Protein 3T33 (pdb70)

Organism: Arabidopsis thaliana (NCBI:txid3702)

Foldseek 3Di:
DFDFQPDDFDDPDDVVVDDDDPPDDDDPLVVLLVDDLVVNLVVLLVVLVVLLVVLCCPQDVVVVNAWDQLFCAQTLLVNLVLLVLVCVQVVPVVSLVVSLVSLVNSQVNQVVPLAQFLGRHDLVSLLSQLLSCVVVVNVVSNVVSLVVNQPRDDDPPWFPACNRHLLGNLLSQLSSCVRVVHPSDPPVVSVVSVVVQLVQQCVVDDPVAQNGFGADPNFTFPACGGHLLVNLLSNLSDDDDPVVLVNSVRNLVNQQVDADPLLKGDGTPPDPDDDAPWNGHILQVNLLSLLSVCVRPVDPSSLVSSVSSLVCCLGGVNDLEPFQGRHLLVSLVSLLSNCLRPVPCSSVSSSSSSLSCCVVPVVVCCVVPSHPAAPSQSRCGGHCSVNSSSSSCSSPSSVDDRPSGGD

CATH classification: 1.50.10.10

Solvent-accessible surface area: 17574 Å² total; per-residue (Å²): 191,45,33,192,30,143,20,70,102,58,84,103,118,140,111,65,69,112,145,114,72,131,139,104,104,84,63,68,15,32,125,13,10,96,47,79,36,155,53,0,11,110,96,0,26,151,57,0,37,69,13,16,88,92,1,21,138,25,29,11,77,156,49,41,93,153,26,198,59,20,18,0,29,22,6,12,0,2,3,0,16,0,2,4,18,0,13,73,43,50,145,68,84,104,8,0,98,42,0,16,85,0,0,82,21,0,2,110,39,3,119,155,39,156,132,10,1,2,0,3,0,29,0,0,0,0,0,0,0,0,4,0,0,73,59,61,60,47,73,137,28,14,78,89,1,14,65,52,0,129,46,19,169,48,61,116,126,26,33,35,2,2,10,65,0,13,0,0,15,0,3,0,0,21,2,0,26,135,72,20,63,101,111,4,5,46,64,109,122,16,71,39,6,2,86,48,0,2,126,11,0,86,132,63,12,106,205,77,94,7,15,0,10,10,66,36,139,66,100,87,28,0,1,0,1,24,1,0,0,0,0,0,1,0,0,10,40,25,155,25,93,94,75,8,49,148,28,0,76,21,0,1,22,31,2,20,139,68,68,27,150,62,11,0,4,18,26,12,68,73,31,213,55,49,156,44,4,13,1,11,30,0,0,2,0,2,0,3,0,1,2,40,0,3,84,65,36,128,40,150,66,2,39,74,3,0,61,77,1,0,78,9,0,15,61,46,0,2,6,74,97,0,4,0,2,53,0,0,0,1,0,0,0,1,0,0,0,0,35,39,43,50,152,55,70,67,4,24,21,13,0,20,0,0,0,0,20,0,35,44,74,3,128,145,20,53,96,99,67,84,2,96,14,17,106,124,63,48,5,1,1,26,0,33,1,0,3,0,6,0,1,0,7,0,64,75,15,39,123,0,58,1,2,1,0,12,22

Secondary structure (DSSP, 8-state):
-B----PPPP--S---SS---TTS---HHHHHHHS-HHHHHHHHHHHHHHHHHHHHIIIIITTTT--S--STTTSHHHHHHHHHHHHHHH--HHHHHHHHHHHHHHHHHHTT----STTTSHHHHHHHHHHHHHHHT-HHHHHHHHHHHHT----TT--SSTTTSHHHHHHHHHHHHHHHTS--S-HHHHHHHHHHHHHHHHHHS-TTS-SS---BTTB-B-STTTSHHHHHHHHHTS---HHHHHHHHHHHHHHHHTS-TTS---SBSS-------SSSSSHHHHHHHHHHHHHHH--HHHHHHHHHHHHHHHHH--BSB-SSTTSHHHHHHHHHHHHHHH--HHHHHHHHHHHHHHHHHHHHHHHTTSSB--SSTTSSSSSHHHHHHHHHHHTSGGG---TTT--

Nearest PDB structures (foldseek):
  3t33-assembly1_A  TM=1.002E+00  e=4.611E-63  Arabidopsis thaliana
  8czl-assembly1_A  TM=8.866E-01  e=5.734E-28  Homo sapiens
  6wq1-assembly3_C  TM=8.857E-01  e=9.900E-28  Homo sapiens
  8d0v-assembly2_B  TM=8.869E-01  e=2.950E-27  Homo sapiens
  7exe-assembly1_A  TM=3.330E-01  e=3.327E+00  Mus musculus

Sequence (407 aa):
RFFRNEMPEFVPEDLSGEEETVTECKDSLTKLLSSLPYKSFSEKLHRYALSIKDKVVWETWERSGKRVRDYNLYTGVLGTAYLLFKSYQVTRNEDDLKLCLENVEACDVASRDSERVTFICGYAGVCALGAVAAKCLGDDQLYDRYLARFRGIRLPSDLPYELLYGRAGYLWACLFLNKHIGQESISSSERMRSVVEEIFRAGRQLGNKGTCPLMYEWHGKRYWGAAHGLAGIMNVLMHTELEPDEIKDVKGTLSYMIQNRFPSGNYLSSEGSKSDRLVHWCHGAPGVALTLVKAAQVYNTKEFVEAAMEAGEVVWSRGLLKRVGICHGISSGNTYVFLSLYRLTRNPKYLYRAKAFASFLLDKSEKLISEGQMHGGDRPFSLFEGIGGMAYMLLDMNDPTQALFPGYEL

InterPro domains:
  IPR007822 Lanthionine synthetase C-like [PF05147] (70-410)
  IPR007822 Lanthionine synthetase C-like [PR01950] (72-90)
  IPR007822 Lanthionine synthetase C-like [PR01950] (163-178)
  IPR007822 Lanthionine synthetase C-like [PR01950] (224-240)
  IPR007822 Lanthionine synthetase C-like [PR01950] (279-299)
  IPR007822 Lanthionine synthetase C-like [PR01950] (325-338)
  IPR007822 Lanthionine synthetase C-like [PR01950] (380-397)
  IPR007822 Lanthionine synthetase C-like [SM01260] (69-410)
  IPR012341 Six-hairpin glycosidase-like superfamily [G3DSA:1.50.10.10] (1-410)
  IPR020464 LanC-like protein, eukaryotic [PR01951] (2-15)
  IPR020464 LanC-like protein, eukaryotic [PR01951] (213-225)
  IPR020464 LanC-like protein, eukaryotic [PR01951] (259-274)
  IPR020464 LanC-like protein, eukaryotic [PR01951] (296-317)
  IPR020464 LanC-like protein, eukaryotic [PR01951] (341-359)

Structure (mmCIF, N/CA/C/O backbone):
data_3T33
#
_entry.id   3T33
#
_cell.length_a   100.849
_cell.length_b   119.507
_cell.length_c   77.239
_cell.angle_alpha   90.000
_cell.angle_beta   90.000
_cell.angle_gamma   90.000
#
_symmetry.space_group_name_H-M   'C 2 2 21'
#
loop_
_entity.id
_entity.type
_entity.pdbx_description
1 polymer 'G protein coupled receptor'
2 non-polymer 'ZINC ION'
3 non-polymer 'ACETATE ION'
4 water water
#
loop_
_atom_site.group_PDB
_atom_site.id
_atom_site.type_symbol
_atom_site.label_atom_id
_atom_site.label_alt_id
_atom_site.label_comp_id
_atom_site.label_asym_id
_atom_site.label_entity_id
_atom_site.label_seq_id
_atom_site.pdbx_PDB_ins_code
_atom_site.Cartn_x
_atom_site.Cartn_y
_atom_site.Cartn_z
_atom_site.occupancy
_atom_site.B_iso_or_equiv
_atom_site.auth_seq_id
_atom_site.auth_comp_id
_atom_site.auth_asym_id
_atom_site.auth_atom_id
_atom_site.pdbx_PDB_model_num
ATOM 1 N N . ARG A 1 9 ? 24.133 62.172 23.305 1.00 47.09 4 ARG A N 1
ATOM 2 C CA . ARG A 1 9 ? 24.545 62.671 21.952 1.00 47.50 4 ARG A CA 1
ATOM 3 C C . ARG A 1 9 ? 25.326 61.626 21.136 1.00 46.25 4 ARG A C 1
ATOM 4 O O . ARG A 1 9 ? 26.157 60.882 21.679 1.00 46.13 4 ARG A O 1
ATOM 12 N N . PHE A 1 10 ? 25.063 61.649 19.824 1.00 44.03 5 PHE A N 1
ATOM 13 C CA . PHE A 1 10 ? 25.543 60.695 18.858 1.00 42.97 5 PHE A CA 1
ATOM 14 C C . PHE A 1 10 ? 25.993 61.457 17.649 1.00 42.00 5 PHE A C 1
ATOM 15 O O . PHE A 1 10 ? 25.500 62.529 17.371 1.00 41.39 5 PHE A O 1
ATOM 23 N N . PHE A 1 11 ? 26.968 60.900 16.955 1.00 41.79 6 PHE A N 1
ATOM 24 C CA . PHE A 1 11 ? 27.227 61.233 15.553 1.00 41.96 6 PHE A CA 1
ATOM 25 C C . PHE A 1 11 ? 26.065 60.792 14.709 1.00 42.07 6 PHE A C 1
ATOM 26 O O . PHE A 1 11 ? 25.519 59.705 14.891 1.00 42.54 6 PHE A O 1
ATOM 34 N N . ARG A 1 12 ? 25.652 61.656 13.799 1.00 43.25 7 ARG A N 1
ATOM 35 C CA . ARG A 1 12 ? 24.603 61.276 12.843 1.00 43.60 7 ARG A CA 1
ATOM 36 C C . ARG A 1 12 ? 25.083 60.084 12.019 1.00 41.78 7 ARG A C 1
ATOM 37 O O . ARG A 1 12 ? 26.203 60.078 11.495 1.00 40.55 7 ARG A O 1
ATOM 45 N N . ASN A 1 13 ? 24.241 59.072 11.936 1.00 40.45 8 ASN A N 1
ATOM 46 C CA . ASN A 1 13 ? 24.564 57.914 11.110 1.00 40.51 8 ASN A CA 1
ATOM 47 C C . ASN A 1 13 ? 24.130 58.113 9.667 1.00 40.25 8 ASN A C 1
ATOM 48 O O . ASN A 1 13 ? 22.984 57.842 9.343 1.00 41.01 8 ASN A O 1
ATOM 53 N N . GLU A 1 14 ? 25.047 58.563 8.820 1.00 40.84 9 GLU A N 1
ATOM 54 C CA . GLU A 1 14 ? 24.782 58.741 7.402 1.00 42.70 9 GLU A CA 1
ATOM 55 C C . GLU A 1 14 ? 25.453 57.625 6.575 1.00 42.78 9 GLU A C 1
ATOM 56 O O . GLU A 1 14 ? 25.416 57.635 5.325 1.00 44.05 9 GLU A O 1
ATOM 62 N N . MET A 1 15 ? 26.064 56.663 7.251 1.00 41.73 10 MET A N 1
ATOM 63 C CA . MET A 1 15 ? 26.556 55.476 6.564 1.00 41.31 10 MET A CA 1
ATOM 64 C C . MET A 1 15 ? 25.469 54.789 5.696 1.00 41.27 10 MET A C 1
ATOM 65 O O . MET A 1 15 ? 24.281 54.768 6.024 1.00 39.64 10 MET A O 1
ATOM 70 N N . PRO A 1 16 ? 25.888 54.250 4.563 1.00 42.46 11 PRO A N 1
ATOM 71 C CA . PRO A 1 16 ? 24.986 53.613 3.592 1.00 43.90 11 PRO A CA 1
ATOM 72 C C . PRO A 1 16 ? 24.307 52.380 4.154 1.00 45.01 11 PRO A C 1
ATOM 73 O O . PRO A 1 16 ? 24.958 51.559 4.835 1.00 46.53 11 PRO A O 1
ATOM 77 N N . GLU A 1 17 ? 23.009 52.276 3.902 1.00 45.11 12 GLU A N 1
ATOM 78 C CA . GLU A 1 17 ? 22.235 51.114 4.274 1.00 45.90 12 GLU A CA 1
ATOM 79 C C . GLU A 1 17 ? 22.774 49.884 3.565 1.00 46.54 12 GLU A C 1
ATOM 80 O O . GLU A 1 17 ? 23.361 49.951 2.478 1.00 46.43 12 GLU A O 1
ATOM 86 N N . PHE A 1 18 ? 22.561 48.743 4.188 1.00 46.64 13 PHE A N 1
ATOM 87 C CA . PHE A 1 18 ? 22.900 47.505 3.552 1.00 47.44 13 PHE A CA 1
ATOM 88 C C . PHE A 1 18 ? 22.128 47.302 2.218 1.00 48.75 13 PHE A C 1
ATOM 89 O O . PHE A 1 18 ? 20.897 47.490 2.150 1.00 47.71 13 PHE A O 1
ATOM 97 N N . VAL A 1 19 ? 22.870 46.904 1.176 1.00 50.40 14 VAL A N 1
ATOM 98 C CA . VAL A 1 19 ? 22.294 46.521 -0.147 1.00 51.92 14 VAL A CA 1
ATOM 99 C C . VAL A 1 19 ? 22.324 44.968 -0.374 1.00 52.37 14 VAL A C 1
ATOM 100 O O . VAL A 1 19 ? 23.399 44.392 -0.583 1.00 51.49 14 VAL A O 1
ATOM 104 N N . PRO A 1 20 ? 21.142 44.296 -0.305 1.00 53.77 15 PRO A N 1
ATOM 105 C CA . PRO A 1 20 ? 21.059 42.829 -0.451 1.00 54.25 15 PRO A CA 1
ATOM 106 C C . PRO A 1 20 ? 21.353 42.410 -1.879 1.00 55.83 15 PRO A C 1
ATOM 107 O O . PRO A 1 20 ? 22.033 41.414 -2.091 1.00 55.52 15 PRO A O 1
ATOM 111 N N . GLU A 1 21 ? 20.856 43.205 -2.839 1.00 58.33 16 GLU A N 1
ATOM 112 C CA . GLU A 1 21 ? 21.031 42.966 -4.287 1.00 60.79 16 GLU A CA 1
ATOM 113 C C . GLU A 1 21 ? 22.490 42.733 -4.662 1.00 60.94 16 GLU A C 1
ATOM 114 O O . GLU A 1 21 ? 23.396 43.448 -4.215 1.00 60.16 16 GLU A O 1
ATOM 120 N N . ASP A 1 22 ? 22.696 41.706 -5.469 1.00 62.49 17 ASP A N 1
ATOM 121 C CA . ASP A 1 22 ? 24.002 41.402 -6.025 1.00 64.77 17 ASP A CA 1
ATOM 122 C C . ASP A 1 22 ? 24.295 42.314 -7.233 1.00 66.21 17 ASP A C 1
ATOM 123 O O . ASP A 1 22 ? 23.659 42.176 -8.277 1.00 66.19 17 ASP A O 1
ATOM 128 N N . LEU A 1 23 ? 25.247 43.228 -7.074 1.00 68.31 18 LEU A N 1
ATOM 129 C CA . LEU A 1 23 ? 25.608 44.151 -8.143 1.00 70.56 18 LEU A CA 1
ATOM 130 C C . LEU A 1 23 ? 27.005 43.857 -8.680 1.00 72.10 18 LEU A C 1
ATOM 131 O O . LEU A 1 23 ? 27.757 43.081 -8.091 1.00 72.21 18 LEU A O 1
ATOM 136 N N . SER A 1 24 ? 27.346 44.484 -9.801 1.00 74.25 19 SER A N 1
ATOM 137 C CA . SER A 1 24 ? 28.652 44.293 -10.420 1.00 76.38 19 SER A CA 1
ATOM 138 C C . SER A 1 24 ? 28.789 42.890 -11.001 1.00 76.74 19 SER A C 1
ATOM 139 O O . SER A 1 24 ? 29.717 42.156 -10.664 1.00 76.85 19 SER A O 1
ATOM 142 N N . GLY A 1 25 ? 27.858 42.524 -11.877 1.00 77.46 20 GLY A N 1
ATOM 143 C CA . GLY A 1 25 ? 26.775 43.412 -12.255 1.00 78.28 20 GLY A CA 1
ATOM 144 C C . GLY A 1 25 ? 27.123 44.874 -12.057 1.00 78.84 20 GLY A C 1
ATOM 145 O O . GLY A 1 25 ? 26.332 45.642 -11.510 1.00 78.81 20 GLY A O 1
ATOM 146 N N . GLU A 1 26 ? 28.314 45.259 -12.504 1.00 79.22 21 GLU A N 1
ATOM 147 C CA . GLU A 1 26 ? 28.770 46.638 -12.377 1.00 79.16 21 GLU A CA 1
ATOM 148 C C . GLU A 1 26 ? 27.757 47.611 -12.970 1.00 79.06 21 GLU A C 1
ATOM 149 O O . GLU A 1 26 ? 26.585 47.275 -13.140 1.00 79.52 21 GLU A O 1
ATOM 155 N N . GLU A 1 27 ? 28.216 48.819 -13.283 1.00 78.07 22 GLU A N 1
ATOM 156 C CA . GLU A 1 27 ? 29.610 49.187 -13.069 1.00 76.83 22 GLU A CA 1
ATOM 157 C C . GLU A 1 27 ? 29.750 50.167 -11.909 1.00 75.06 22 GLU A C 1
ATOM 158 O O . GLU A 1 27 ? 28.917 51.055 -11.729 1.00 75.10 22 GLU A O 1
ATOM 164 N N . GLU A 1 28 ? 30.809 49.998 -11.123 1.00 72.56 23 GLU A N 1
ATOM 165 C CA . GLU A 1 28 ? 31.061 50.868 -9.976 1.00 70.21 23 GLU A CA 1
ATOM 166 C C . GLU A 1 28 ? 30.655 52.298 -10.331 1.00 67.28 23 GLU A C 1
ATOM 167 O O . GLU A 1 28 ? 31.174 52.877 -11.306 1.00 67.16 23 GLU A O 1
ATOM 173 N N . THR A 1 29 ? 29.736 52.861 -9.554 1.00 63.15 24 THR A N 1
ATOM 174 C CA . THR A 1 29 ? 29.254 54.189 -9.880 1.00 59.57 24 THR A CA 1
ATOM 175 C C . THR A 1 29 ? 30.272 55.262 -9.554 1.00 57.21 24 THR A C 1
ATOM 176 O O . THR A 1 29 ? 30.730 55.402 -8.423 1.00 56.13 24 THR A O 1
ATOM 180 N N . VAL A 1 30 ? 30.631 55.987 -10.609 1.00 55.14 25 VAL A N 1
ATOM 181 C CA . VAL A 1 30 ? 31.773 56.881 -10.620 1.00 52.91 25 VAL A CA 1
ATOM 182 C C . VAL A 1 30 ? 31.563 58.066 -9.665 1.00 51.93 25 VAL A C 1
ATOM 183 O O . VAL A 1 30 ? 32.448 58.371 -8.872 1.00 50.81 25 VAL A O 1
ATOM 187 N N . THR A 1 31 ? 30.371 58.670 -9.687 1.00 50.67 26 THR A N 1
ATOM 188 C CA . THR A 1 31 ? 30.084 59.824 -8.816 1.00 50.37 26 THR A CA 1
ATOM 189 C C . THR A 1 31 ? 29.868 59.472 -7.328 1.00 51.61 26 THR A C 1
ATOM 190 O O . THR A 1 31 ? 29.720 60.376 -6.487 1.00 51.66 26 THR A O 1
ATOM 194 N N . GLU A 1 32 ? 29.811 58.178 -7.013 1.00 52.17 27 GLU A N 1
ATOM 195 C CA . GLU A 1 32 ? 29.594 57.760 -5.650 1.00 53.56 27 GLU A CA 1
ATOM 196 C C . GLU A 1 32 ? 30.842 58.071 -4.849 1.00 53.24 27 GLU A C 1
ATOM 197 O O . GLU A 1 32 ? 31.955 57.830 -5.293 1.00 52.49 27 GLU A O 1
ATOM 203 N N . CYS A 1 33 ? 30.653 58.637 -3.668 1.00 53.42 28 CYS A N 1
ATOM 204 C CA . CYS A 1 33 ? 31.794 59.084 -2.885 1.00 53.22 28 CYS A CA 1
ATOM 205 C C . CYS A 1 33 ? 32.525 57.840 -2.316 1.00 53.05 28 CYS A C 1
ATOM 206 O O . CYS A 1 33 ? 31.887 56.942 -1.788 1.00 52.73 28 CYS A O 1
ATOM 209 N N . LYS A 1 34 ? 33.845 57.773 -2.483 1.00 52.71 29 LYS A N 1
ATOM 210 C CA . LYS A 1 34 ? 34.625 56.634 -1.969 1.00 53.26 29 LYS A CA 1
ATOM 211 C C . LYS A 1 34 ? 35.813 57.045 -1.094 1.00 52.02 29 LYS A C 1
ATOM 212 O O . LYS A 1 34 ? 36.917 57.230 -1.588 1.00 53.00 29 LYS A O 1
ATOM 218 N N . ASP A 1 35 ? 35.582 57.146 0.214 1.00 49.45 30 ASP A N 1
ATOM 219 C CA . ASP A 1 35 ? 36.644 57.454 1.176 1.00 46.89 30 ASP A CA 1
ATOM 220 C C . ASP A 1 35 ? 37.245 56.173 1.762 1.00 44.80 30 ASP A C 1
ATOM 221 O O . ASP A 1 35 ? 37.102 55.099 1.177 1.00 44.40 30 ASP A O 1
ATOM 226 N N . SER A 1 36 ? 37.915 56.278 2.910 1.00 42.16 31 SER A N 1
ATOM 227 C CA . SER A 1 36 ? 38.511 55.095 3.527 1.00 40.16 31 SER A CA 1
ATOM 228 C C . SER A 1 36 ? 37.438 54.274 4.263 1.00 38.99 31 SER A C 1
ATOM 229 O O . SER A 1 36 ? 37.424 53.071 4.197 1.00 38.93 31 SER A O 1
ATOM 232 N N . LEU A 1 37 ? 36.512 54.964 4.911 1.00 38.38 32 LEU A N 1
ATOM 233 C CA . LEU A 1 37 ? 35.357 54.366 5.532 1.00 37.44 32 LEU A CA 1
ATOM 234 C C . LEU A 1 37 ? 34.470 53.526 4.572 1.00 38.04 32 LEU A C 1
ATOM 235 O O . LEU A 1 37 ? 34.121 52.380 4.897 1.00 35.86 32 LEU A O 1
ATOM 240 N N . THR A 1 38 ? 34.124 54.078 3.396 1.00 37.72 33 THR A N 1
ATOM 241 C CA . THR A 1 38 ? 33.231 53.375 2.490 1.00 38.42 33 THR A CA 1
ATOM 242 C C . THR A 1 38 ? 33.955 52.183 1.946 1.00 37.92 33 THR A C 1
ATOM 243 O O . THR A 1 38 ? 33.353 51.178 1.675 1.00 37.08 33 THR A O 1
ATOM 247 N N . LYS A 1 39 ? 35.260 52.296 1.753 1.00 38.49 34 LYS A N 1
ATOM 248 C CA . LYS A 1 39 ? 36.015 51.162 1.231 1.00 39.90 34 LYS A CA 1
ATOM 249 C C . LYS A 1 39 ? 36.005 50.006 2.243 1.00 39.79 34 LYS A C 1
ATOM 250 O O . LYS A 1 39 ? 35.779 48.863 1.865 1.00 39.57 34 LYS A O 1
ATOM 256 N N . LEU A 1 40 ? 36.214 50.309 3.520 1.00 38.70 35 LEU A N 1
ATOM 257 C CA . LEU A 1 40 ? 36.041 49.310 4.582 1.00 39.45 35 LEU A CA 1
ATOM 258 C C . LEU A 1 40 ? 34.658 48.628 4.485 1.00 39.50 35 LEU A C 1
ATOM 259 O O . LEU A 1 40 ? 34.544 47.404 4.533 1.00 38.54 35 LEU A O 1
ATOM 264 N N . LEU A 1 41 ? 33.605 49.416 4.317 1.00 39.41 36 LEU A N 1
ATOM 265 C CA . LEU A 1 41 ? 32.274 48.833 4.368 1.00 39.49 36 LEU A CA 1
ATOM 266 C C . LEU A 1 41 ? 32.023 47.858 3.219 1.00 40.14 36 LEU A C 1
ATOM 267 O O . LEU A 1 41 ? 31.287 46.897 3.387 1.00 39.87 36 LEU A O 1
ATOM 272 N N . SER A 1 42 ? 32.624 48.118 2.059 1.00 40.44 37 SER A N 1
ATOM 273 C CA A SER A 1 42 ? 32.465 47.298 0.843 0.50 41.50 37 SER A CA 1
ATOM 274 C CA B SER A 1 42 ? 32.415 47.260 0.883 0.50 40.95 37 SER A CA 1
ATOM 275 C C . SER A 1 42 ? 33.251 45.989 0.937 1.00 41.51 37 SER A C 1
ATOM 276 O O . SER A 1 42 ? 32.906 45.003 0.301 1.00 43.07 37 SER A O 1
ATOM 281 N N . LEU A 1 43 ? 34.332 46.010 1.706 1.00 41.40 38 LEU A N 1
ATOM 282 C CA . LEU A 1 43 ? 35.218 44.868 1.917 1.00 41.31 38 LEU A CA 1
ATOM 283 C C . LEU A 1 43 ? 34.468 43.526 2.174 1.00 40.97 38 LEU A C 1
ATOM 284 O O . LEU A 1 43 ? 33.479 43.483 2.941 1.00 39.39 38 LEU A O 1
ATOM 289 N N . PRO A 1 44 ? 34.891 42.442 1.467 1.00 40.66 39 PRO A N 1
ATOM 290 C CA . PRO A 1 44 ? 34.301 41.171 1.834 1.00 40.83 39 PRO A CA 1
ATOM 291 C C . PRO A 1 44 ? 34.772 40.738 3.271 1.00 39.82 39 PRO A C 1
ATOM 292 O O . PRO A 1 44 ? 35.873 41.075 3.730 1.00 38.94 39 PRO A O 1
ATOM 296 N N . TYR A 1 45 ? 33.906 40.011 3.949 1.00 39.20 40 TYR A N 1
ATOM 297 C CA . TYR A 1 45 ? 34.071 39.749 5.354 1.00 38.97 40 TYR A CA 1
ATOM 298 C C . TYR A 1 45 ? 35.412 39.130 5.740 1.00 38.81 40 TYR A C 1
ATOM 299 O O . TYR A 1 45 ? 36.009 39.531 6.717 1.00 38.61 40 TYR A O 1
ATOM 308 N N . LYS A 1 46 ? 35.891 38.194 4.941 1.00 39.31 41 LYS A N 1
ATOM 309 C CA . LYS A 1 46 ? 37.126 37.501 5.205 1.00 40.14 41 LYS A CA 1
ATOM 310 C C . LYS A 1 46 ? 38.255 38.460 5.438 1.00 39.49 41 LYS A C 1
ATOM 311 O O . LYS A 1 46 ? 38.849 38.395 6.511 1.00 40.40 41 LYS A O 1
ATOM 317 N N . SER A 1 47 ? 38.529 39.381 4.506 1.00 37.76 42 SER A N 1
ATOM 318 C CA . SER A 1 47 ? 39.595 40.367 4.721 1.00 35.93 42 SER A CA 1
ATOM 319 C C . SER A 1 47 ? 39.214 41.546 5.646 1.00 33.73 42 SER A C 1
ATOM 320 O O . SER A 1 47 ? 40.093 42.162 6.287 1.00 31.24 42 SER A O 1
ATOM 323 N N . PHE A 1 48 ? 37.929 41.875 5.705 1.00 32.09 43 PHE A N 1
ATOM 324 C CA . PHE A 1 48 ? 37.497 42.878 6.665 1.00 31.43 43 PHE A CA 1
ATOM 325 C C . PHE A 1 48 ? 37.808 42.379 8.094 1.00 30.73 43 PHE A C 1
ATOM 326 O O . PHE A 1 48 ? 38.432 43.071 8.853 1.00 30.80 43 PHE A O 1
ATOM 334 N N . SER A 1 49 ? 37.425 41.156 8.408 1.00 30.33 44 SER A N 1
ATOM 335 C CA . SER A 1 49 ? 37.667 40.613 9.762 1.00 32.26 44 SER A CA 1
ATOM 336 C C . SER A 1 49 ? 39.167 40.416 10.039 1.00 32.32 44 SER A C 1
ATOM 337 O O . SER A 1 49 ? 39.622 40.761 11.094 1.00 30.52 44 SER A O 1
ATOM 340 N N . GLU A 1 50 ? 39.939 40.018 9.040 1.00 33.91 45 GLU A N 1
ATOM 341 C CA . GLU A 1 50 ? 41.385 40.032 9.200 1.00 35.39 45 GLU A CA 1
ATOM 342 C C . GLU A 1 50 ? 41.955 41.426 9.515 1.00 35.58 45 GLU A C 1
ATOM 343 O O . GLU A 1 50 ? 42.798 41.581 10.406 1.00 36.10 45 GLU A O 1
ATOM 349 N N . LYS A 1 51 ? 41.482 42.449 8.817 1.00 34.51 46 LYS A N 1
ATOM 350 C CA . LYS A 1 51 ? 41.900 43.790 9.127 1.00 34.90 46 LYS A CA 1
ATOM 351 C C . LYS A 1 51 ? 41.548 44.180 10.566 1.00 35.59 46 LYS A C 1
ATOM 352 O O . LYS A 1 51 ? 42.381 44.766 11.253 1.00 35.27 46 LYS A O 1
ATOM 358 N N . LEU A 1 52 ? 40.321 43.880 11.021 1.00 34.91 47 LEU A N 1
ATOM 359 C CA . LEU A 1 52 ? 39.930 44.301 12.381 1.00 35.53 47 LEU A CA 1
ATOM 360 C C . LEU A 1 52 ? 40.745 43.526 13.424 1.00 34.67 47 LEU A C 1
ATOM 361 O O . LEU A 1 52 ? 41.065 44.027 14.515 1.00 35.72 47 LEU A O 1
ATOM 366 N N . HIS A 1 53 ? 41.028 42.289 13.092 1.00 33.29 48 HIS A N 1
ATOM 367 C CA . HIS A 1 53 ? 41.848 41.458 13.916 1.00 34.18 48 HIS A CA 1
ATOM 368 C C . HIS A 1 53 ? 43.252 42.070 14.147 1.00 33.66 48 HIS A C 1
ATOM 369 O O . HIS A 1 53 ? 43.685 42.176 15.290 1.00 33.61 48 HIS A O 1
ATOM 376 N N . ARG A 1 54 ? 43.899 42.562 13.090 1.00 33.59 49 ARG A N 1
ATOM 377 C CA . ARG A 1 54 ? 45.228 43.165 13.220 1.00 33.41 49 ARG A CA 1
ATOM 378 C C . ARG A 1 54 ? 45.186 44.413 14.055 1.00 33.53 49 ARG A C 1
ATOM 379 O O . ARG A 1 54 ? 46.061 44.629 14.886 1.00 32.55 49 ARG A O 1
ATOM 387 N N . TYR A 1 55 ? 44.156 45.230 13.833 1.00 33.32 50 TYR A N 1
ATOM 388 C CA . TYR A 1 55 ? 43.913 46.416 14.641 1.00 34.00 50 TYR A CA 1
ATOM 389 C C . TYR A 1 55 ? 43.701 46.054 16.113 1.00 33.22 50 TYR A C 1
ATOM 390 O O . TYR A 1 55 ? 44.209 46.707 16.985 1.00 32.00 50 TYR A O 1
ATOM 399 N N . ALA A 1 56 ? 42.890 45.033 16.361 1.00 33.24 51 ALA A N 1
ATOM 400 C CA . ALA A 1 56 ? 42.574 44.666 17.708 1.00 34.92 51 ALA A CA 1
ATOM 401 C C . ALA A 1 56 ? 43.865 44.223 18.409 1.00 35.95 51 ALA A C 1
ATOM 402 O O . ALA A 1 56 ? 44.069 44.559 19.587 1.00 35.76 51 ALA A O 1
ATOM 404 N N . LEU A 1 57 ? 44.757 43.526 17.686 1.00 36.42 52 LEU A N 1
ATOM 405 C CA . LEU A 1 57 ? 46.051 43.129 18.290 1.00 35.66 52 LEU A CA 1
ATOM 406 C C . LEU A 1 57 ? 46.831 44.352 18.730 1.00 35.86 52 LEU A C 1
ATOM 407 O O . LEU A 1 57 ? 47.332 44.397 19.863 1.00 36.60 52 LEU A O 1
ATOM 412 N N . SER A 1 58 ? 46.875 45.391 17.916 1.00 34.43 53 SER A N 1
ATOM 413 C CA . SER A 1 58 ? 47.574 46.568 18.398 1.00 34.86 53 SER A CA 1
ATOM 414 C C . SER A 1 58 ? 46.879 47.150 19.584 1.00 35.40 53 SER A C 1
ATOM 415 O O . SER A 1 58 ? 47.575 47.505 20.493 1.00 35.90 53 SER A O 1
ATOM 418 N N . ILE A 1 59 ? 45.541 47.294 19.590 1.00 35.19 54 ILE A N 1
ATOM 419 C CA . ILE A 1 59 ? 44.861 47.797 20.833 1.00 35.87 54 ILE A CA 1
ATOM 420 C C . ILE A 1 59 ? 45.211 46.888 22.045 1.00 35.65 54 ILE A C 1
ATOM 421 O O . ILE A 1 59 ? 45.668 47.368 23.072 1.00 36.26 54 ILE A O 1
ATOM 426 N N . LYS A 1 60 ? 44.985 45.587 21.890 1.00 35.69 55 LYS A N 1
ATOM 427 C CA . LYS A 1 60 ? 45.278 44.628 22.948 1.00 36.35 55 LYS A CA 1
ATOM 428 C C . LYS A 1 60 ? 46.672 44.856 23.522 1.00 37.98 55 LYS A C 1
ATOM 429 O O . LYS A 1 60 ? 46.848 44.930 24.738 1.00 38.20 55 LYS A O 1
ATOM 435 N N . ASP A 1 61 ? 47.659 44.967 22.639 1.00 38.52 56 ASP A N 1
ATOM 436 C CA . ASP A 1 61 ? 49.037 45.195 23.056 1.00 40.37 56 ASP A CA 1
ATOM 437 C C . ASP A 1 61 ? 49.160 46.488 23.854 1.00 39.06 56 ASP A C 1
ATOM 438 O O . ASP A 1 61 ? 49.796 46.522 24.907 1.00 40.10 56 ASP A O 1
ATOM 443 N N . LYS A 1 62 ? 48.545 47.551 23.345 1.00 38.80 57 LYS A N 1
ATOM 444 C CA . LYS A 1 62 ? 48.577 48.847 24.014 1.00 38.79 57 LYS A CA 1
ATOM 445 C C . LYS A 1 62 ? 47.969 48.755 25.409 1.00 39.26 57 LYS A C 1
ATOM 446 O O . LYS A 1 62 ? 48.497 49.322 26.365 1.00 39.96 57 LYS A O 1
ATOM 452 N N . VAL A 1 63 ? 46.855 48.038 25.517 1.00 37.24 58 VAL A N 1
ATOM 453 C CA . VAL A 1 63 ? 46.179 47.863 26.794 1.00 35.63 58 VAL A CA 1
ATOM 454 C C . VAL A 1 63 ? 47.043 47.069 27.796 1.00 35.54 58 VAL A C 1
ATOM 455 O O . VAL A 1 63 ? 47.132 47.459 28.931 1.00 35.18 58 VAL A O 1
ATOM 459 N N . VAL A 1 64 ? 47.661 45.967 27.351 1.00 34.87 59 VAL A N 1
ATOM 460 C CA . VAL A 1 64 ? 48.630 45.211 28.146 1.00 35.21 59 VAL A CA 1
ATOM 461 C C . VAL A 1 64 ? 49.814 46.082 28.561 1.00 35.97 59 VAL A C 1
ATOM 462 O O . VAL A 1 64 ? 50.217 46.028 29.716 1.00 36.29 59 VAL A O 1
ATOM 466 N N . TRP A 1 65 ? 50.319 46.928 27.654 1.00 36.25 60 TRP A N 1
ATOM 467 C CA . TRP A 1 65 ? 51.393 47.853 28.021 1.00 36.56 60 TRP A CA 1
ATOM 468 C C . TRP A 1 65 ? 51.035 48.707 29.244 1.00 36.88 60 TRP A C 1
ATOM 469 O O . TRP A 1 65 ? 51.767 48.716 30.217 1.00 36.26 60 TRP A O 1
ATOM 480 N N . GLU A 1 66 ? 49.870 49.356 29.189 1.00 37.33 61 GLU A N 1
ATOM 481 C CA . GLU A 1 66 ? 49.483 50.401 30.117 1.00 36.73 61 GLU A CA 1
ATOM 482 C C . GLU A 1 66 ? 48.990 49.857 31.431 1.00 37.40 61 GLU A C 1
ATOM 483 O O . GLU A 1 66 ? 49.227 50.452 32.448 1.00 38.03 61 GLU A O 1
ATOM 489 N N . THR A 1 67 ? 48.282 48.732 31.423 1.00 37.31 62 THR A N 1
ATOM 490 C CA . THR A 1 67 ? 47.603 48.296 32.609 1.00 35.28 62 THR A CA 1
ATOM 491 C C . THR A 1 67 ? 48.453 47.312 33.369 1.00 36.86 62 THR A C 1
ATOM 492 O O . THR A 1 67 ? 48.190 47.047 34.522 1.00 37.96 62 THR A O 1
ATOM 496 N N . TRP A 1 68 ? 49.470 46.766 32.711 1.00 38.16 63 TRP A N 1
ATOM 497 C CA . TRP A 1 68 ? 50.304 45.738 33.323 1.00 39.11 63 TRP A CA 1
ATOM 498 C C . TRP A 1 68 ? 51.771 46.141 33.436 1.00 41.13 63 TRP A C 1
ATOM 499 O O . TRP A 1 68 ? 52.330 46.168 34.532 1.00 40.02 63 TRP A O 1
ATOM 510 N N . GLU A 1 69 ? 52.395 46.445 32.302 1.00 43.09 64 GLU A N 1
ATOM 511 C CA . GLU A 1 69 ? 53.851 46.741 32.284 1.00 45.41 64 GLU A CA 1
ATOM 512 C C . GLU A 1 69 ? 54.210 48.115 32.832 1.00 47.17 64 GLU A C 1
ATOM 513 O O . GLU A 1 69 ? 54.974 48.204 33.798 1.00 47.63 64 GLU A O 1
ATOM 519 N N . ARG A 1 70 ? 53.651 49.176 32.260 1.00 49.87 65 ARG A N 1
ATOM 520 C CA . ARG A 1 70 ? 53.868 50.518 32.782 1.00 53.55 65 ARG A CA 1
ATOM 521 C C . ARG A 1 70 ? 53.684 50.569 34.333 1.00 55.44 65 ARG A C 1
ATOM 522 O O . ARG A 1 70 ? 54.545 51.079 35.077 1.00 56.18 65 ARG A O 1
ATOM 530 N N . SER A 1 71 ? 52.553 50.037 34.795 1.00 56.65 66 SER A N 1
ATOM 531 C CA . SER A 1 71 ? 52.139 50.130 36.177 1.00 58.18 66 SER A CA 1
ATOM 532 C C . SER A 1 71 ? 53.009 49.215 37.061 1.00 58.68 66 SER A C 1
ATOM 533 O O . SER A 1 71 ? 52.769 49.111 38.261 1.00 59.74 66 SER A O 1
ATOM 536 N N . GLY A 1 72 ? 54.005 48.553 36.456 1.00 59.06 67 GLY A N 1
ATOM 537 C CA . GLY A 1 72 ? 54.915 47.631 37.144 1.00 58.52 67 GLY A CA 1
ATOM 538 C C . GLY A 1 72 ? 54.198 46.450 37.781 1.00 58.97 67 GLY A C 1
ATOM 539 O O . GLY A 1 72 ? 54.582 46.021 38.868 1.00 59.29 67 GLY A O 1
ATOM 540 N N . LYS A 1 73 ? 53.156 45.938 37.104 1.00 58.63 68 LYS A N 1
ATOM 541 C CA . LYS A 1 73 ? 52.309 44.801 37.545 1.00 58.34 68 LYS A CA 1
ATOM 542 C C . LYS A 1 73 ? 51.599 44.968 38.905 1.00 57.87 68 LYS A C 1
ATOM 543 O O . LYS A 1 73 ? 51.223 43.988 39.542 1.00 57.68 68 LYS A O 1
ATOM 549 N N . ARG A 1 74 ? 51.408 46.213 39.323 1.00 57.86 69 ARG A N 1
ATOM 550 C CA . ARG A 1 74 ? 50.774 46.532 40.599 1.00 58.63 69 ARG A CA 1
ATOM 551 C C . ARG A 1 74 ? 49.268 46.688 40.394 1.00 57.78 69 ARG A C 1
ATOM 552 O O . ARG A 1 74 ? 48.818 47.348 39.425 1.00 57.85 69 ARG A O 1
ATOM 560 N N . VAL A 1 75 ? 48.474 46.084 41.277 1.00 56.66 70 VAL A N 1
ATOM 561 C CA . VAL A 1 75 ? 47.020 46.137 41.085 1.00 55.55 70 VAL A CA 1
ATOM 562 C C . VAL A 1 75 ? 46.263 46.926 42.153 1.00 56.09 70 VAL A C 1
ATOM 563 O O . VAL A 1 75 ? 46.068 46.469 43.270 1.00 56.24 70 VAL A O 1
ATOM 567 N N . ARG A 1 76 ? 45.706 48.035 41.744 1.00 56.78 71 ARG A N 1
ATOM 568 C CA . ARG A 1 76 ? 44.766 48.724 42.579 1.00 57.76 71 ARG A CA 1
ATOM 569 C C . ARG A 1 76 ? 43.267 48.405 42.294 1.00 56.05 71 ARG A C 1
ATOM 570 O O . ARG A 1 76 ? 42.563 47.960 43.187 1.00 57.30 71 ARG A O 1
ATOM 578 N N . ASP A 1 77 ? 42.842 48.630 41.064 1.00 52.83 72 ASP A N 1
ATOM 579 C CA . ASP A 1 77 ? 41.473 48.373 40.711 1.00 48.90 72 ASP A CA 1
ATOM 580 C C . ASP A 1 77 ? 41.123 46.900 40.758 1.00 45.11 72 ASP A C 1
ATOM 581 O O . ASP A 1 77 ? 40.473 46.475 41.648 1.00 44.28 72 ASP A O 1
ATOM 586 N N . TYR A 1 78 ? 41.521 46.078 39.846 1.00 40.97 73 TYR A N 1
ATOM 587 C CA . TYR A 1 78 ? 41.144 44.666 40.021 1.00 37.56 73 TYR A CA 1
ATOM 588 C C . TYR A 1 78 ? 39.916 44.153 39.299 1.00 35.31 73 TYR A C 1
ATOM 589 O O . TYR A 1 78 ? 39.980 43.145 38.706 1.00 34.03 73 TYR A O 1
ATOM 598 N N . ASN A 1 79 ? 38.804 44.845 39.346 1.00 33.47 74 ASN A N 1
ATOM 599 C CA . ASN A 1 79 ? 37.604 44.329 38.732 1.00 33.74 74 ASN A CA 1
ATOM 600 C C . ASN A 1 79 ? 37.556 44.307 37.209 1.00 33.74 74 ASN A C 1
ATOM 601 O O . ASN A 1 79 ? 38.445 44.800 36.565 1.00 32.83 74 ASN A O 1
ATOM 606 N N . LEU A 1 80 ? 36.510 43.711 36.653 1.00 32.89 75 LEU A N 1
ATOM 607 C CA . LEU A 1 80 ? 36.449 43.530 35.184 1.00 32.52 75 LEU A CA 1
ATOM 608 C C . LEU A 1 80 ? 36.193 44.854 34.497 1.00 32.50 75 LEU A C 1
ATOM 609 O O . LEU A 1 80 ? 36.752 45.147 33.418 1.00 30.73 75 LEU A O 1
ATOM 614 N N . TYR A 1 81 ? 35.370 45.648 35.184 1.00 33.53 76 TYR A N 1
ATOM 615 C CA . TYR A 1 81 ? 34.709 46.851 34.672 1.00 34.12 76 TYR A CA 1
ATOM 616 C C . TYR A 1 81 ? 35.711 47.923 34.349 1.00 35.54 76 TYR A C 1
ATOM 617 O O . TYR A 1 81 ? 35.714 48.448 33.211 1.00 36.00 76 TYR A O 1
ATOM 626 N N . THR A 1 82 ? 36.579 48.252 35.317 1.00 35.09 77 THR A N 1
ATOM 627 C CA . THR A 1 82 ? 37.643 49.219 35.061 1.00 35.16 77 THR A CA 1
ATOM 628 C C . THR A 1 82 ? 39.048 48.720 35.430 1.00 34.37 77 THR A C 1
ATOM 629 O O . THR A 1 82 ? 40.041 49.331 35.078 1.00 33.65 77 THR A O 1
ATOM 633 N N . GLY A 1 83 ? 39.143 47.611 36.127 1.00 34.23 78 GLY A N 1
ATOM 634 C CA . GLY A 1 83 ? 40.444 47.204 36.646 1.00 33.17 78 GLY A CA 1
ATOM 635 C C . GLY A 1 83 ? 41.142 46.166 35.795 1.00 34.14 78 GLY A C 1
ATOM 636 O O . GLY A 1 83 ? 40.841 45.984 34.566 1.00 34.80 78 GLY A O 1
ATOM 637 N N . VAL A 1 84 ? 42.018 45.419 36.440 1.00 31.93 79 VAL A N 1
ATOM 638 C CA . VAL A 1 84 ? 42.971 44.641 35.719 1.00 31.82 79 VAL A CA 1
ATOM 639 C C . VAL A 1 84 ? 42.362 43.338 35.196 1.00 30.97 79 VAL A C 1
ATOM 640 O O . VAL A 1 84 ? 42.850 42.756 34.243 1.00 30.65 79 VAL A O 1
ATOM 644 N N . LEU A 1 85 ? 41.263 42.917 35.803 1.00 28.78 80 LEU A N 1
ATOM 645 C CA . LEU A 1 85 ? 40.561 41.768 35.315 1.00 28.66 80 LEU A CA 1
ATOM 646 C C . LEU A 1 85 ? 40.006 42.009 33.879 1.00 27.10 80 LEU A C 1
ATOM 647 O O . LEU A 1 85 ? 39.934 41.073 33.091 1.00 27.80 80 LEU A O 1
ATOM 652 N N . GLY A 1 86 ? 39.627 43.245 33.572 1.00 25.47 81 GLY A N 1
ATOM 653 C CA . GLY A 1 86 ? 39.289 43.654 32.196 1.00 26.16 81 GLY A CA 1
ATOM 654 C C . GLY A 1 86 ? 40.385 43.266 31.225 1.00 25.98 81 GLY A C 1
ATOM 655 O O . GLY A 1 86 ? 40.130 42.740 30.153 1.00 27.52 81 GLY A O 1
ATOM 656 N N . THR A 1 87 ? 41.621 43.427 31.638 1.00 26.03 82 THR A N 1
ATOM 657 C CA . THR A 1 87 ? 42.751 43.076 30.794 1.00 26.28 82 THR A CA 1
ATOM 658 C C . THR A 1 87 ? 42.893 41.583 30.666 1.00 27.19 82 THR A C 1
ATOM 659 O O . THR A 1 87 ? 43.056 41.087 29.537 1.00 28.26 82 THR A O 1
ATOM 663 N N . ALA A 1 88 ? 42.793 40.850 31.788 1.00 25.21 83 ALA A N 1
ATOM 664 C CA . ALA A 1 88 ? 42.828 39.420 31.723 1.00 24.25 83 ALA A CA 1
ATOM 665 C C . ALA A 1 88 ? 41.740 38.873 30.782 1.00 25.31 83 ALA A C 1
ATOM 666 O O . ALA A 1 88 ? 41.953 37.911 30.023 1.00 26.73 83 ALA A O 1
ATOM 668 N N . TYR A 1 89 ? 40.549 39.444 30.860 1.00 24.85 84 TYR A N 1
ATOM 669 C CA . TYR A 1 89 ? 39.449 38.945 30.038 1.00 24.58 84 TYR A CA 1
ATOM 670 C C . TYR A 1 89 ? 39.688 39.194 28.567 1.00 23.62 84 TYR A C 1
ATOM 671 O O . TYR A 1 89 ? 39.408 38.366 27.719 1.00 24.83 84 TYR A O 1
ATOM 680 N N . LEU A 1 90 ? 40.237 40.340 28.269 1.00 24.77 85 LEU A N 1
ATOM 681 C CA . LEU A 1 90 ? 40.589 40.666 26.882 1.00 26.29 85 LEU A CA 1
ATOM 682 C C . LEU A 1 90 ? 41.625 39.646 26.357 1.00 28.48 85 LEU A C 1
ATOM 683 O O . LEU A 1 90 ? 41.579 39.223 25.180 1.00 29.73 85 LEU A O 1
ATOM 688 N N . LEU A 1 91 ? 42.556 39.248 27.247 1.00 29.97 86 LEU A N 1
ATOM 689 C CA . LEU A 1 91 ? 43.610 38.283 26.936 1.00 30.75 86 LEU A CA 1
ATOM 690 C C . LEU A 1 91 ? 43.040 36.922 26.751 1.00 31.28 86 LEU A C 1
ATOM 691 O O . LEU A 1 91 ? 43.471 36.153 25.856 1.00 32.11 86 LEU A O 1
ATOM 696 N N . PHE A 1 92 ? 42.086 36.593 27.619 1.00 31.94 87 PHE A N 1
ATOM 697 C CA . PHE A 1 92 ? 41.295 35.368 27.438 1.00 32.12 87 PHE A CA 1
ATOM 698 C C . PHE A 1 92 ? 40.529 35.320 26.057 1.00 32.70 87 PHE A C 1
ATOM 699 O O . PHE A 1 92 ? 40.567 34.321 25.358 1.00 33.54 87 PHE A O 1
ATOM 707 N N . LYS A 1 93 ? 39.827 36.382 25.703 1.00 32.23 88 LYS A N 1
ATOM 708 C CA . LYS A 1 93 ? 39.118 36.454 24.436 1.00 33.12 88 LYS A CA 1
ATOM 709 C C . LYS A 1 93 ? 40.114 36.299 23.261 1.00 33.82 88 LYS A C 1
ATOM 710 O O . LYS A 1 93 ? 39.832 35.654 22.235 1.00 35.64 88 LYS A O 1
ATOM 716 N N . SER A 1 94 ? 41.285 36.871 23.421 1.00 33.69 89 SER A N 1
ATOM 717 C CA . SER A 1 94 ? 42.312 36.771 22.408 1.00 33.90 89 SER A CA 1
ATOM 718 C C . SER A 1 94 ? 42.852 35.371 22.307 1.00 33.82 89 SER A C 1
ATOM 719 O O . SER A 1 94 ? 43.151 34.866 21.226 1.00 32.38 89 SER A O 1
ATOM 722 N N . TYR A 1 95 ? 43.028 34.742 23.442 1.00 33.67 90 TYR A N 1
ATOM 723 C CA . TYR A 1 95 ? 43.378 33.360 23.392 1.00 34.59 90 TYR A CA 1
ATOM 724 C C . TYR A 1 95 ? 42.258 32.559 22.667 1.00 36.39 90 TYR A C 1
ATOM 725 O O . TYR A 1 95 ? 42.551 31.668 21.884 1.00 36.51 90 TYR A O 1
ATOM 734 N N . GLN A 1 96 ? 40.990 32.835 22.965 1.00 37.12 91 GLN A N 1
ATOM 735 C CA . GLN A 1 96 ? 39.892 32.034 22.417 1.00 38.82 91 GLN A CA 1
ATOM 736 C C . GLN A 1 96 ? 39.899 32.132 20.882 1.00 38.54 91 GLN A C 1
ATOM 737 O O . GLN A 1 96 ? 39.476 31.189 20.191 1.00 38.17 91 GLN A O 1
ATOM 743 N N . VAL A 1 97 ? 40.339 33.299 20.380 1.00 37.44 92 VAL A N 1
ATOM 744 C CA . VAL A 1 97 ? 40.324 33.604 18.962 1.00 37.40 92 VAL A CA 1
ATOM 745 C C . VAL A 1 97 ? 41.613 33.083 18.283 1.00 37.98 92 VAL A C 1
ATOM 746 O O . VAL A 1 97 ? 41.529 32.494 17.221 1.00 36.31 92 VAL A O 1
ATOM 750 N N . THR A 1 98 ? 42.774 33.306 18.903 1.00 37.55 93 THR A N 1
ATOM 751 C CA . THR A 1 98 ? 44.041 33.089 18.249 1.00 38.68 93 THR A CA 1
ATOM 752 C C . THR A 1 98 ? 44.611 31.754 18.680 1.00 40.72 93 THR A C 1
ATOM 753 O O . THR A 1 98 ? 45.479 31.230 18.019 1.00 41.10 93 THR A O 1
ATOM 757 N N . ARG A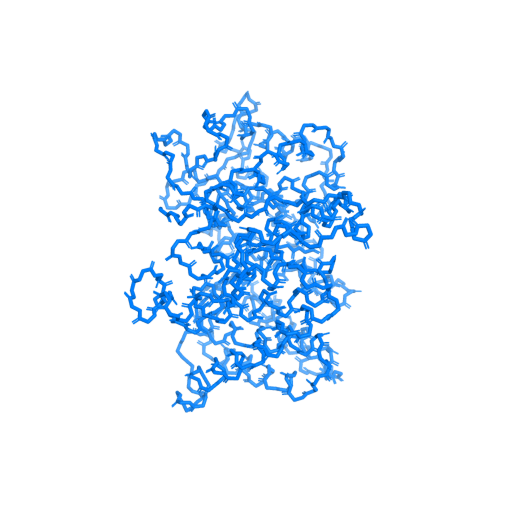 1 99 ? 44.136 31.206 19.804 1.00 41.95 94 ARG A N 1
ATOM 758 C CA . ARG A 1 99 ? 44.809 30.096 20.494 1.00 43.22 94 ARG A CA 1
ATOM 759 C C . ARG A 1 99 ? 46.282 30.364 20.865 1.00 42.27 94 ARG A C 1
ATOM 760 O O . ARG A 1 99 ? 47.027 29.437 21.054 1.00 42.30 94 ARG A O 1
ATOM 768 N N . ASN A 1 100 ? 46.707 31.620 20.931 1.00 42.55 95 ASN A N 1
ATOM 769 C CA . ASN A 1 100 ? 48.029 31.989 21.500 1.00 43.48 95 ASN A CA 1
ATOM 770 C C . ASN A 1 100 ? 48.075 31.671 23.035 1.00 43.48 95 ASN A C 1
ATOM 771 O O . ASN A 1 100 ? 47.423 32.366 23.835 1.00 40.98 95 ASN A O 1
ATOM 776 N N . GLU A 1 101 ? 48.831 30.630 23.421 1.00 44.73 96 GLU A N 1
ATOM 777 C CA . GLU A 1 101 ? 48.883 30.172 24.816 1.00 45.60 96 GLU A CA 1
ATOM 778 C C . GLU A 1 101 ? 49.577 31.203 25.664 1.00 44.79 96 GLU A C 1
ATOM 779 O O . GLU A 1 101 ? 49.385 31.217 26.874 1.00 45.67 96 GLU A O 1
ATOM 785 N N . ASP A 1 102 ? 50.346 32.102 25.064 1.00 43.35 97 ASP A N 1
ATOM 786 C CA . ASP A 1 102 ? 50.923 33.180 25.873 1.00 43.47 97 ASP A CA 1
ATOM 787 C C . ASP A 1 102 ? 49.848 34.160 26.373 1.00 41.84 97 ASP A C 1
ATOM 788 O O . ASP A 1 102 ? 50.027 34.806 27.428 1.00 40.18 97 ASP A O 1
ATOM 793 N N . ASP A 1 103 ? 48.776 34.299 25.580 1.00 39.58 98 ASP A N 1
ATOM 794 C CA . ASP A 1 103 ? 47.625 35.131 25.959 1.00 39.72 98 ASP A CA 1
ATOM 795 C C . ASP A 1 103 ? 46.973 34.503 27.232 1.00 38.15 98 ASP A C 1
ATOM 796 O O . ASP A 1 103 ? 46.619 35.209 28.136 1.00 36.93 98 ASP A O 1
ATOM 801 N N . LEU A 1 104 ? 46.790 33.185 27.240 1.00 37.74 99 LEU A N 1
ATOM 802 C CA . LEU A 1 104 ? 46.180 32.488 28.366 1.00 37.38 99 LEU A CA 1
ATOM 803 C C . LEU A 1 104 ? 47.040 32.571 29.628 1.00 37.76 99 LEU A C 1
ATOM 804 O O . LEU A 1 104 ? 46.531 32.823 30.708 1.00 39.28 99 LEU A O 1
ATOM 809 N N . LYS A 1 105 ? 48.353 32.403 29.481 1.00 38.02 100 LYS A N 1
ATOM 810 C CA . LYS A 1 105 ? 49.271 32.500 30.615 1.00 37.31 100 LYS A CA 1
ATOM 811 C C . LYS A 1 105 ? 49.235 33.884 31.181 1.00 35.43 100 LYS A C 1
ATOM 812 O O . LYS A 1 105 ? 49.218 34.064 32.380 1.00 34.82 100 LYS A O 1
ATOM 818 N N . LEU A 1 106 ? 49.256 34.878 30.321 1.00 33.83 101 LEU A N 1
ATOM 819 C CA . LEU A 1 106 ? 49.360 36.212 30.833 1.00 33.19 101 LEU A CA 1
ATOM 820 C C . LEU A 1 106 ? 48.052 36.491 31.595 1.00 32.89 101 LEU A C 1
ATOM 821 O O . LEU A 1 106 ? 48.074 37.085 32.694 1.00 31.49 101 LEU A O 1
ATOM 826 N N . CYS A 1 107 ? 46.937 36.072 30.966 1.00 32.37 102 CYS A N 1
ATOM 827 C CA . CYS A 1 107 ? 45.609 36.053 31.563 1.00 32.94 102 CYS A CA 1
ATOM 828 C C . CYS A 1 107 ? 45.687 35.629 33.020 1.00 32.59 102 CYS A C 1
ATOM 829 O O . CYS A 1 107 ? 45.355 36.400 33.912 1.00 32.75 102 CYS A O 1
ATOM 832 N N . LEU A 1 108 ? 46.173 34.411 33.231 1.00 33.44 103 LEU A N 1
ATOM 833 C CA . LEU A 1 108 ? 46.269 33.839 34.571 1.00 34.85 103 LEU A CA 1
ATOM 834 C C . LEU A 1 108 ? 47.167 34.594 35.517 1.00 35.66 103 LEU A C 1
ATOM 835 O O . LEU A 1 108 ? 46.896 34.628 36.718 1.00 35.73 103 LEU A O 1
ATOM 840 N N . GLU A 1 109 ? 48.221 35.194 34.984 1.00 35.79 104 GLU A N 1
ATOM 841 C CA . GLU A 1 109 ? 49.041 36.042 35.816 1.00 38.24 104 GLU A CA 1
ATOM 842 C C . GLU A 1 109 ? 48.259 37.273 36.251 1.00 37.29 104 GLU A C 1
ATOM 843 O O . GLU A 1 109 ? 48.378 37.688 37.406 1.00 35.39 104 GLU A O 1
ATOM 849 N N . ASN A 1 110 ? 47.490 37.870 35.326 1.00 36.96 105 ASN A N 1
ATOM 850 C CA . ASN A 1 110 ? 46.658 39.020 35.702 1.00 37.54 105 ASN A CA 1
ATOM 851 C C . ASN A 1 110 ? 45.607 38.651 36.755 1.00 37.24 105 ASN A C 1
ATOM 852 O O . ASN A 1 110 ? 45.324 39.464 37.636 1.00 36.49 105 ASN A O 1
ATOM 857 N N . VAL A 1 111 ? 45.023 37.442 36.629 1.00 36.58 106 VAL A N 1
ATOM 858 C CA . VAL A 1 111 ? 43.926 36.970 37.503 1.00 35.96 106 VAL A CA 1
ATOM 859 C C . VAL A 1 111 ? 44.464 36.839 38.938 1.00 37.02 106 VAL A C 1
ATOM 860 O O . VAL A 1 111 ? 43.912 37.431 39.895 1.00 36.47 106 VAL A O 1
ATOM 864 N N . GLU A 1 112 ? 45.561 36.084 39.054 1.00 37.12 107 GLU A N 1
ATOM 865 C CA . GLU A 1 112 ? 46.277 35.910 40.305 1.00 37.70 107 GLU A CA 1
ATOM 866 C C . GLU A 1 112 ? 46.566 37.235 41.008 1.00 36.68 107 GLU A C 1
ATOM 867 O O . GLU A 1 112 ? 46.262 37.362 42.198 1.00 36.65 107 GLU A O 1
ATOM 873 N N . ALA A 1 113 ? 47.129 38.218 40.302 1.00 35.26 108 ALA A N 1
ATOM 874 C CA . ALA A 1 113 ? 47.260 39.567 40.889 1.00 35.84 108 ALA A CA 1
ATOM 875 C C . ALA A 1 113 ? 45.922 40.192 41.312 1.00 36.24 108 ALA A C 1
ATOM 876 O O . ALA A 1 113 ? 45.858 40.943 42.272 1.00 37.75 108 ALA A O 1
ATOM 878 N N . CYS A 1 114 ? 44.846 39.885 40.605 1.00 36.22 109 CYS A N 1
ATOM 879 C CA . CYS A 1 114 ? 43.581 40.499 40.913 1.00 35.62 109 CYS A CA 1
ATOM 880 C C . CYS A 1 114 ? 43.045 39.849 42.178 1.00 36.06 109 CYS A C 1
ATOM 881 O O . CYS A 1 114 ? 42.377 40.499 42.977 1.00 35.87 109 CYS A O 1
ATOM 884 N N . ASP A 1 115 ? 43.326 38.555 42.319 1.00 36.27 110 ASP A N 1
ATOM 885 C CA . ASP A 1 115 ? 42.906 37.790 43.450 1.00 38.38 110 ASP A CA 1
ATOM 886 C C . ASP A 1 115 ? 43.492 38.351 44.754 1.00 38.75 110 ASP A C 1
ATOM 887 O O . ASP A 1 115 ? 42.738 38.720 45.666 1.00 37.59 110 ASP A O 1
ATOM 892 N N . VAL A 1 116 ? 44.827 38.440 44.794 1.00 40.19 111 VAL A N 1
ATOM 893 C CA . VAL A 1 116 ? 45.605 39.118 45.854 1.00 41.23 111 VAL A CA 1
ATOM 894 C C . VAL A 1 116 ? 44.995 40.484 46.209 1.00 42.53 111 VAL A C 1
ATOM 895 O O . VAL A 1 116 ? 44.723 40.774 47.393 1.00 41.92 111 VAL A O 1
ATOM 899 N N . ALA A 1 117 ? 44.781 41.325 45.195 1.00 43.32 112 ALA A N 1
ATOM 900 C CA . ALA A 1 117 ? 44.234 42.663 45.429 1.00 44.29 112 ALA A CA 1
ATOM 901 C C . ALA A 1 117 ? 42.743 42.666 45.856 1.00 46.52 112 ALA A C 1
ATOM 902 O O . ALA A 1 117 ? 42.267 43.666 46.378 1.00 45.45 112 ALA A O 1
ATOM 904 N N . SER A 1 118 ? 42.017 41.560 45.655 1.00 48.55 113 SER A N 1
ATOM 905 C CA . SER A 1 118 ? 40.575 41.558 45.957 1.00 51.91 113 SER A CA 1
ATOM 906 C C . SER A 1 118 ? 40.135 40.856 47.264 1.00 54.67 113 SER A C 1
ATOM 907 O O . SER A 1 118 ? 38.927 40.762 47.576 1.00 55.05 113 SER A O 1
ATOM 910 N N . ARG A 1 119 ? 41.110 40.351 48.020 1.00 57.48 114 ARG A N 1
ATOM 911 C CA . ARG A 1 119 ? 40.837 39.847 49.376 1.00 59.73 114 ARG A CA 1
ATOM 912 C C . ARG A 1 119 ? 40.408 41.095 50.144 1.00 59.57 114 ARG A C 1
ATOM 913 O O . ARG A 1 119 ? 40.817 42.217 49.792 1.00 60.18 114 ARG A O 1
ATOM 921 N N . ASP A 1 120 ? 39.504 40.923 51.101 1.00 59.50 115 ASP A N 1
ATOM 922 C CA . ASP A 1 120 ? 38.916 42.058 51.803 1.00 59.86 115 ASP A CA 1
ATOM 923 C C . ASP A 1 120 ? 37.793 42.742 51.009 1.00 58.67 115 ASP A C 1
ATOM 924 O O . ASP A 1 120 ? 37.095 43.604 51.544 1.00 58.74 115 ASP A O 1
ATOM 929 N N . SER A 1 121 ? 37.617 42.366 49.742 1.00 56.51 116 SER A N 1
ATOM 930 C CA . SER A 1 121 ? 36.586 42.980 48.911 1.00 53.97 116 SER A CA 1
ATOM 931 C C . SER A 1 121 ? 35.264 42.395 49.293 1.00 52.52 116 SER A C 1
ATOM 932 O O . SER A 1 121 ? 35.145 41.189 49.561 1.00 50.99 116 SER A O 1
ATOM 935 N N . GLU A 1 122 ? 34.271 43.271 49.316 1.00 51.70 117 GLU A N 1
ATOM 936 C CA . GLU A 1 122 ? 32.893 42.817 49.506 1.00 51.89 117 GLU A CA 1
ATOM 937 C C . GLU A 1 122 ? 32.086 42.735 48.196 1.00 49.20 117 GLU A C 1
ATOM 938 O O . GLU A 1 122 ? 30.960 42.280 48.221 1.00 48.88 117 GLU A O 1
ATOM 944 N N . ARG A 1 123 ? 32.692 43.131 47.063 1.00 46.81 118 ARG A N 1
ATOM 945 C CA . ARG A 1 123 ? 32.039 43.033 45.742 1.00 43.78 118 ARG A CA 1
ATOM 946 C C . ARG A 1 123 ? 31.796 41.571 45.362 1.00 40.54 118 ARG A C 1
ATOM 947 O O . ARG A 1 123 ? 32.635 40.726 45.473 1.00 39.15 118 ARG A O 1
ATOM 955 N N . VAL A 1 124 ? 30.609 41.275 44.913 1.00 37.69 119 VAL A N 1
ATOM 956 C CA . VAL A 1 124 ? 30.239 39.899 44.719 1.00 35.89 119 VAL A CA 1
ATOM 957 C C . VAL A 1 124 ? 29.885 39.506 43.205 1.00 34.16 119 VAL A C 1
ATOM 958 O O . VAL A 1 124 ? 29.611 38.351 42.879 1.00 33.54 119 VAL A O 1
ATOM 962 N N . THR A 1 125 ? 29.932 40.453 42.284 1.00 32.53 120 THR A N 1
ATOM 963 C CA . THR A 1 125 ? 29.460 40.146 40.897 1.00 30.39 120 THR A CA 1
ATOM 964 C C . THR A 1 125 ? 30.585 39.833 39.870 1.00 29.81 120 THR A C 1
ATOM 965 O O . THR A 1 125 ? 31.792 40.054 40.111 1.00 27.57 120 THR A O 1
ATOM 969 N N . PHE A 1 126 ? 30.158 39.337 38.700 1.00 29.56 121 PHE A N 1
ATOM 970 C CA . PHE A 1 126 ? 31.116 39.116 37.603 1.00 29.13 121 PHE A CA 1
ATOM 971 C C . PHE A 1 126 ? 31.830 40.396 37.167 1.00 28.75 121 PHE A C 1
ATOM 972 O O . PHE A 1 126 ? 33.069 40.392 37.032 1.00 29.46 121 PHE A O 1
ATOM 980 N N . ILE A 1 127 ? 31.073 41.460 36.942 1.00 27.50 122 ILE A N 1
ATOM 981 C CA . ILE A 1 127 ? 31.617 42.635 36.273 1.00 28.77 122 ILE A CA 1
ATOM 982 C C . ILE A 1 127 ? 32.288 43.586 37.278 1.00 31.39 122 ILE A C 1
ATOM 983 O O . ILE A 1 127 ? 33.232 44.317 36.943 1.00 31.96 122 ILE A O 1
ATOM 988 N N . CYS A 1 128 ? 31.816 43.572 38.525 1.00 33.29 123 CYS A N 1
ATOM 989 C CA . CYS A 1 128 ? 32.343 44.517 39.488 1.00 35.20 123 CYS A CA 1
ATOM 990 C C . CYS A 1 128 ? 33.032 43.933 40.712 1.00 35.10 123 CYS A C 1
ATOM 991 O O . CYS A 1 128 ? 33.628 44.682 41.473 1.00 37.92 123 CYS A O 1
ATOM 994 N N . GLY A 1 129 ? 32.983 42.619 40.889 1.00 33.88 124 GLY A N 1
ATOM 995 C CA . GLY A 1 129 ? 33.469 41.988 42.112 1.00 31.10 124 GLY A CA 1
ATOM 996 C C . GLY A 1 129 ? 34.280 40.733 41.906 1.00 30.99 124 GLY A C 1
ATOM 997 O O . GLY A 1 129 ? 34.807 40.433 40.820 1.00 32.50 124 GLY A O 1
ATOM 998 N N . TYR A 1 130 ? 34.292 39.953 42.946 1.00 29.19 125 TYR A N 1
ATOM 999 C CA . TYR A 1 130 ? 35.239 38.917 43.179 1.00 29.18 125 TYR A CA 1
ATOM 1000 C C . TYR A 1 130 ? 34.846 37.615 42.487 1.00 27.95 125 TYR A C 1
ATOM 1001 O O . TYR A 1 130 ? 35.718 36.762 42.210 1.00 25.85 125 TYR A O 1
ATOM 1010 N N . ALA A 1 131 ? 33.537 37.414 42.296 1.00 27.23 126 ALA A N 1
ATOM 1011 C CA . ALA A 1 131 ? 33.036 36.261 41.508 1.00 27.86 126 ALA A CA 1
ATOM 1012 C C . ALA A 1 131 ? 33.600 36.327 40.083 1.00 28.08 126 ALA A C 1
ATOM 1013 O O . ALA A 1 131 ? 33.937 35.321 39.503 1.00 28.18 126 ALA A O 1
ATOM 1015 N N . GLY A 1 132 ? 33.714 37.529 39.535 1.00 30.07 127 GLY A N 1
ATOM 1016 C CA . GLY A 1 132 ? 34.385 37.731 38.221 1.00 30.56 127 GLY A CA 1
ATOM 1017 C C . GLY A 1 132 ? 35.793 37.172 38.211 1.00 31.12 127 GLY A C 1
ATOM 1018 O O . GLY A 1 132 ? 36.172 36.407 37.310 1.00 32.90 127 GLY A O 1
ATOM 1019 N N . VAL A 1 133 ? 36.579 37.545 39.217 1.00 31.36 128 VAL A N 1
ATOM 1020 C CA . VAL A 1 133 ? 37.995 37.083 39.386 1.00 30.14 128 VAL A CA 1
ATOM 1021 C C . VAL A 1 133 ? 38.089 35.572 39.499 1.00 31.78 128 VAL A C 1
ATOM 1022 O O . VAL A 1 133 ? 38.896 34.909 38.817 1.00 32.67 128 VAL A O 1
ATOM 1026 N N . CYS A 1 134 ? 37.257 35.000 40.358 1.00 30.81 129 CYS A N 1
ATOM 1027 C CA . CYS A 1 134 ? 37.275 33.577 40.534 1.00 29.91 129 CYS A CA 1
ATOM 1028 C C . CYS A 1 134 ? 36.774 32.819 39.342 1.00 30.10 129 CYS A C 1
ATOM 1029 O O . CYS A 1 134 ? 37.230 31.709 39.087 1.00 31.15 129 CYS A O 1
ATOM 1032 N N . ALA A 1 135 ? 35.767 33.327 38.644 1.00 30.00 130 ALA A N 1
ATOM 1033 C CA . ALA A 1 135 ? 35.189 32.507 37.584 1.00 29.59 130 ALA A CA 1
ATOM 1034 C C . ALA A 1 135 ? 36.133 32.509 36.393 1.00 30.13 130 ALA A C 1
ATOM 1035 O O . ALA A 1 135 ? 36.338 31.471 35.791 1.00 31.36 130 ALA A O 1
ATOM 1037 N N . LEU A 1 136 ? 36.775 33.640 36.093 1.00 30.08 131 LEU A N 1
ATOM 1038 C CA . LEU A 1 136 ? 37.747 33.662 35.007 1.00 30.38 131 LEU A CA 1
ATOM 1039 C C . LEU A 1 136 ? 38.943 32.819 35.394 1.00 30.08 131 LEU A C 1
ATOM 1040 O O . LEU A 1 136 ? 39.474 32.049 34.628 1.00 29.49 131 LEU A O 1
ATOM 1045 N N . GLY A 1 137 ? 39.385 32.955 36.617 1.00 31.91 132 GLY A N 1
ATOM 1046 C CA . GLY A 1 137 ? 40.529 32.162 37.078 1.00 31.14 132 GLY A CA 1
ATOM 1047 C C . GLY A 1 137 ? 40.276 30.712 36.793 1.00 32.31 132 GLY A C 1
ATOM 1048 O O . GLY A 1 137 ? 41.136 30.048 36.211 1.00 32.78 132 GLY A O 1
ATOM 1049 N N . ALA A 1 138 ? 39.103 30.215 37.223 1.00 31.03 133 ALA A N 1
ATOM 1050 C CA . ALA A 1 138 ? 38.785 28.801 37.127 1.00 32.15 133 ALA A CA 1
ATOM 1051 C C . ALA A 1 138 ? 38.642 28.338 35.662 1.00 31.90 133 ALA A C 1
ATOM 1052 O O . ALA A 1 138 ? 39.005 27.247 35.320 1.00 31.03 133 ALA A O 1
ATOM 1054 N N . VAL A 1 139 ? 38.129 29.211 34.806 1.00 32.95 134 VAL A N 1
ATOM 1055 C CA . VAL A 1 139 ? 37.920 28.854 33.399 1.00 32.90 134 VAL A CA 1
ATOM 1056 C C . VAL A 1 139 ? 39.274 28.853 32.687 1.00 33.07 134 VAL A C 1
ATOM 1057 O O . VAL A 1 139 ? 39.623 27.907 31.998 1.00 32.97 134 VAL A O 1
ATOM 1061 N N . ALA A 1 140 ? 40.053 29.908 32.900 1.00 33.05 135 ALA A N 1
ATOM 1062 C CA . ALA A 1 140 ? 41.394 30.014 32.313 1.00 33.26 135 ALA A CA 1
ATOM 1063 C C . ALA A 1 140 ? 42.269 28.836 32.733 1.00 33.87 135 ALA A C 1
ATOM 1064 O O . ALA A 1 140 ? 42.935 28.276 31.893 1.00 32.33 135 ALA A O 1
ATOM 1066 N N . ALA A 1 141 ? 42.193 28.418 34.001 1.00 35.63 136 ALA A N 1
ATOM 1067 C CA . ALA A 1 141 ? 42.918 27.216 34.502 1.00 37.62 136 ALA A CA 1
ATOM 1068 C C . ALA A 1 141 ? 42.479 25.908 33.880 1.00 38.81 136 ALA A C 1
ATOM 1069 O O . ALA A 1 141 ? 43.293 25.019 33.643 1.00 39.07 136 ALA A O 1
ATOM 1071 N N . LYS A 1 142 ? 41.177 25.768 33.682 1.00 40.40 137 LYS A N 1
ATOM 1072 C CA . LYS A 1 142 ? 40.643 24.626 32.969 1.00 42.23 137 LYS A CA 1
ATOM 1073 C C . LYS A 1 142 ? 41.202 24.618 31.532 1.00 42.67 137 LYS A C 1
ATOM 1074 O O . LYS A 1 142 ? 41.602 23.581 31.035 1.00 42.93 137 LYS A O 1
ATOM 1080 N N . CYS A 1 143 ? 41.267 25.764 30.867 1.00 43.07 138 CYS A N 1
ATOM 1081 C CA . CYS A 1 143 ? 41.774 25.742 29.483 1.00 43.78 138 CYS A CA 1
ATOM 1082 C C . CYS A 1 143 ? 43.243 25.329 29.463 1.00 44.33 138 CYS A C 1
ATOM 1083 O O . CYS A 1 143 ? 43.661 24.522 28.621 1.00 45.46 138 CYS A O 1
ATOM 1086 N N . LEU A 1 144 ? 43.997 25.839 30.427 1.00 44.02 139 LEU A N 1
ATOM 1087 C CA . LEU A 1 144 ? 45.391 25.561 30.531 1.00 45.16 139 LEU A CA 1
ATOM 1088 C C . LEU A 1 144 ? 45.698 24.106 30.929 1.00 45.62 139 LEU A C 1
ATOM 1089 O O . LEU A 1 144 ? 46.771 23.601 30.631 1.00 45.95 139 LEU A O 1
ATOM 1094 N N . GLY A 1 145 ? 44.738 23.428 31.556 1.00 46.28 140 GLY A N 1
ATOM 1095 C CA . GLY A 1 145 ? 44.861 22.021 31.925 1.00 45.81 140 GLY A CA 1
ATOM 1096 C C . GLY A 1 145 ? 45.451 21.867 33.315 1.00 46.79 140 GLY A C 1
ATOM 1097 O O . GLY A 1 145 ? 45.920 20.754 33.685 1.00 47.15 140 GLY A O 1
ATOM 1098 N N . ASP A 1 146 ? 45.407 22.962 34.092 1.00 45.57 141 ASP A N 1
ATOM 1099 C CA . ASP A 1 146 ? 45.925 22.992 35.453 1.00 45.65 141 ASP A CA 1
ATOM 1100 C C . ASP A 1 146 ? 44.798 22.764 36.464 1.00 46.62 141 ASP A C 1
ATOM 1101 O O . ASP A 1 146 ? 44.187 23.727 36.937 1.00 46.63 141 ASP A O 1
ATOM 1106 N N . ASP A 1 147 ? 44.539 21.494 36.789 1.00 47.53 142 ASP A N 1
ATOM 1107 C CA . ASP A 1 147 ? 43.484 21.108 37.731 1.00 48.26 142 ASP A CA 1
ATOM 1108 C C . ASP A 1 147 ? 43.661 21.732 39.114 1.00 47.17 142 ASP A C 1
ATOM 1109 O O . ASP A 1 147 ? 42.714 22.255 39.647 1.00 47.92 142 ASP A O 1
ATOM 1114 N N . GLN A 1 148 ? 44.854 21.728 39.691 1.00 46.56 143 GLN A N 1
ATOM 1115 C CA . GLN A 1 148 ? 45.046 22.278 41.059 1.00 45.72 143 GLN A CA 1
ATOM 1116 C C . GLN A 1 148 ? 44.711 23.793 41.184 1.00 44.09 143 GLN A C 1
ATOM 1117 O O . GLN A 1 148 ? 44.102 24.255 42.169 1.00 43.39 143 GLN A O 1
ATOM 1123 N N . LEU A 1 149 ? 45.168 24.574 40.217 1.00 41.67 144 LEU A N 1
ATOM 1124 C CA . LEU A 1 149 ? 44.802 25.974 40.125 1.00 39.66 144 LEU A CA 1
ATOM 1125 C C 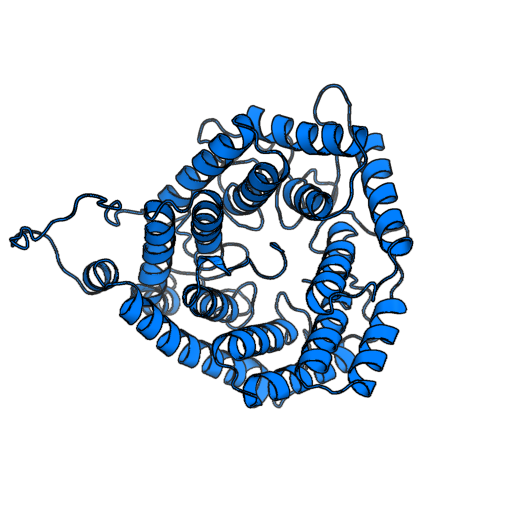. LEU A 1 149 ? 43.265 26.118 39.959 1.00 37.68 144 LEU A C 1
ATOM 1126 O O . LEU A 1 149 ? 42.651 27.034 40.463 1.00 36.45 144 LEU A O 1
ATOM 1131 N N . TYR A 1 150 ? 42.668 25.216 39.216 1.00 36.39 145 TYR A N 1
ATOM 1132 C CA . TYR A 1 150 ? 41.251 25.255 39.004 1.00 37.21 145 TYR A CA 1
ATOM 1133 C C . TYR A 1 150 ? 40.492 25.110 40.337 1.00 38.21 145 TYR A C 1
ATOM 1134 O O . TYR A 1 150 ? 39.557 25.916 40.607 1.00 35.81 145 TYR A O 1
ATOM 1143 N N . ASP A 1 151 ? 40.901 24.100 41.149 1.00 39.04 146 ASP A N 1
ATOM 1144 C CA . ASP A 1 151 ? 40.238 23.793 42.425 1.00 39.93 146 ASP A CA 1
ATOM 1145 C C . ASP A 1 151 ? 40.365 24.969 43.315 1.00 39.99 146 ASP A C 1
ATOM 1146 O O . ASP A 1 151 ? 39.416 25.359 44.033 1.00 41.14 146 ASP A O 1
ATOM 1151 N N . ARG A 1 152 ? 41.530 25.579 43.248 1.00 39.19 147 ARG A N 1
ATOM 1152 C CA . ARG A 1 152 ? 41.796 26.667 44.135 1.00 40.13 147 ARG A CA 1
ATOM 1153 C C . ARG A 1 152 ? 40.882 27.872 43.830 1.00 38.13 147 ARG A C 1
ATOM 1154 O O . ARG A 1 152 ? 40.361 28.502 44.763 1.00 38.51 147 ARG A O 1
ATOM 1162 N N . TYR A 1 153 ? 40.677 28.206 42.555 1.00 35.52 148 TYR A N 1
ATOM 1163 C CA . TYR A 1 153 ? 39.732 29.310 42.251 1.00 33.67 148 TYR A CA 1
ATOM 1164 C C . TYR A 1 153 ? 38.272 28.886 42.487 1.00 31.41 148 TYR A C 1
ATOM 1165 O O . TYR A 1 153 ? 37.440 29.689 42.867 1.00 28.42 148 TYR A O 1
ATOM 1174 N N . LEU A 1 154 ? 37.988 27.630 42.206 1.00 30.70 149 LEU A N 1
ATOM 1175 C CA . LEU A 1 154 ? 36.692 27.056 42.498 1.00 32.14 149 LEU A CA 1
ATOM 1176 C C . LEU A 1 154 ? 36.312 27.107 44.002 1.00 33.50 149 LEU A C 1
ATOM 1177 O O . LEU A 1 154 ? 35.150 27.447 44.332 1.00 34.43 149 LEU A O 1
ATOM 1182 N N . ALA A 1 155 ? 37.281 26.811 44.885 1.00 34.19 150 ALA A N 1
ATOM 1183 C CA . ALA A 1 155 ? 37.120 26.946 46.359 1.00 35.67 150 ALA A CA 1
ATOM 1184 C C . ALA A 1 155 ? 36.897 28.419 46.758 1.00 36.78 150 ALA A C 1
ATOM 1185 O O . ALA A 1 155 ? 36.065 28.722 47.623 1.00 38.26 150 ALA A O 1
ATOM 1187 N N . ARG A 1 156 ? 37.619 29.343 46.124 1.00 36.39 151 ARG A N 1
ATOM 1188 C CA . ARG A 1 156 ? 37.409 30.729 46.437 1.00 36.13 151 ARG A CA 1
ATOM 1189 C C . ARG A 1 156 ? 36.044 31.159 45.940 1.00 35.73 151 ARG A C 1
ATOM 1190 O O . ARG A 1 156 ? 35.338 31.949 46.601 1.00 35.74 151 ARG A O 1
ATOM 1198 N N . PHE A 1 157 ? 35.623 30.622 44.805 1.00 34.07 152 PHE A N 1
ATOM 1199 C CA . PHE A 1 157 ? 34.359 31.084 44.283 1.00 32.87 152 PHE A CA 1
ATOM 1200 C C . PHE A 1 157 ? 33.248 30.562 45.257 1.00 31.43 152 PHE A C 1
ATOM 1201 O O . PHE A 1 157 ? 32.355 31.276 45.633 1.00 31.65 152 PHE A O 1
ATOM 1209 N N . ARG A 1 158 ? 33.334 29.298 45.622 1.00 31.25 153 ARG A N 1
ATOM 1210 C CA . ARG A 1 158 ? 32.394 28.648 46.521 1.00 31.86 153 ARG A CA 1
ATOM 1211 C C . ARG A 1 158 ? 32.347 29.215 47.956 1.00 33.04 153 ARG A C 1
ATOM 1212 O O . ARG A 1 158 ? 31.354 28.946 48.684 1.00 34.10 153 ARG A O 1
ATOM 1220 N N . GLY A 1 159 ? 33.380 29.982 48.346 1.00 32.92 154 GLY A N 1
ATOM 1221 C CA . GLY A 1 159 ? 33.397 30.693 49.646 1.00 33.49 154 GLY A CA 1
ATOM 1222 C C . GLY A 1 159 ? 32.611 32.000 49.649 1.00 34.81 154 GLY A C 1
ATOM 1223 O O . GLY A 1 159 ? 32.350 32.612 50.723 1.00 35.74 154 GLY A O 1
ATOM 1224 N N . ILE A 1 160 ? 32.209 32.461 48.470 1.00 33.57 155 ILE A N 1
ATOM 1225 C CA . ILE A 1 160 ? 31.448 33.708 48.417 1.00 34.10 155 ILE A CA 1
ATOM 1226 C C . ILE A 1 160 ? 30.093 33.573 49.096 1.00 34.44 155 ILE A C 1
ATOM 1227 O O . ILE A 1 160 ? 29.375 32.600 48.879 1.00 34.72 155 ILE A O 1
ATOM 1232 N N . ARG A 1 161 ? 29.730 34.570 49.900 1.00 36.06 156 ARG A N 1
ATOM 1233 C CA . ARG A 1 161 ? 28.420 34.597 50.528 1.00 37.36 156 ARG A CA 1
ATOM 1234 C C . ARG A 1 161 ? 27.709 35.909 50.239 1.00 38.30 156 ARG A C 1
ATOM 1235 O O . ARG A 1 161 ? 28.353 36.950 50.091 1.00 39.12 156 ARG A O 1
ATOM 1243 N N . LEU A 1 162 ? 26.385 35.873 50.169 1.00 39.03 157 LEU A N 1
ATOM 1244 C CA . LEU A 1 162 ? 25.628 37.067 49.830 1.00 40.60 157 LEU A CA 1
ATOM 1245 C C . LEU A 1 162 ? 25.001 37.695 51.049 1.00 41.98 157 LEU A C 1
ATOM 1246 O O . LEU A 1 162 ? 24.078 37.090 51.595 1.00 43.77 157 LEU A O 1
ATOM 1251 N N . PRO A 1 163 ? 25.430 38.918 51.448 1.00 43.58 158 PRO A N 1
ATOM 1252 C CA . PRO A 1 163 ? 24.695 39.597 52.558 1.00 45.07 158 PRO A CA 1
ATOM 1253 C C . PRO A 1 163 ? 23.212 39.749 52.250 1.00 47.19 158 PRO A C 1
ATOM 1254 O O . PRO A 1 163 ? 22.865 39.959 51.098 1.00 48.03 158 PRO A O 1
ATOM 1258 N N 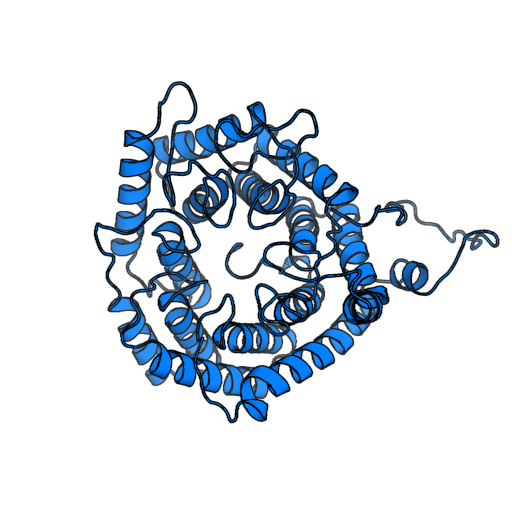. SER A 1 164 ? 22.322 39.682 53.253 1.00 49.89 159 SER A N 1
ATOM 1259 C CA . SER A 1 164 ? 20.866 39.884 53.009 1.00 51.01 159 SER A CA 1
ATOM 1260 C C . SER A 1 164 ? 20.577 41.298 52.499 1.00 51.10 159 SER A C 1
ATOM 1261 O O . SER A 1 164 ? 19.507 41.617 51.953 1.00 52.16 159 SER A O 1
ATOM 1264 N N . ASP A 1 165 ? 21.575 42.124 52.708 1.00 50.60 160 ASP A N 1
ATOM 1265 C CA . ASP A 1 165 ? 21.673 43.517 52.325 1.00 50.87 160 ASP A CA 1
ATOM 1266 C C . ASP A 1 165 ? 21.788 43.800 50.776 1.00 49.20 160 ASP A C 1
ATOM 1267 O O . ASP A 1 165 ? 21.489 44.909 50.296 1.00 49.06 160 ASP A O 1
ATOM 1272 N N . LEU A 1 166 ? 22.273 42.830 50.011 1.00 46.72 161 LEU A N 1
ATOM 1273 C CA . LEU A 1 166 ? 22.677 43.094 48.595 1.00 44.50 161 LEU A CA 1
ATOM 1274 C C . LEU A 1 166 ? 21.554 43.589 47.716 1.00 41.79 161 LEU A C 1
ATOM 1275 O O . LEU A 1 166 ? 20.423 43.252 47.944 1.00 41.77 161 LEU A O 1
ATOM 1280 N N . PRO A 1 167 ? 21.854 44.405 46.700 1.00 41.16 162 PRO A N 1
ATOM 1281 C CA . PRO A 1 167 ? 20.763 44.676 45.724 1.00 39.54 162 PRO A CA 1
ATOM 1282 C C . PRO A 1 167 ? 20.481 43.518 44.750 1.00 38.00 162 PRO A C 1
ATOM 1283 O O . PRO A 1 167 ? 21.010 42.428 44.935 1.00 37.21 162 PRO A O 1
ATOM 1287 N N . TYR A 1 168 ? 19.657 43.750 43.728 1.00 36.91 163 TYR A N 1
ATOM 1288 C CA . TYR A 1 168 ? 19.271 42.660 42.800 1.00 36.17 163 TYR A CA 1
ATOM 1289 C C . TYR A 1 168 ? 19.866 42.748 41.388 1.00 34.63 163 TYR A C 1
ATOM 1290 O O . TYR A 1 168 ? 19.760 41.801 40.617 1.00 34.75 163 TYR A O 1
ATOM 1299 N N . GLU A 1 169 ? 20.464 43.879 41.073 1.00 32.12 164 GLU A N 1
ATOM 1300 C CA . GLU A 1 169 ? 20.811 44.186 39.747 1.00 32.78 164 GLU A CA 1
ATOM 1301 C C . GLU A 1 169 ? 22.177 43.550 39.328 1.00 32.25 164 GLU A C 1
ATOM 1302 O O . GLU A 1 169 ? 22.733 42.697 40.047 1.00 31.53 164 GLU A O 1
ATOM 1308 N N . LEU A 1 170 ? 22.700 43.943 38.169 1.00 31.81 165 LEU A N 1
ATOM 1309 C CA . LEU A 1 170 ? 23.782 43.138 37.540 1.00 31.32 165 LEU A CA 1
ATOM 1310 C C . LEU A 1 170 ? 25.102 43.591 38.017 1.00 29.74 165 LEU A C 1
ATOM 1311 O O . LEU A 1 170 ? 25.970 42.791 38.169 1.00 30.80 165 LEU A O 1
ATOM 1316 N N . LEU A 1 171 ? 25.301 44.880 38.175 1.00 30.33 166 LEU A N 1
ATOM 1317 C CA . LEU A 1 171 ? 26.630 45.354 38.555 1.00 31.67 166 LEU A CA 1
ATOM 1318 C C . LEU A 1 171 ? 27.024 45.068 40.012 1.00 32.81 166 LEU A C 1
ATOM 1319 O O . LEU A 1 171 ? 28.192 44.720 40.285 1.00 33.63 166 LEU A O 1
ATOM 1324 N N . TYR A 1 172 ? 26.049 45.095 40.931 1.00 32.96 167 TYR A N 1
ATOM 1325 C CA . TYR A 1 172 ? 26.349 44.958 42.413 1.00 33.39 167 TYR A CA 1
ATOM 1326 C C . TYR A 1 172 ? 25.527 43.901 43.154 1.00 33.20 167 TYR A C 1
ATOM 1327 O O . TYR A 1 172 ? 25.931 43.420 44.197 1.00 34.10 167 TYR A O 1
ATOM 1336 N N . GLY A 1 173 ? 24.467 43.437 42.519 1.00 33.31 168 GLY A N 1
ATOM 1337 C CA . GLY A 1 173 ? 23.515 42.562 43.120 1.00 33.33 168 GLY A CA 1
ATOM 1338 C C . GLY A 1 173 ? 23.550 41.125 42.722 1.00 34.01 168 GLY A C 1
ATOM 1339 O O . GLY A 1 173 ? 24.495 40.613 42.125 1.00 34.76 168 GLY A O 1
ATOM 1340 N N . ARG A 1 174 ? 22.492 40.469 43.120 1.00 33.47 169 ARG A N 1
ATOM 1341 C CA . ARG A 1 174 ? 22.326 39.068 42.968 1.00 34.54 169 ARG A CA 1
ATOM 1342 C C . ARG A 1 174 ? 22.297 38.611 41.496 1.00 32.46 169 ARG A C 1
ATOM 1343 O O . ARG A 1 174 ? 22.797 37.564 41.210 1.00 33.03 169 ARG A O 1
ATOM 1351 N N . ALA A 1 175 ? 21.660 39.341 40.583 1.00 31.49 170 ALA A N 1
ATOM 1352 C CA . ALA A 1 175 ? 21.668 38.910 39.181 1.00 31.65 170 ALA A CA 1
ATOM 1353 C C . ALA A 1 175 ? 23.152 38.768 38.741 1.00 31.00 170 ALA A C 1
ATOM 1354 O O . ALA A 1 175 ? 23.526 37.769 38.128 1.00 32.09 170 ALA A O 1
ATOM 1356 N N . GLY A 1 176 ? 23.977 39.720 39.167 1.00 30.41 171 GLY A N 1
ATOM 1357 C CA . GLY A 1 176 ? 25.418 39.737 38.958 1.00 29.97 171 GLY A CA 1
ATOM 1358 C C . GLY A 1 176 ? 26.227 38.562 39.482 1.00 29.95 171 GLY A C 1
ATOM 1359 O O . GLY A 1 176 ? 27.141 38.064 38.798 1.00 29.56 171 GLY A O 1
ATOM 1360 N N . TYR A 1 177 ? 25.929 38.114 40.700 1.00 30.41 172 TYR A N 1
ATOM 1361 C CA . TYR A 1 177 ? 26.626 36.969 41.228 1.00 28.48 172 TYR A CA 1
ATOM 1362 C C . TYR A 1 177 ? 26.115 35.735 40.460 1.00 29.73 172 TYR A C 1
ATOM 1363 O O . TYR A 1 177 ? 26.852 34.803 40.131 1.00 31.00 172 TYR A O 1
ATOM 1372 N N . LEU A 1 178 ? 24.814 35.700 40.232 1.00 29.21 173 LEU A N 1
ATOM 1373 C CA . LEU A 1 178 ? 24.171 34.546 39.601 1.00 29.50 173 LEU A CA 1
ATOM 1374 C C . LEU A 1 178 ? 24.680 34.399 38.148 1.00 29.30 173 LEU A C 1
ATOM 1375 O O . LEU A 1 178 ? 24.952 33.282 37.689 1.00 28.16 173 LEU A O 1
ATOM 1380 N N . TRP A 1 179 ? 24.802 35.537 37.448 1.00 28.83 174 TRP A N 1
ATOM 1381 C CA . TRP A 1 179 ? 25.478 35.551 36.141 1.00 29.47 174 TRP A CA 1
ATOM 1382 C C . TRP A 1 179 ? 26.867 34.801 36.140 1.00 28.22 174 TRP A C 1
ATOM 1383 O O . TRP A 1 179 ? 27.083 33.941 35.288 1.00 27.34 174 TRP A O 1
ATOM 1394 N N . ALA A 1 180 ? 27.716 35.064 37.141 1.00 27.65 175 ALA A N 1
ATOM 1395 C CA . ALA A 1 180 ? 29.031 34.421 37.281 1.00 27.51 175 ALA A CA 1
ATOM 1396 C C . ALA A 1 180 ? 28.941 32.929 37.425 1.00 28.42 175 ALA A C 1
ATOM 1397 O O . ALA A 1 180 ? 29.813 32.193 36.907 1.00 28.92 175 ALA A O 1
ATOM 1399 N N . CYS A 1 181 ? 27.959 32.489 38.223 1.00 27.91 176 CYS A N 1
ATOM 1400 C CA . CYS A 1 181 ? 27.709 31.083 38.412 1.00 28.18 176 CYS A CA 1
ATOM 1401 C C . CYS A 1 181 ? 27.367 30.480 37.045 1.00 27.01 176 CYS A C 1
ATOM 1402 O O . CYS A 1 181 ? 27.904 29.485 36.710 1.00 24.59 176 CYS A O 1
ATOM 1405 N N . LEU A 1 182 ? 26.361 31.032 36.351 1.00 27.84 177 LEU A N 1
ATOM 1406 C CA . LEU A 1 182 ? 25.964 30.515 35.028 1.00 28.52 177 LEU A CA 1
ATOM 1407 C C . LEU A 1 182 ? 27.166 30.474 34.094 1.00 28.34 177 LEU A C 1
ATOM 1408 O O . LEU A 1 182 ? 27.421 29.495 33.496 1.00 29.20 177 LEU A O 1
ATOM 1413 N N . PHE A 1 183 ? 27.970 31.515 34.104 1.00 29.59 178 PHE A N 1
ATOM 1414 C CA . PHE A 1 183 ? 29.149 31.588 33.284 1.00 31.31 178 PHE A CA 1
ATOM 1415 C C . PHE A 1 183 ? 30.158 30.477 33.622 1.00 31.55 178 PHE A C 1
ATOM 1416 O O . PHE A 1 183 ? 30.647 29.757 32.742 1.00 30.90 178 PHE A O 1
ATOM 1424 N N . LEU A 1 184 ? 30.443 30.316 34.901 1.00 31.90 179 LEU A N 1
ATOM 1425 C CA . LEU A 1 184 ? 31.346 29.274 35.329 1.00 32.96 179 LEU A CA 1
ATOM 1426 C C . LEU A 1 184 ? 30.861 27.887 34.909 1.00 34.29 179 LEU A C 1
ATOM 1427 O O . LEU A 1 184 ? 31.643 27.071 34.334 1.00 34.36 179 LEU A O 1
ATOM 1432 N N . ASN A 1 185 ? 29.586 27.608 35.182 1.00 34.12 180 ASN A N 1
ATOM 1433 C CA . ASN A 1 185 ? 29.017 26.273 34.875 1.00 34.92 180 ASN A CA 1
ATOM 1434 C C . ASN A 1 185 ? 28.985 25.958 33.349 1.00 34.76 180 ASN A C 1
ATOM 1435 O O . ASN A 1 185 ? 29.337 24.871 32.916 1.00 34.10 180 ASN A O 1
ATOM 1440 N N . LYS A 1 186 ? 28.530 26.914 32.566 1.00 35.27 181 LYS A N 1
ATOM 1441 C CA . LYS A 1 186 ? 28.466 26.764 31.115 1.00 37.30 181 LYS A CA 1
ATOM 1442 C C . LYS A 1 186 ? 29.857 26.409 30.548 1.00 37.17 181 LYS A C 1
ATOM 1443 O O . LYS A 1 186 ? 30.003 25.420 29.831 1.00 37.95 181 LYS A O 1
ATOM 1449 N N . HIS A 1 187 ? 30.869 27.185 30.922 1.00 37.50 182 HIS A N 1
ATOM 1450 C CA . HIS A 1 187 ? 32.215 27.017 30.450 1.00 38.79 182 HIS A CA 1
ATOM 1451 C C . HIS A 1 187 ? 32.911 25.748 30.876 1.00 39.33 182 HIS A C 1
ATOM 1452 O O . HIS A 1 187 ? 33.556 25.094 30.031 1.00 37.49 182 HIS A O 1
ATOM 1459 N N . ILE A 1 188 ? 32.817 25.399 32.172 1.00 39.08 183 ILE A N 1
ATOM 1460 C CA . ILE A 1 188 ? 33.411 24.147 32.631 1.00 39.47 183 ILE A CA 1
ATOM 1461 C C . ILE A 1 188 ? 32.590 22.982 32.094 1.00 40.14 183 ILE A C 1
ATOM 1462 O O . ILE A 1 188 ? 33.124 21.892 31.943 1.00 40.52 183 ILE A O 1
ATOM 1467 N N . GLY A 1 189 ? 31.289 23.198 31.858 1.00 41.09 184 GLY A N 1
ATOM 1468 C CA . GLY A 1 189 ? 30.357 22.120 31.440 1.00 41.83 184 GLY A CA 1
ATOM 1469 C C . GLY A 1 189 ? 30.108 21.138 32.594 1.00 43.19 184 GLY A C 1
ATOM 1470 O O . GLY A 1 189 ? 29.911 19.913 32.401 1.00 44.31 184 GLY A O 1
ATOM 1471 N N . GLN A 1 190 ? 30.098 21.690 33.804 1.00 42.64 185 GLN A N 1
ATOM 1472 C CA . GLN A 1 190 ? 29.909 20.920 35.024 1.00 42.51 185 GLN A CA 1
ATOM 1473 C C . GLN A 1 190 ? 29.127 21.783 36.025 1.00 41.17 185 GLN A C 1
ATOM 1474 O O . GLN A 1 190 ? 29.060 23.044 35.908 1.00 39.38 185 GLN A O 1
ATOM 1480 N N . GLU A 1 191 ? 28.511 21.090 36.985 1.00 40.48 186 GLU A N 1
ATOM 1481 C CA . GLU A 1 191 ? 27.824 21.726 38.112 1.00 39.21 186 GLU A CA 1
ATOM 1482 C C . GLU A 1 191 ? 28.916 22.140 39.111 1.00 38.03 186 GLU A C 1
ATOM 1483 O O . GLU A 1 191 ? 29.034 21.565 40.186 1.00 38.07 186 GLU A O 1
ATOM 1489 N N . SER A 1 192 ? 29.726 23.116 38.717 1.00 37.27 187 SER A N 1
ATOM 1490 C CA . SER A 1 192 ? 30.874 23.535 39.496 1.00 38.46 187 SER A CA 1
ATOM 1491 C C . SER A 1 192 ? 30.334 24.271 40.734 1.00 37.47 187 SER A C 1
ATOM 1492 O O . SER A 1 192 ? 30.736 23.982 41.866 1.00 36.48 187 SER A O 1
ATOM 1495 N N . ILE A 1 193 ? 29.447 25.233 40.469 1.00 36.46 188 ILE A N 1
ATOM 1496 C CA . ILE A 1 193 ? 28.644 25.896 41.465 1.00 35.42 188 ILE A CA 1
ATOM 1497 C C . ILE A 1 193 ? 27.322 25.125 41.605 1.00 34.93 188 ILE A C 1
ATOM 1498 O O . ILE A 1 193 ? 26.732 24.663 40.623 1.00 34.40 188 ILE A O 1
ATOM 1503 N N . SER A 1 194 ? 26.829 25.065 42.836 1.00 33.17 189 SER A N 1
ATOM 1504 C CA . SER A 1 194 ? 25.776 24.128 43.168 1.00 31.76 189 SER A CA 1
ATOM 1505 C C . SER A 1 194 ? 24.494 24.620 42.581 1.00 29.66 189 SER A C 1
ATOM 1506 O O . SER A 1 194 ? 24.189 25.799 42.730 1.00 29.36 189 SER A O 1
ATOM 1509 N N . SER A 1 195 ? 23.739 23.744 41.919 1.00 29.07 190 SER A N 1
ATOM 1510 C CA A SER A 1 195 ? 22.438 24.142 41.386 0.50 29.91 190 SER A CA 1
ATOM 1511 C CA B SER A 1 195 ? 22.401 24.095 41.390 0.50 29.37 190 SER A CA 1
ATOM 1512 C C . SER A 1 195 ? 21.462 24.622 42.498 1.00 30.34 190 SER A C 1
ATOM 1513 O O . SER A 1 195 ? 20.733 25.616 42.303 1.00 31.12 190 SER A O 1
ATOM 1518 N N . GLU A 1 196 ? 21.486 23.994 43.684 1.00 30.76 191 GLU A N 1
ATOM 1519 C CA . GLU A 1 196 ? 20.660 24.498 44.856 1.00 30.44 191 GLU A CA 1
ATOM 1520 C C . GLU A 1 196 ? 20.986 25.919 45.299 1.00 30.49 191 GLU A C 1
ATOM 1521 O O . GLU A 1 196 ? 20.072 26.749 45.611 1.00 30.85 191 GLU A O 1
ATOM 1527 N N . ARG A 1 197 ? 22.272 26.250 45.258 1.00 30.74 192 ARG A N 1
ATOM 1528 C CA . ARG A 1 197 ? 22.725 27.607 45.537 1.00 29.77 192 ARG A CA 1
ATOM 1529 C C . ARG A 1 197 ? 22.217 28.609 44.496 1.00 30.72 192 ARG A C 1
ATOM 1530 O O . ARG A 1 197 ? 21.783 29.706 44.846 1.00 31.29 192 ARG A O 1
ATOM 1538 N N . MET A 1 198 ? 22.274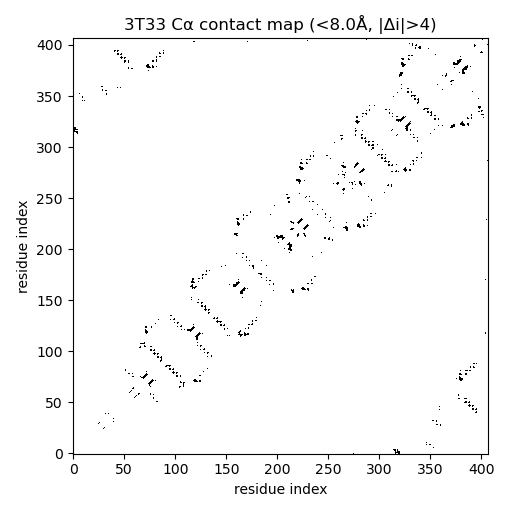 28.233 43.219 1.00 31.60 193 MET A N 1
ATOM 1539 C CA . MET A 1 198 ? 21.842 29.137 42.133 1.00 31.72 193 MET A CA 1
ATOM 1540 C C . MET A 1 198 ? 20.321 29.265 42.158 1.00 31.48 193 MET A C 1
ATOM 1541 O O . MET A 1 198 ? 19.771 30.363 42.042 1.00 30.90 193 MET A O 1
ATOM 1546 N N . ARG A 1 199 ? 19.633 28.147 42.302 1.00 32.14 194 ARG A N 1
ATOM 1547 C CA . ARG A 1 199 ? 18.162 28.185 42.451 1.00 33.84 194 ARG A CA 1
ATOM 1548 C C . ARG A 1 199 ? 17.711 29.066 43.638 1.00 35.00 194 ARG A C 1
ATOM 1549 O O . ARG A 1 199 ? 16.777 29.881 43.522 1.00 35.59 194 ARG A O 1
ATOM 1557 N N . SER A 1 200 ? 18.453 29.016 44.744 1.00 35.92 195 SER A N 1
ATOM 1558 C CA . SER A 1 200 ? 18.064 29.822 45.894 1.00 37.59 195 SER A CA 1
ATOM 1559 C C . SER A 1 200 ? 18.172 31.289 45.587 1.00 36.59 195 SER A C 1
ATOM 1560 O O . SER A 1 200 ? 17.369 32.085 46.041 1.00 36.67 195 SER A O 1
ATOM 1563 N N . VAL A 1 201 ? 19.181 31.673 44.805 1.00 37.06 196 VAL A N 1
ATOM 1564 C CA . VAL A 1 201 ? 19.335 33.107 44.449 1.00 35.20 196 VAL A CA 1
ATOM 1565 C C . VAL A 1 201 ? 18.196 33.538 43.533 1.00 35.04 196 VAL A C 1
ATOM 1566 O O . VAL A 1 201 ? 17.663 34.642 43.653 1.00 35.23 196 VAL A O 1
ATOM 1570 N N . VAL A 1 202 ? 17.795 32.629 42.649 1.00 35.03 197 VAL A N 1
ATOM 1571 C CA . VAL A 1 202 ? 16.663 32.855 41.755 1.00 34.82 197 VAL A CA 1
ATOM 1572 C C . VAL A 1 202 ? 15.361 33.108 42.586 1.00 36.06 197 VAL A C 1
ATOM 1573 O O . VAL A 1 202 ? 14.622 34.077 42.336 1.00 35.68 197 VAL A O 1
ATOM 1577 N N . GLU A 1 203 ? 15.087 32.236 43.560 1.00 35.81 198 GLU A N 1
ATOM 1578 C CA . GLU A 1 203 ? 13.863 32.383 44.356 1.00 36.70 198 GLU A CA 1
ATOM 1579 C C . GLU A 1 203 ? 13.858 33.689 45.148 1.00 35.96 198 GLU A C 1
ATOM 1580 O O . GLU A 1 203 ? 12.860 34.412 45.142 1.00 36.59 198 GLU A O 1
ATOM 1586 N N . GLU A 1 204 ? 15.008 34.095 45.660 1.00 36.69 199 GLU A N 1
ATOM 1587 C CA . GLU A 1 204 ? 15.086 35.404 46.314 1.00 36.55 199 GLU A CA 1
ATOM 1588 C C . GLU A 1 204 ? 14.855 36.500 45.339 1.00 37.49 199 GLU A C 1
ATOM 1589 O O . GLU A 1 204 ? 14.318 37.554 45.692 1.00 38.94 199 GLU A O 1
ATOM 1595 N N . ILE A 1 205 ? 15.305 36.303 44.098 1.00 38.29 200 ILE A N 1
ATOM 1596 C CA . ILE A 1 205 ? 15.038 37.315 43.094 1.00 37.16 200 ILE A CA 1
ATOM 1597 C C . ILE A 1 205 ? 13.521 37.411 42.809 1.00 37.64 200 ILE A C 1
ATOM 1598 O O . ILE A 1 205 ? 13.005 38.509 42.686 1.00 36.38 200 ILE A O 1
ATOM 1603 N N . PHE A 1 206 ? 12.825 36.282 42.641 1.00 39.39 201 PHE A N 1
ATOM 1604 C CA . PHE A 1 206 ? 11.369 36.351 42.337 1.00 41.48 201 PHE A CA 1
ATOM 1605 C C . PHE A 1 206 ? 10.592 36.856 43.557 1.00 43.07 201 PHE A C 1
ATOM 1606 O O . PHE A 1 206 ? 9.758 37.751 43.435 1.00 43.40 201 PHE A O 1
ATOM 1614 N N . ARG A 1 207 ? 10.928 36.325 44.736 1.00 44.98 202 ARG A N 1
ATOM 1615 C CA . ARG A 1 207 ? 10.352 36.829 46.001 1.00 45.82 202 ARG A CA 1
ATOM 1616 C C . ARG A 1 207 ? 10.389 38.365 46.123 1.00 46.15 202 ARG A C 1
ATOM 1617 O O . ARG A 1 207 ? 9.336 38.989 46.255 1.00 46.53 202 ARG A O 1
ATOM 1625 N N . ALA A 1 208 ? 11.567 38.990 46.049 1.00 46.36 203 ALA A N 1
ATOM 1626 C CA . ALA A 1 208 ? 11.619 40.456 46.146 1.00 46.74 203 ALA A CA 1
ATOM 1627 C C . ALA A 1 208 ? 10.937 41.197 44.983 1.00 47.75 203 ALA A C 1
ATOM 1628 O O . ALA A 1 208 ? 10.335 42.289 45.159 1.00 47.92 203 ALA A O 1
ATOM 1630 N N . GLY A 1 209 ? 11.094 40.654 43.770 1.00 47.49 204 GLY A N 1
ATOM 1631 C CA . GLY A 1 209 ? 10.500 41.279 42.622 1.00 47.39 204 GLY A CA 1
ATOM 1632 C C . GLY A 1 209 ? 8.987 41.275 42.752 1.00 47.81 204 GLY A C 1
ATOM 1633 O O . GLY A 1 209 ? 8.362 42.292 42.497 1.00 47.70 204 GLY A O 1
ATOM 1634 N N . ARG A 1 210 ? 8.423 40.122 43.115 1.00 48.15 205 ARG A N 1
ATOM 1635 C CA . ARG A 1 210 ? 6.991 39.934 43.295 1.00 49.58 205 ARG A CA 1
ATOM 1636 C C . ARG A 1 210 ? 6.438 40.795 44.435 1.00 52.00 205 ARG A C 1
ATOM 1637 O O . ARG A 1 210 ? 5.391 41.386 44.276 1.00 52.00 205 ARG A O 1
ATOM 1645 N N . GLN A 1 211 ? 7.155 40.889 45.555 1.00 55.16 206 GLN A N 1
ATOM 1646 C CA . GLN A 1 211 ? 6.774 41.750 46.672 1.00 57.78 206 GLN A CA 1
ATOM 1647 C C . GLN A 1 211 ? 6.700 43.218 46.272 1.00 59.52 206 GLN A C 1
ATOM 1648 O O . GLN A 1 211 ? 5.705 43.910 46.578 1.00 60.63 206 GLN A O 1
ATOM 1654 N N . LEU A 1 212 ? 7.729 43.732 45.609 1.00 60.47 207 LEU A N 1
ATOM 1655 C CA . LEU A 1 212 ? 7.699 45.162 45.260 1.00 61.80 207 LEU A CA 1
ATOM 1656 C C . LEU A 1 212 ? 6.867 45.460 43.981 1.00 63.64 207 LEU A C 1
ATOM 1657 O O . LEU A 1 212 ? 6.554 46.622 43.684 1.00 64.38 207 LEU A O 1
ATOM 1662 N N . GLY A 1 213 ? 6.511 44.414 43.236 1.00 65.11 208 GLY A N 1
ATOM 1663 C CA . GLY A 1 213 ? 5.768 44.569 41.982 1.00 67.54 208 GLY A CA 1
ATOM 1664 C C . GLY A 1 213 ? 4.285 44.219 42.097 1.00 69.09 208 GLY A C 1
ATOM 1665 O O . GLY A 1 213 ? 3.846 43.579 43.068 1.00 69.12 208 GLY A O 1
ATOM 1666 N N . ASN A 1 214 ? 3.523 44.643 41.093 1.00 70.79 209 ASN A N 1
ATOM 1667 C CA . ASN A 1 214 ? 2.073 44.416 41.021 1.00 72.34 209 ASN A CA 1
ATOM 1668 C C . ASN A 1 214 ? 1.693 43.620 39.786 1.00 72.49 209 ASN A C 1
ATOM 1669 O O . ASN A 1 214 ? 1.965 44.031 38.653 1.00 72.36 209 ASN A O 1
ATOM 1674 N N . LYS A 1 215 ? 1.071 42.466 40.039 1.00 73.53 210 LYS A N 1
ATOM 1675 C CA . LYS A 1 215 ? 0.564 41.571 38.988 1.00 73.51 210 LYS A CA 1
ATOM 1676 C C . LYS A 1 215 ? -0.227 42.366 37.941 1.00 73.36 210 LYS A C 1
ATOM 1677 O O . LYS A 1 215 ? -0.228 41.996 36.764 1.00 74.31 210 LYS A O 1
ATOM 1683 N N . GLY A 1 216 ? -0.863 43.465 38.364 1.00 72.50 211 GLY A N 1
ATOM 1684 C CA . GLY A 1 216 ? -1.592 44.360 37.451 1.00 71.25 211 GLY A CA 1
ATOM 1685 C C . GLY A 1 216 ? -0.766 45.090 36.384 1.00 70.23 211 GLY A C 1
ATOM 1686 O O . GLY A 1 216 ? -1.221 45.238 35.238 1.00 70.48 211 GLY A O 1
ATOM 1687 N N . THR A 1 217 ? 0.414 45.565 36.768 1.00 68.42 212 THR A N 1
ATOM 1688 C CA . THR A 1 217 ? 1.260 46.332 35.863 1.00 65.69 212 THR A CA 1
ATOM 1689 C C . THR A 1 217 ? 2.547 45.584 35.541 1.00 63.69 212 THR A C 1
ATOM 1690 O O . THR A 1 217 ? 2.583 44.757 34.630 1.00 63.39 212 THR A O 1
ATOM 1694 N N . CYS A 1 218 ? 3.603 45.879 36.292 1.00 60.44 213 CYS A N 1
ATOM 1695 C CA . CYS A 1 218 ? 4.888 45.233 36.067 1.00 56.70 213 CYS A CA 1
ATOM 1696 C C . CYS A 1 218 ? 5.011 44.155 37.122 1.00 54.21 213 CYS A C 1
ATOM 1697 O O . CYS A 1 218 ? 5.235 44.467 38.281 1.00 54.03 213 CYS A O 1
ATOM 1700 N N . PRO A 1 219 ? 4.883 42.878 36.733 1.00 51.76 214 PRO A N 1
ATOM 1701 C CA . PRO A 1 219 ? 4.837 41.841 37.758 1.00 50.38 214 PRO A CA 1
ATOM 1702 C C . PRO A 1 219 ? 6.082 41.714 38.629 1.00 49.85 214 PRO A C 1
ATOM 1703 O O . PRO A 1 219 ? 5.994 41.144 39.729 1.00 49.74 214 PRO A O 1
ATOM 1707 N N . LEU A 1 220 ? 7.229 42.219 38.157 1.00 48.98 215 LEU A N 1
ATOM 1708 C CA . LEU A 1 220 ? 8.507 42.123 38.908 1.00 47.32 215 LEU A CA 1
ATOM 1709 C C . LEU A 1 220 ? 9.084 43.508 38.985 1.00 45.47 215 LEU A C 1
ATOM 1710 O O . LEU A 1 220 ? 9.140 44.172 37.954 1.00 45.41 215 LEU A O 1
ATOM 1715 N N . MET A 1 221 ? 9.527 43.938 40.177 1.00 43.24 216 MET A N 1
ATOM 1716 C CA . MET A 1 221 ? 10.110 45.251 40.351 1.00 41.61 216 MET A CA 1
ATOM 1717 C C . MET A 1 221 ? 11.308 45.314 41.342 1.00 41.41 216 MET A C 1
ATOM 1718 O O . MET A 1 221 ? 11.398 44.567 42.336 1.00 40.82 216 MET A O 1
ATOM 1723 N N . TYR A 1 222 ? 12.245 46.214 41.052 1.00 40.06 217 TYR A N 1
ATOM 1724 C CA . TYR A 1 222 ? 13.472 46.294 41.818 1.00 40.52 217 TYR A CA 1
ATOM 1725 C C . TYR A 1 222 ? 13.884 47.721 41.907 1.00 41.28 217 TYR A C 1
ATOM 1726 O O . TYR A 1 222 ? 13.449 48.562 41.131 1.00 41.65 217 TYR A O 1
ATOM 1735 N N . GLU A 1 223 ? 14.795 47.965 42.819 1.00 42.43 218 GLU A N 1
ATOM 1736 C CA . GLU A 1 223 ? 15.288 49.277 43.050 1.00 43.55 218 GLU A CA 1
ATOM 1737 C C . GLU A 1 223 ? 16.755 49.148 43.313 1.00 42.94 218 GLU A C 1
ATOM 1738 O O . GLU A 1 223 ? 17.211 48.211 44.003 1.00 41.10 218 GLU A O 1
ATOM 1744 N N . TRP A 1 224 ? 17.500 50.095 42.770 1.00 43.06 219 TRP A N 1
ATOM 1745 C CA . TRP A 1 224 ? 18.889 50.209 43.152 1.00 44.89 219 TRP A CA 1
ATOM 1746 C C . TRP A 1 224 ? 19.136 51.666 43.418 1.00 46.09 219 TRP A C 1
ATOM 1747 O O . TRP A 1 224 ? 18.715 52.485 42.627 1.00 46.42 219 TRP A O 1
ATOM 1758 N N . HIS A 1 225 ? 19.806 51.999 44.522 1.00 49.15 220 HIS A N 1
ATOM 1759 C CA . HIS A 1 225 ? 19.981 53.424 44.901 1.00 50.97 220 HIS A CA 1
ATOM 1760 C C . HIS A 1 225 ? 18.601 54.121 45.003 1.00 51.52 220 HIS A C 1
ATOM 1761 O O . HIS A 1 225 ? 18.410 55.255 44.516 1.00 51.05 220 HIS A O 1
ATOM 1768 N N . GLY A 1 226 ? 17.630 53.397 45.563 1.00 52.23 221 GLY A N 1
ATOM 1769 C CA . GLY A 1 226 ? 16.232 53.850 45.572 1.00 53.42 221 GLY A CA 1
ATOM 1770 C C . GLY A 1 226 ? 15.550 54.136 44.232 1.00 54.04 221 GLY A C 1
ATOM 1771 O O . GLY A 1 226 ? 14.365 54.511 44.223 1.00 55.22 221 GLY A O 1
ATOM 1772 N N . LYS A 1 227 ? 16.266 53.941 43.114 1.00 53.36 222 LYS A N 1
ATOM 1773 C CA . LYS A 1 227 ? 15.719 54.084 41.728 1.00 52.46 222 LYS A CA 1
ATOM 1774 C C . LYS A 1 227 ? 15.173 52.797 41.049 1.00 51.70 222 LYS A C 1
ATOM 1775 O O . LYS A 1 227 ? 15.724 51.698 41.199 1.00 49.87 222 LYS A O 1
ATOM 1781 N N . ARG A 1 228 ? 14.075 52.969 40.310 1.00 50.72 223 ARG A N 1
ATOM 1782 C CA . ARG A 1 228 ? 13.451 51.879 39.595 1.00 51.11 223 ARG A CA 1
ATOM 1783 C C . ARG A 1 228 ? 13.955 51.807 38.122 1.00 49.78 223 ARG A C 1
ATOM 1784 O O . ARG A 1 228 ? 13.239 52.151 37.173 1.00 50.47 223 ARG A O 1
ATOM 1792 N N . TYR A 1 229 ? 15.223 51.398 37.961 1.00 48.30 224 TYR A N 1
ATOM 1793 C CA . TYR A 1 229 ? 15.915 51.367 36.658 1.00 45.28 224 TYR A CA 1
ATOM 1794 C C . TYR A 1 229 ? 15.373 50.262 35.747 1.00 43.26 224 TYR A C 1
ATOM 1795 O O . TYR A 1 229 ? 15.011 49.165 36.204 1.00 41.46 224 TYR A O 1
ATOM 1804 N N . TRP A 1 230 ? 15.309 50.558 34.456 1.00 42.06 225 TRP A N 1
ATOM 1805 C CA . TRP A 1 230 ? 14.867 49.563 33.469 1.00 41.37 225 TRP A CA 1
ATOM 1806 C C . TRP A 1 230 ? 16.017 48.777 32.828 1.00 39.65 225 TRP A C 1
ATOM 1807 O O . TRP A 1 230 ? 15.818 47.654 32.337 1.00 39.81 225 TRP A O 1
ATOM 1818 N N . GLY A 1 231 ? 17.214 49.361 32.818 1.00 38.34 226 GLY A N 1
ATOM 1819 C CA . GLY A 1 231 ? 18.296 48.868 31.968 1.00 36.72 226 GLY A CA 1
ATOM 1820 C C . GLY A 1 231 ? 19.069 47.585 32.343 1.00 36.97 226 GLY A C 1
ATOM 1821 O O . GLY A 1 231 ? 18.724 46.807 33.297 1.00 34.30 226 GLY A O 1
ATOM 1822 N N . ALA A 1 232 ? 20.129 47.348 31.550 1.00 35.97 227 ALA A N 1
ATOM 1823 C CA . ALA A 1 232 ? 20.922 46.123 31.683 1.00 34.63 227 ALA A CA 1
ATOM 1824 C C . ALA A 1 232 ? 21.798 46.168 32.953 1.00 34.04 227 ALA A C 1
ATOM 1825 O O . ALA A 1 232 ? 21.850 45.225 33.699 1.00 34.83 227 ALA A O 1
ATOM 1827 N N . ALA A 1 233 ? 22.506 47.264 33.161 1.00 33.23 228 ALA A N 1
ATOM 1828 C CA . ALA A 1 233 ? 23.488 47.352 34.204 1.00 33.32 228 ALA A CA 1
ATOM 1829 C C . ALA A 1 233 ? 22.823 47.370 35.607 1.00 34.74 228 ALA A C 1
ATOM 1830 O O . ALA A 1 233 ? 23.213 46.586 36.463 1.00 35.28 228 ALA A O 1
ATOM 1832 N N . HIS A 1 234 ? 21.777 48.185 35.825 1.00 35.50 229 HIS A N 1
ATOM 1833 C CA . HIS A 1 234 ? 21.200 48.280 37.147 1.00 36.54 229 HIS A CA 1
ATOM 1834 C C . HIS A 1 234 ? 19.693 48.059 37.235 1.00 38.64 229 HIS A C 1
ATOM 1835 O O . HIS A 1 234 ? 19.114 48.243 38.340 1.00 40.01 229 HIS A O 1
ATOM 1842 N N . GLY A 1 235 ? 19.068 47.633 36.125 1.00 38.62 230 GLY A N 1
ATOM 1843 C CA . GLY A 1 235 ? 17.634 47.597 36.019 1.00 36.54 230 GLY A CA 1
ATOM 1844 C C . GLY A 1 235 ? 16.985 46.277 35.717 1.00 36.95 230 GLY A C 1
ATOM 1845 O O . GLY A 1 235 ? 17.592 45.213 35.866 1.00 37.54 230 GLY A O 1
ATOM 1846 N N . LEU A 1 236 ? 15.744 46.359 35.249 1.00 36.43 231 LEU A N 1
ATOM 1847 C CA . LEU A 1 236 ? 14.909 45.205 34.972 1.00 37.75 231 LEU A CA 1
ATOM 1848 C C . LEU A 1 236 ? 15.506 44.274 33.884 1.00 36.86 231 LEU A C 1
ATOM 1849 O O . LEU A 1 236 ? 15.511 43.044 34.038 1.00 36.66 231 LEU A O 1
ATOM 1854 N N . ALA A 1 237 ? 15.997 44.874 32.799 1.00 35.72 232 ALA A N 1
ATOM 1855 C CA . ALA A 1 237 ? 16.551 44.119 31.658 1.00 34.49 232 ALA A CA 1
ATOM 1856 C C . ALA A 1 237 ? 17.601 43.120 32.076 1.00 32.99 232 ALA A C 1
ATOM 1857 O O . ALA A 1 237 ? 17.483 41.964 31.741 1.00 31.82 232 ALA A O 1
ATOM 1859 N N . GLY A 1 238 ? 18.605 43.587 32.839 1.00 31.99 233 GLY A N 1
ATOM 1860 C CA . GLY A 1 238 ? 19.740 42.782 33.293 1.00 31.07 233 GLY A CA 1
ATOM 1861 C C . GLY A 1 238 ? 19.321 41.649 34.181 1.00 31.20 233 GLY A C 1
ATOM 1862 O O . GLY A 1 238 ? 19.873 40.530 34.128 1.00 30.56 233 GLY A O 1
ATOM 1863 N N . ILE A 1 239 ? 18.344 41.930 35.035 1.00 30.56 234 ILE A N 1
ATOM 1864 C CA . ILE A 1 239 ? 17.769 40.875 35.885 1.00 30.26 234 ILE A CA 1
ATOM 1865 C C . ILE A 1 239 ? 16.987 39.840 35.098 1.00 29.36 234 ILE A C 1
ATOM 1866 O O . ILE A 1 239 ? 17.176 38.652 35.312 1.00 31.02 234 ILE A O 1
ATOM 1871 N N . MET A 1 240 ? 16.072 40.271 34.234 1.00 29.52 235 MET A N 1
ATOM 1872 C CA . MET A 1 240 ? 15.310 39.319 33.401 1.00 30.74 235 MET A CA 1
ATOM 1873 C C . MET A 1 240 ? 16.260 38.472 32.551 1.00 30.62 235 MET A C 1
ATOM 1874 O O . MET A 1 240 ? 16.127 37.234 32.473 1.00 30.74 235 MET A O 1
ATOM 1879 N N . ASN A 1 241 ? 17.251 39.159 31.978 1.00 30.20 236 ASN A N 1
ATOM 1880 C CA . ASN A 1 241 ? 18.270 38.535 31.140 1.00 30.97 236 ASN A CA 1
ATOM 1881 C C . ASN A 1 241 ? 18.870 37.370 31.886 1.00 31.14 236 ASN A C 1
ATOM 1882 O O . ASN A 1 241 ? 18.765 36.221 31.430 1.00 31.14 236 ASN A O 1
ATOM 1887 N N . VAL A 1 242 ? 19.399 37.630 33.078 1.00 31.00 237 VAL A N 1
ATOM 1888 C CA . VAL A 1 242 ? 19.986 36.530 33.867 1.00 31.08 237 VAL A CA 1
ATOM 1889 C C . VAL A 1 242 ? 18.963 35.425 34.137 1.00 32.38 237 VAL A C 1
ATOM 1890 O O . VAL A 1 242 ? 19.295 34.232 34.110 1.00 31.85 237 VAL A O 1
ATOM 1894 N N . LEU A 1 243 ? 17.721 35.817 34.441 1.00 32.68 238 LEU A N 1
ATOM 1895 C CA . LEU A 1 243 ? 16.742 34.827 34.794 1.00 32.04 238 LEU A CA 1
ATOM 1896 C C . LEU A 1 243 ? 16.468 33.934 33.614 1.00 32.39 238 LEU A C 1
ATOM 1897 O O . LEU A 1 243 ? 16.320 32.737 33.787 1.00 31.37 238 LEU A O 1
ATOM 1902 N N . MET A 1 244 ? 16.481 34.481 32.394 1.00 33.86 239 MET A N 1
ATOM 1903 C CA . MET A 1 244 ? 16.194 33.626 31.225 1.00 34.85 239 MET A CA 1
ATOM 1904 C C . MET A 1 244 ? 17.237 32.585 30.995 1.00 35.25 239 MET A C 1
ATOM 1905 O O . MET A 1 244 ? 17.016 31.651 30.236 1.00 36.22 239 MET A O 1
ATOM 1910 N N . HIS A 1 245 ? 18.378 32.735 31.656 1.00 36.37 240 HIS A N 1
ATOM 1911 C CA . HIS A 1 245 ? 19.459 31.798 31.458 1.00 36.10 240 HIS A CA 1
ATOM 1912 C C . HIS A 1 245 ? 19.410 30.608 32.390 1.00 37.64 240 HIS A C 1
ATOM 1913 O O . HIS A 1 245 ? 20.320 29.767 32.308 1.00 37.55 240 HIS A O 1
ATOM 1920 N N . THR A 1 246 ? 18.345 30.502 33.213 1.00 38.62 241 THR A N 1
ATOM 1921 C CA . THR A 1 246 ? 18.177 29.419 34.224 1.00 40.99 241 THR A CA 1
ATOM 1922 C C . THR A 1 246 ? 16.858 28.690 33.991 1.00 44.21 241 THR A C 1
ATOM 1923 O O . THR A 1 246 ? 16.043 29.100 33.156 1.00 44.16 241 THR A O 1
ATOM 1927 N N . GLU A 1 247 ? 16.607 27.642 34.772 1.00 46.80 242 GLU A N 1
ATOM 1928 C CA . GLU A 1 247 ? 15.419 26.838 34.561 1.00 49.33 242 GLU A CA 1
ATOM 1929 C C . GLU A 1 247 ? 14.283 27.481 35.316 1.00 49.15 242 GLU A C 1
ATOM 1930 O O . GLU A 1 247 ? 14.188 27.317 36.509 1.00 50.54 242 GLU A O 1
ATOM 1936 N N . LEU A 1 248 ? 13.426 28.233 34.650 1.00 48.59 243 LEU A N 1
ATOM 1937 C CA . LEU A 1 248 ? 12.271 28.780 35.355 1.00 47.95 243 LEU A CA 1
ATOM 1938 C C . LEU A 1 248 ? 11.123 27.781 35.421 1.00 48.72 243 LEU A C 1
ATOM 1939 O O . LEU A 1 248 ? 11.045 26.847 34.612 1.00 48.44 243 LEU A O 1
ATOM 1944 N N . GLU A 1 249 ? 10.254 27.983 36.416 1.00 49.43 244 GLU A N 1
ATOM 1945 C CA . GLU A 1 249 ? 8.923 27.383 36.521 1.00 49.50 244 GLU A CA 1
ATOM 1946 C C . GLU A 1 249 ? 7.930 28.189 35.646 1.00 49.49 244 GLU A C 1
ATOM 1947 O O . GLU A 1 249 ? 8.199 29.369 35.365 1.00 48.67 244 GLU A O 1
ATOM 1953 N N . PRO A 1 250 ? 6.753 27.589 35.259 1.00 49.85 245 PRO A N 1
ATOM 1954 C CA . PRO A 1 250 ? 5.764 28.321 34.441 1.00 49.76 245 PRO A CA 1
ATOM 1955 C C . PRO A 1 250 ? 5.395 29.747 34.935 1.00 50.57 245 PRO A C 1
ATOM 1956 O O . PRO A 1 250 ? 5.499 30.727 34.165 1.00 51.26 245 PRO A O 1
ATOM 1960 N N . ASP A 1 251 ? 5.029 29.896 36.205 1.00 51.07 246 ASP A N 1
ATOM 1961 C CA . ASP A 1 251 ? 4.658 31.230 36.741 1.00 51.58 246 ASP A CA 1
ATOM 1962 C C . ASP A 1 251 ? 5.824 32.221 36.766 1.00 50.55 246 ASP A C 1
ATOM 1963 O O . ASP A 1 251 ? 5.614 33.417 36.627 1.00 51.16 246 ASP A O 1
ATOM 1968 N N . GLU A 1 252 ? 7.047 31.725 36.953 1.00 49.20 247 GLU A N 1
ATOM 1969 C CA . GLU A 1 252 ? 8.246 32.561 36.801 1.00 48.16 247 GLU A CA 1
ATOM 1970 C C . GLU A 1 252 ? 8.415 33.043 35.344 1.00 47.44 247 GLU A C 1
ATOM 1971 O O . GLU A 1 252 ? 8.729 34.211 35.096 1.00 46.33 247 GLU A O 1
ATOM 1977 N N . ILE A 1 253 ? 8.169 32.134 34.402 1.00 46.71 248 ILE A N 1
ATOM 1978 C CA . ILE A 1 253 ? 8.221 32.428 32.995 1.00 46.58 248 ILE A CA 1
ATOM 1979 C C . ILE A 1 253 ? 7.190 33.518 32.671 1.00 46.42 248 ILE A C 1
ATOM 1980 O O . ILE A 1 253 ? 7.561 34.577 32.127 1.00 45.78 248 ILE A O 1
ATOM 1985 N N . LYS A 1 254 ? 5.926 33.307 33.073 1.00 46.24 249 LYS A N 1
ATOM 1986 C CA . LYS A 1 254 ? 4.888 34.385 32.982 1.00 46.52 249 LYS A CA 1
ATOM 1987 C C . LYS A 1 254 ? 5.352 35.695 33.567 1.00 44.85 249 LYS A C 1
ATOM 1988 O O . LYS A 1 254 ? 5.100 36.733 32.976 1.00 45.11 249 LYS A O 1
ATOM 1994 N N . ASP A 1 255 ? 6.004 35.669 34.733 1.00 43.34 250 ASP A N 1
ATOM 1995 C CA . ASP A 1 255 ? 6.390 36.931 35.371 1.00 42.15 250 ASP A CA 1
ATOM 1996 C C . ASP A 1 255 ? 7.539 37.664 34.630 1.00 41.53 250 ASP A C 1
ATOM 1997 O O . ASP A 1 255 ? 7.588 38.928 34.585 1.00 40.40 250 ASP A O 1
ATOM 2002 N N . VAL A 1 256 ? 8.462 36.870 34.057 1.00 40.02 251 VAL A N 1
ATOM 2003 C CA . VAL A 1 256 ? 9.550 37.434 33.258 1.00 39.00 251 VAL A CA 1
ATOM 2004 C C . VAL A 1 256 ? 8.956 37.983 31.972 1.00 38.92 251 VAL A C 1
ATOM 2005 O O . VAL A 1 256 ? 9.146 39.172 31.689 1.00 38.33 251 VAL A O 1
ATOM 2009 N N . LYS A 1 257 ? 8.209 37.145 31.235 1.00 39.94 252 LYS A N 1
ATOM 2010 C CA . LYS A 1 257 ? 7.467 37.611 30.024 1.00 41.40 252 LYS A CA 1
ATOM 2011 C C . LYS A 1 257 ? 6.715 38.890 30.364 1.00 41.10 252 LYS A C 1
ATOM 2012 O O . LYS A 1 257 ? 6.864 39.919 29.686 1.00 41.05 252 LYS A O 1
ATOM 2018 N N . GLY A 1 258 ? 5.995 38.851 31.480 1.00 41.36 253 GLY A N 1
ATOM 2019 C CA . GLY A 1 258 ? 5.184 40.006 31.905 1.00 42.70 253 GLY A CA 1
ATOM 2020 C C . GLY A 1 258 ? 5.925 41.308 32.063 1.00 41.47 253 GLY A C 1
ATOM 2021 O O . GLY A 1 258 ? 5.503 42.334 31.563 1.00 41.85 253 GLY A O 1
ATOM 2022 N N . THR A 1 259 ? 7.041 41.257 32.782 1.00 42.68 254 THR A N 1
ATOM 2023 C CA . THR A 1 259 ? 7.912 42.439 33.009 1.00 42.04 254 THR A CA 1
ATOM 2024 C C . THR A 1 259 ? 8.444 42.966 31.693 1.00 41.95 254 THR A C 1
ATOM 2025 O O . THR A 1 259 ? 8.526 44.163 31.493 1.00 42.77 254 THR A O 1
ATOM 2029 N N . LEU A 1 260 ? 8.793 42.059 30.785 1.00 42.19 255 LEU A N 1
ATOM 2030 C CA . LEU A 1 260 ? 9.289 42.483 29.475 1.00 42.06 255 LEU A CA 1
ATOM 2031 C C . LEU A 1 260 ? 8.181 43.100 28.584 1.00 42.92 255 LEU A C 1
ATOM 2032 O O . LEU A 1 260 ? 8.401 44.144 27.999 1.00 43.37 255 LEU A O 1
ATOM 2037 N N . SER A 1 261 ? 6.999 42.488 28.508 1.00 43.22 256 SER A N 1
ATOM 2038 C CA . SER A 1 261 ? 5.847 43.179 27.884 1.00 44.50 256 SER A CA 1
ATOM 2039 C C . SER A 1 261 ? 5.627 44.552 28.473 1.00 44.35 256 SER A C 1
ATOM 2040 O O . SER A 1 261 ? 5.564 45.544 27.759 1.00 45.11 256 SER A O 1
ATOM 2043 N N . TYR A 1 262 ? 5.526 44.620 29.787 1.00 44.93 257 TYR A N 1
ATOM 2044 C CA . TYR A 1 262 ? 5.329 45.906 30.433 1.00 45.02 257 TYR A CA 1
ATOM 2045 C C . TYR A 1 262 ? 6.245 46.945 29.833 1.00 44.58 257 TYR A C 1
ATOM 2046 O O . TYR A 1 262 ? 5.794 47.967 29.402 1.00 44.61 257 TYR A O 1
ATOM 2055 N N . MET A 1 263 ? 7.547 46.660 29.793 1.00 45.37 258 MET A N 1
ATOM 2056 C CA . MET A 1 263 ? 8.570 47.562 29.227 1.00 44.25 258 MET A CA 1
ATOM 2057 C C . MET A 1 263 ? 8.361 47.914 27.744 1.00 44.00 258 MET A C 1
ATOM 2058 O O . MET A 1 263 ? 8.566 49.045 27.321 1.00 42.16 258 MET A O 1
ATOM 2063 N N . ILE A 1 264 ? 7.940 46.943 26.954 1.00 44.91 259 ILE A N 1
ATOM 2064 C CA . ILE A 1 264 ? 7.686 47.180 25.544 1.00 46.75 259 ILE A CA 1
ATOM 2065 C C . ILE A 1 264 ? 6.564 48.208 25.408 1.00 48.50 259 ILE A C 1
ATOM 2066 O O . ILE A 1 264 ? 6.764 49.295 24.839 1.00 48.30 259 ILE A O 1
ATOM 2071 N N . GLN A 1 265 ? 5.412 47.902 26.021 1.00 50.51 260 GLN A N 1
ATOM 2072 C CA . GLN A 1 265 ? 4.191 48.742 25.919 1.00 52.00 260 GLN A CA 1
ATOM 2073 C C . GLN A 1 265 ? 4.416 50.160 26.449 1.00 52.20 260 GLN A C 1
ATOM 2074 O O . GLN A 1 265 ? 3.591 51.040 26.227 1.00 52.83 260 GLN A O 1
ATOM 2080 N N . ASN A 1 266 ? 5.544 50.396 27.114 1.00 51.95 261 ASN A N 1
ATOM 2081 C CA . ASN A 1 266 ? 5.698 51.617 27.889 1.00 51.97 261 ASN A CA 1
ATOM 2082 C C . ASN A 1 266 ? 6.949 52.413 27.589 1.00 52.40 261 ASN A C 1
ATOM 2083 O O . ASN A 1 266 ? 7.346 53.289 28.368 1.00 52.83 261 ASN A O 1
ATOM 2088 N N . ARG A 1 267 ? 7.543 52.115 26.445 1.00 52.55 262 ARG A N 1
ATOM 2089 C CA . ARG A 1 267 ? 8.731 52.806 25.947 1.00 53.54 262 ARG A CA 1
ATOM 2090 C C . ARG A 1 267 ? 8.373 54.183 25.369 1.00 53.96 262 ARG A C 1
ATOM 2091 O O . ARG A 1 267 ? 7.192 54.513 25.206 1.00 53.19 262 ARG A O 1
ATOM 2099 N N . PHE A 1 268 ? 9.393 54.989 25.072 1.00 53.74 263 PHE A N 1
ATOM 2100 C CA . PHE A 1 268 ? 9.173 56.280 24.470 1.00 54.32 263 PHE A CA 1
ATOM 2101 C C . PHE A 1 268 ? 8.462 56.247 23.083 1.00 55.07 263 PHE A C 1
ATOM 2102 O O . PHE A 1 268 ? 8.508 55.233 22.349 1.00 55.32 263 PHE A O 1
ATOM 2110 N N . PRO A 1 269 ? 7.763 57.351 22.727 1.00 55.45 264 PRO A N 1
ATOM 2111 C CA . PRO A 1 269 ? 7.284 57.488 21.347 1.00 54.61 264 PRO A CA 1
ATOM 2112 C C . PRO A 1 269 ? 8.410 57.268 20.286 1.00 53.17 264 PRO A C 1
ATOM 2113 O O . PRO A 1 269 ? 8.131 56.791 19.181 1.00 53.38 264 PRO A O 1
ATOM 2117 N N . SER A 1 270 ? 9.653 57.613 20.613 1.00 51.07 265 SER A N 1
ATOM 2118 C CA . SER A 1 270 ? 10.800 57.324 19.720 1.00 48.93 265 SER A CA 1
ATOM 2119 C C . SER A 1 270 ? 11.204 55.825 19.625 1.00 47.76 265 SER A C 1
ATOM 2120 O O . SER A 1 270 ? 11.976 55.451 18.722 1.00 47.44 265 SER A O 1
ATOM 2123 N N . GLY A 1 271 ? 10.708 54.983 20.544 1.00 45.76 266 GLY A N 1
ATOM 2124 C CA . GLY A 1 271 ? 11.034 53.554 20.560 1.00 43.90 266 GLY A CA 1
ATOM 2125 C C . GLY A 1 271 ? 12.194 53.226 21.529 1.00 43.52 266 GLY A C 1
ATOM 2126 O O . GLY A 1 271 ? 12.416 52.064 21.870 1.00 42.71 266 GLY A O 1
ATOM 2127 N N . ASN A 1 272 ? 12.950 54.245 21.936 1.00 42.93 267 ASN A N 1
ATOM 2128 C CA . ASN A 1 272 ? 13.890 54.122 23.044 1.00 42.48 267 ASN A CA 1
ATOM 2129 C C . ASN A 1 272 ? 13.201 53.785 24.357 1.00 42.89 267 ASN A C 1
ATOM 2130 O O . ASN A 1 272 ? 11.963 53.887 24.465 1.00 43.99 267 ASN A O 1
ATOM 2135 N N . TYR A 1 273 ? 13.987 53.266 25.308 1.00 42.51 268 TYR A N 1
ATOM 2136 C CA . TYR A 1 273 ? 13.501 52.781 26.625 1.00 41.34 268 TYR A CA 1
ATOM 2137 C C . TYR A 1 273 ? 13.931 53.760 27.746 1.00 41.45 268 TYR A C 1
ATOM 2138 O O . TYR A 1 273 ? 15.043 54.324 27.729 1.00 39.77 268 TYR A O 1
ATOM 2147 N N . LEU A 1 274 ? 13.023 53.970 28.694 1.00 42.14 269 LEU A N 1
ATOM 2148 C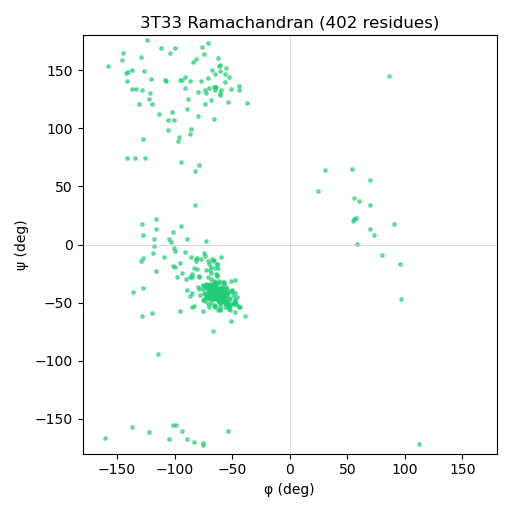 CA . LEU A 1 274 ? 13.274 54.794 29.881 1.00 42.91 269 LEU A CA 1
ATOM 2149 C C . LEU A 1 274 ? 14.477 54.297 30.644 1.00 43.14 269 LEU A C 1
ATOM 2150 O O . LEU A 1 274 ? 14.649 53.088 30.783 1.00 42.44 269 LEU A O 1
ATOM 2155 N N . SER A 1 275 ? 15.307 55.203 31.144 1.00 44.02 270 SER A N 1
ATOM 2156 C CA . SER A 1 275 ? 16.246 54.790 32.174 1.00 46.42 270 SER A CA 1
ATOM 2157 C C . SER A 1 275 ? 15.592 54.204 33.470 1.00 48.04 270 SER A C 1
ATOM 2158 O O . SER A 1 275 ? 16.046 53.180 33.972 1.00 48.06 270 SER A O 1
ATOM 2161 N N . SER A 1 276 ? 14.524 54.816 33.973 1.00 50.59 271 SER A N 1
ATOM 2162 C CA . SER A 1 276 ? 13.916 54.430 35.293 1.00 54.14 271 SER A CA 1
ATOM 2163 C C . SER A 1 276 ? 12.482 54.900 35.318 1.00 55.35 271 SER A C 1
ATOM 2164 O O . SER A 1 276 ? 12.206 55.883 34.647 1.00 56.23 271 SER A O 1
ATOM 2167 N N . GLU A 1 277 ? 11.622 54.228 36.095 1.00 57.25 272 GLU A N 1
ATOM 2168 C CA . GLU A 1 277 ? 10.167 54.488 36.197 1.00 59.62 272 GLU A CA 1
ATOM 2169 C C . GLU A 1 277 ? 9.785 55.955 36.307 1.00 60.58 272 GLU A C 1
ATOM 2170 O O . GLU A 1 277 ? 10.428 56.714 37.048 1.00 60.24 272 GLU A O 1
ATOM 2176 N N . GLY A 1 278 ? 8.729 56.311 35.545 1.00 62.59 273 GLY A N 1
ATOM 2177 C CA . GLY A 1 278 ? 8.401 57.683 35.129 1.00 64.37 273 GLY A CA 1
ATOM 2178 C C . GLY A 1 278 ? 9.600 58.622 34.950 1.00 65.73 273 GLY A C 1
ATOM 2179 O O . GLY A 1 278 ? 9.748 59.604 35.701 1.00 66.32 273 GLY A O 1
ATOM 2180 N N . SER A 1 279 ? 10.488 58.338 33.997 1.00 66.12 274 SER A N 1
ATOM 2181 C CA . SER A 1 279 ? 11.491 59.356 33.622 1.00 66.54 274 SER A CA 1
ATOM 2182 C C . SER A 1 279 ? 10.969 60.123 32.410 1.00 66.87 274 SER A C 1
ATOM 2183 O O . SER A 1 279 ? 10.345 59.538 31.519 1.00 67.26 274 SER A O 1
ATOM 2186 N N . LYS A 1 280 ? 11.203 61.429 32.385 1.00 66.88 275 LYS A N 1
ATOM 2187 C CA . LYS A 1 280 ? 10.560 62.277 31.382 1.00 66.99 275 LYS A CA 1
ATOM 2188 C C . LYS A 1 280 ? 11.509 62.630 30.232 1.00 65.63 275 LYS A C 1
ATOM 2189 O O . LYS A 1 280 ? 11.199 63.500 29.391 1.00 66.19 275 LYS A O 1
ATOM 2195 N N . SER A 1 281 ? 12.652 61.956 30.202 1.00 62.26 276 SER A N 1
ATOM 2196 C CA . SER A 1 281 ? 13.692 62.336 29.293 1.00 59.53 276 SER A CA 1
ATOM 2197 C C . SER A 1 281 ? 14.261 61.147 28.497 1.00 57.47 276 SER A C 1
ATOM 2198 O O . SER A 1 281 ? 14.769 60.167 29.050 1.00 55.70 276 SER A O 1
ATOM 2201 N N . ASP A 1 282 ? 14.143 61.289 27.186 1.00 55.36 277 ASP A N 1
ATOM 2202 C CA . ASP A 1 282 ? 14.602 60.330 26.196 1.00 53.29 277 ASP A CA 1
ATOM 2203 C C . ASP A 1 282 ? 15.969 60.824 25.760 1.00 51.19 277 ASP A C 1
ATOM 2204 O O . ASP A 1 282 ? 16.066 61.627 24.879 1.00 50.77 277 ASP A O 1
ATOM 2209 N N . ARG A 1 283 ? 17.018 60.329 26.408 1.00 50.07 278 ARG A N 1
ATOM 2210 C CA . ARG A 1 283 ? 18.366 60.804 26.125 1.00 49.25 278 ARG A CA 1
ATOM 2211 C C . ARG A 1 283 ? 19.404 59.690 26.021 1.00 47.54 278 ARG A C 1
ATOM 2212 O O . ARG A 1 283 ? 20.280 59.736 25.157 1.00 46.82 278 ARG A O 1
ATOM 2220 N N . LEU A 1 284 ? 19.318 58.696 26.900 1.00 45.14 279 LEU A N 1
ATOM 2221 C CA . LEU A 1 284 ? 20.351 57.649 26.935 1.00 43.81 279 LEU A CA 1
ATOM 2222 C C . LEU A 1 284 ? 20.107 56.438 26.011 1.00 41.62 279 LEU A C 1
ATOM 2223 O O . LEU A 1 284 ? 19.058 55.791 26.069 1.00 41.91 279 LEU A O 1
ATOM 2228 N N . VAL A 1 285 ? 21.087 56.143 25.160 1.00 39.57 280 VAL A N 1
ATOM 2229 C CA . VAL A 1 285 ? 21.009 54.968 24.243 1.00 36.60 280 VAL A CA 1
ATOM 2230 C C . VAL A 1 285 ? 22.275 54.146 24.481 1.00 36.27 280 VAL A C 1
ATOM 2231 O O . VAL A 1 285 ? 23.226 54.214 23.706 1.00 36.48 280 VAL A O 1
ATOM 2235 N N . HIS A 1 286 ? 22.322 53.443 25.610 1.00 35.12 281 HIS A N 1
ATOM 2236 C CA . HIS A 1 286 ? 23.575 52.804 26.089 1.00 34.61 281 HIS A CA 1
ATOM 2237 C C . HIS A 1 286 ? 23.217 51.377 26.373 1.00 32.62 281 HIS A C 1
ATOM 2238 O O . HIS A 1 286 ? 22.034 51.061 26.537 1.00 31.07 281 HIS A O 1
ATOM 2245 N N . TRP A 1 287 ? 24.238 50.521 26.437 1.00 31.49 282 TRP A N 1
ATOM 2246 C CA . TRP A 1 287 ? 24.087 49.233 27.071 1.00 29.60 282 TRP A CA 1
ATOM 2247 C C . TRP A 1 287 ? 23.560 49.514 28.484 1.00 30.18 282 TRP A C 1
ATOM 2248 O O . TRP A 1 287 ? 22.652 48.864 28.925 1.00 30.08 282 TRP A O 1
ATOM 2259 N N . CYS A 1 288 ? 24.198 50.416 29.228 1.00 31.18 283 CYS A N 1
ATOM 2260 C CA . CYS A 1 288 ? 23.866 50.526 30.658 1.00 32.70 283 CYS A CA 1
ATOM 2261 C C . CYS A 1 288 ? 22.438 51.019 30.831 1.00 33.22 283 CYS A C 1
ATOM 2262 O O . CYS A 1 288 ? 21.690 50.419 31.587 1.00 35.49 283 CYS A O 1
ATOM 2265 N N . HIS A 1 289 ? 22.025 52.011 30.054 1.00 34.60 284 HIS A N 1
ATOM 2266 C CA . HIS A 1 289 ? 20.636 52.513 30.077 1.00 34.92 284 HIS A CA 1
ATOM 2267 C C . HIS A 1 289 ? 20.144 52.745 28.652 1.00 34.27 284 HIS A C 1
ATOM 2268 O O . HIS A 1 289 ? 20.837 53.359 27.834 1.00 34.61 284 HIS A O 1
ATOM 2275 N N . GLY A 1 290 ? 18.943 52.297 28.347 1.00 33.08 285 GLY A N 1
ATOM 2276 C CA . GLY A 1 290 ? 18.384 52.613 27.031 1.00 33.54 285 GLY A CA 1
ATOM 2277 C C . GLY A 1 290 ? 18.239 51.389 26.140 1.00 32.91 285 GLY A C 1
ATOM 2278 O O . GLY A 1 290 ? 18.407 50.249 26.572 1.00 34.07 285 GLY A O 1
ATOM 2279 N N . ALA A 1 291 ? 17.901 51.650 24.895 1.00 32.50 286 ALA A N 1
ATOM 2280 C CA . ALA A 1 291 ? 17.660 50.642 23.850 1.00 30.99 286 ALA A CA 1
ATOM 2281 C C . ALA A 1 291 ? 18.698 49.488 23.732 1.00 29.32 286 ALA A C 1
ATOM 2282 O O . ALA A 1 291 ? 18.305 48.358 23.587 1.00 29.90 286 ALA A O 1
ATOM 2284 N N . PRO A 1 292 ? 20.021 49.775 23.772 1.00 28.71 287 PRO A N 1
ATOM 2285 C CA . PRO A 1 292 ? 21.033 48.731 23.515 1.00 28.70 287 PRO A CA 1
ATOM 2286 C C . PRO A 1 292 ? 20.953 47.596 24.516 1.00 29.47 287 PRO A C 1
ATOM 2287 O O . PRO A 1 292 ? 20.787 46.420 24.122 1.00 30.57 287 PRO A O 1
ATOM 2291 N N . GLY A 1 293 ? 20.938 47.916 25.795 1.00 28.81 288 GLY A N 1
ATOM 2292 C CA . GLY A 1 293 ? 20.922 46.840 26.798 1.00 29.02 288 GLY A CA 1
ATOM 2293 C C . GLY A 1 293 ? 19.625 46.090 26.738 1.00 29.14 288 GLY A C 1
ATOM 2294 O O . GLY A 1 293 ? 19.579 44.849 26.859 1.00 30.78 288 GLY A O 1
ATOM 2295 N N . VAL A 1 294 ? 18.548 46.821 26.503 1.00 29.28 289 VAL A N 1
ATOM 2296 C CA . VAL A 1 294 ? 17.231 46.202 26.477 1.00 28.29 289 VAL A CA 1
ATOM 2297 C C . VAL A 1 294 ? 17.133 45.335 25.224 1.00 28.42 289 VAL A C 1
ATOM 2298 O O . VAL A 1 294 ? 16.673 44.161 25.274 1.00 28.55 289 VAL A O 1
ATOM 2302 N N . ALA A 1 295 ? 17.603 45.855 24.090 1.00 28.71 290 ALA A N 1
ATOM 2303 C CA . ALA A 1 295 ? 17.569 45.009 22.853 1.00 29.64 290 ALA A CA 1
ATOM 2304 C C . ALA A 1 295 ? 18.227 43.644 23.047 1.00 30.80 290 ALA A C 1
ATOM 2305 O O . ALA A 1 295 ? 17.691 42.598 22.690 1.00 32.98 290 ALA A O 1
ATOM 2307 N N . LEU A 1 296 ? 19.399 43.637 23.665 1.00 32.62 291 LEU A N 1
ATOM 2308 C CA . LEU A 1 296 ? 20.096 42.396 23.991 1.00 32.05 291 LEU A CA 1
ATOM 2309 C C . LEU A 1 296 ? 19.231 41.447 24.815 1.00 31.26 291 LEU A C 1
ATOM 2310 O O . LEU A 1 296 ? 19.250 40.216 24.653 1.00 32.32 291 LEU A O 1
ATOM 2315 N N . THR A 1 297 ? 18.434 42.006 25.711 1.00 31.61 292 THR A N 1
ATOM 2316 C CA . THR A 1 297 ? 17.551 41.188 26.538 1.00 30.17 292 THR A CA 1
ATOM 2317 C C . THR A 1 297 ? 16.376 40.671 25.726 1.00 30.22 292 THR A C 1
ATOM 2318 O O . THR A 1 297 ? 15.969 39.529 25.882 1.00 30.31 292 THR A O 1
ATOM 2322 N N . LEU A 1 298 ? 15.790 41.507 24.887 1.00 30.86 293 LEU A N 1
ATOM 2323 C CA . LEU A 1 298 ? 14.670 41.025 24.029 1.00 31.61 293 LEU A CA 1
ATOM 2324 C C . LEU A 1 298 ? 15.190 39.961 23.041 1.00 31.35 293 LEU A C 1
ATOM 2325 O O . LEU A 1 298 ? 14.534 38.964 22.777 1.00 32.04 293 LEU A O 1
ATOM 2330 N N . VAL A 1 299 ? 16.410 40.120 22.554 1.00 30.62 294 VAL A N 1
ATOM 2331 C CA . VAL A 1 299 ? 16.936 39.077 21.655 1.00 29.80 294 VAL A CA 1
ATOM 2332 C C . VAL A 1 299 ? 16.901 37.773 22.360 1.00 29.92 294 VAL A C 1
ATOM 2333 O O . VAL A 1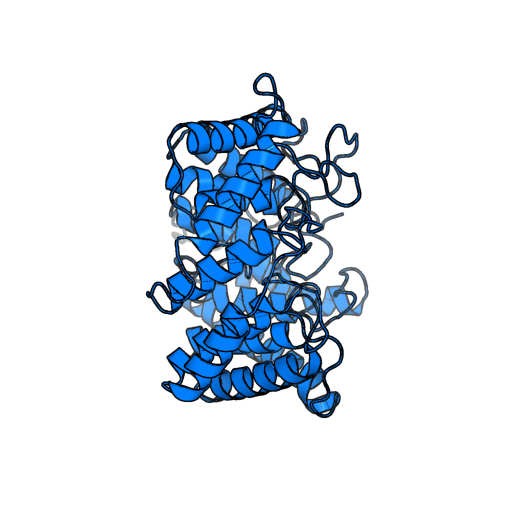 299 ? 16.449 36.768 21.766 1.00 30.81 294 VAL A O 1
ATOM 2337 N N . LYS A 1 300 ? 17.352 37.769 23.624 1.00 30.35 295 LYS A N 1
ATOM 2338 C CA . LYS A 1 300 ? 17.332 36.537 24.447 1.00 30.29 295 LYS A CA 1
ATOM 2339 C C . LYS A 1 300 ? 15.881 36.080 24.703 1.00 31.11 295 LYS A C 1
ATOM 2340 O O . LYS A 1 300 ? 15.538 34.914 24.558 1.00 30.82 295 LYS A O 1
ATOM 2346 N N . ALA A 1 301 ? 15.012 36.993 25.068 1.00 33.06 296 ALA A N 1
ATOM 2347 C CA . ALA A 1 301 ? 13.583 36.591 25.193 1.00 35.36 296 ALA A CA 1
ATOM 2348 C C . ALA A 1 301 ? 13.152 35.928 23.882 1.00 36.57 296 ALA A C 1
ATOM 2349 O O . ALA A 1 301 ? 12.602 34.816 23.877 1.00 38.33 296 ALA A O 1
ATOM 2351 N N . ALA A 1 302 ? 13.468 36.570 22.763 1.00 37.52 297 ALA A N 1
ATOM 2352 C CA . ALA A 1 302 ? 13.061 36.039 21.479 1.00 39.92 297 ALA A CA 1
ATOM 2353 C C . ALA A 1 302 ? 13.535 34.635 21.250 1.00 41.16 297 ALA A C 1
ATOM 2354 O O . ALA A 1 302 ? 12.771 33.832 20.742 1.00 41.66 297 ALA A O 1
ATOM 2356 N N . GLN A 1 303 ? 14.797 34.331 21.590 1.00 43.54 298 GLN A N 1
ATOM 2357 C CA . GLN A 1 303 ? 15.369 32.968 21.386 1.00 44.87 298 GLN A CA 1
ATOM 2358 C C . GLN A 1 303 ? 14.718 31.911 22.275 1.00 45.37 298 GLN A C 1
ATOM 2359 O O . GLN A 1 303 ? 14.596 30.755 21.891 1.00 45.37 298 GLN A O 1
ATOM 2365 N N . VAL A 1 304 ? 14.358 32.298 23.488 1.00 46.34 299 VAL A N 1
ATOM 2366 C CA . VAL A 1 304 ? 13.855 31.333 24.467 1.00 48.10 299 VAL A CA 1
ATOM 2367 C C . VAL A 1 304 ? 12.367 31.113 24.268 1.00 48.48 299 VAL A C 1
ATOM 2368 O O . VAL A 1 304 ? 11.872 29.983 24.375 1.00 48.64 299 VAL A O 1
ATOM 2372 N N . TYR A 1 305 ? 11.658 32.212 24.017 1.00 48.94 300 TYR A N 1
ATOM 2373 C CA . TYR A 1 305 ? 10.182 32.183 24.021 1.00 50.01 300 TYR A CA 1
ATOM 2374 C C . TYR A 1 305 ? 9.560 32.059 22.651 1.00 51.16 300 TYR A C 1
ATOM 2375 O O . TYR A 1 305 ? 8.490 31.463 22.506 1.00 51.15 300 TYR A O 1
ATOM 2384 N N . ASN A 1 306 ? 10.284 32.551 21.647 1.00 52.14 301 ASN A N 1
ATOM 2385 C CA . ASN A 1 306 ? 9.815 32.583 20.262 1.00 53.48 301 ASN A CA 1
ATOM 2386 C C . ASN A 1 306 ? 8.468 33.264 20.075 1.00 53.96 301 ASN A C 1
ATOM 2387 O O . ASN A 1 306 ? 7.491 32.666 19.670 1.00 54.38 301 ASN A O 1
ATOM 2392 N N . THR A 1 307 ? 8.439 34.542 20.355 1.00 54.55 302 THR A N 1
ATOM 2393 C CA . THR A 1 307 ? 7.203 35.258 20.356 1.00 55.18 302 THR A CA 1
ATOM 2394 C C . THR A 1 307 ? 7.382 36.340 19.339 1.00 54.98 302 THR A C 1
ATOM 2395 O O . THR A 1 307 ? 8.470 36.915 19.245 1.00 55.14 302 THR A O 1
ATOM 2399 N N . LYS A 1 308 ? 6.325 36.628 18.589 1.00 54.27 303 LYS A N 1
ATOM 2400 C CA . LYS A 1 308 ? 6.333 37.722 17.645 1.00 53.21 303 LYS A CA 1
ATOM 2401 C C . LYS A 1 308 ? 6.647 39.001 18.364 1.00 51.79 303 LYS A C 1
ATOM 2402 O O . LYS A 1 308 ? 7.465 39.800 17.890 1.00 51.70 303 LYS A O 1
ATOM 2408 N N . GLU A 1 309 ? 5.978 39.207 19.494 1.00 50.50 304 GLU A N 1
ATOM 2409 C CA . GLU A 1 309 ? 6.135 40.443 20.263 1.00 49.22 304 GLU A CA 1
ATOM 2410 C C . GLU A 1 309 ? 7.612 40.783 20.529 1.00 47.69 304 GLU A C 1
ATOM 2411 O O . GLU A 1 309 ? 7.979 41.948 20.476 1.00 47.96 304 GLU A O 1
ATOM 2417 N N . PHE A 1 310 ? 8.415 39.754 20.830 1.00 45.52 305 PHE A N 1
ATOM 2418 C CA . PHE A 1 310 ? 9.784 39.900 21.322 1.00 44.11 305 PHE A CA 1
ATOM 2419 C C . PHE A 1 310 ? 10.693 40.094 20.132 1.00 43.12 305 PHE A C 1
ATOM 2420 O O . PHE A 1 310 ? 11.399 41.086 20.091 1.00 42.74 305 PHE A O 1
ATOM 2428 N N . VAL A 1 311 ? 10.619 39.182 19.149 1.00 42.14 306 VAL A N 1
ATOM 2429 C CA . VAL A 1 311 ? 11.311 39.321 17.868 1.00 41.89 306 VAL A CA 1
ATOM 2430 C C . VAL A 1 311 ? 11.190 40.759 17.329 1.00 42.15 306 VAL A C 1
ATOM 2431 O O . VAL A 1 311 ? 12.196 41.439 17.071 1.00 42.43 306 VAL A O 1
ATOM 2435 N N . GLU A 1 312 ? 9.960 41.252 17.223 1.00 41.73 307 GLU A N 1
ATOM 2436 C CA . GLU A 1 312 ? 9.737 42.521 16.570 1.00 42.21 307 GLU A CA 1
ATOM 2437 C C . GLU A 1 312 ? 10.223 43.656 17.427 1.00 41.04 307 GLU A C 1
ATOM 2438 O O . GLU A 1 312 ? 10.771 44.645 16.909 1.00 41.50 307 GLU A O 1
ATOM 2444 N N . ALA A 1 313 ? 10.015 43.509 18.737 1.00 39.59 308 ALA A N 1
ATOM 2445 C CA . ALA A 1 313 ? 10.463 44.511 19.687 1.00 38.35 308 ALA A CA 1
ATOM 2446 C C . ALA A 1 313 ? 12.002 44.635 19.677 1.00 37.32 308 ALA A C 1
ATOM 2447 O O . ALA A 1 313 ? 12.545 45.747 19.707 1.00 35.21 308 ALA A O 1
ATOM 2449 N N . ALA A 1 314 ? 12.678 43.480 19.615 1.00 36.65 309 ALA A N 1
ATOM 2450 C CA . ALA A 1 314 ? 14.153 43.430 19.469 1.00 36.80 309 ALA A CA 1
ATOM 2451 C C . ALA A 1 314 ? 14.588 44.170 18.215 1.00 37.52 309 ALA A C 1
ATOM 2452 O O . ALA A 1 314 ? 15.514 44.980 18.283 1.00 37.79 309 ALA A O 1
ATOM 2454 N N . MET A 1 315 ? 13.893 43.919 17.090 1.00 37.82 310 MET A N 1
ATOM 2455 C CA . MET A 1 315 ? 14.238 44.554 15.823 1.00 38.07 310 MET A CA 1
ATOM 2456 C C . MET A 1 315 ? 14.023 46.015 15.939 1.00 37.76 310 MET A C 1
ATOM 2457 O O . MET A 1 315 ? 14.840 46.804 15.457 1.00 38.64 310 MET A O 1
ATOM 2462 N N . GLU A 1 316 ? 12.965 46.406 16.626 1.00 37.45 311 GLU A N 1
ATOM 2463 C CA . GLU A 1 316 ? 12.655 47.844 16.745 1.00 38.29 311 GLU A CA 1
ATOM 2464 C C . GLU A 1 316 ? 13.629 48.589 17.613 1.00 37.56 311 GLU A C 1
ATOM 2465 O O . GLU A 1 316 ? 13.928 49.759 17.365 1.00 38.50 311 GLU A O 1
ATOM 2471 N N . ALA A 1 317 ? 14.078 47.927 18.682 1.00 37.20 312 ALA A N 1
ATOM 2472 C CA . ALA A 1 317 ? 15.139 48.452 19.532 1.00 36.93 312 ALA A CA 1
ATOM 2473 C C . ALA A 1 317 ? 16.440 48.608 18.701 1.00 36.79 312 ALA A C 1
ATOM 2474 O O . ALA A 1 317 ? 17.148 49.590 18.842 1.00 35.82 312 ALA A O 1
ATOM 2476 N N . GLY A 1 318 ? 16.702 47.655 17.798 1.00 36.62 313 GLY A N 1
ATOM 2477 C CA . GLY A 1 318 ? 17.802 47.757 16.846 1.00 36.43 313 GLY A CA 1
ATOM 2478 C C . GLY A 1 318 ? 17.784 48.981 15.943 1.00 36.82 313 GLY A C 1
ATOM 2479 O O . GLY A 1 318 ? 18.857 49.509 15.573 1.00 36.43 313 GLY A O 1
ATOM 2480 N N . GLU A 1 319 ? 16.582 49.450 15.568 1.00 37.22 314 GLU A N 1
ATOM 2481 C CA . GLU A 1 319 ? 16.471 50.685 14.745 1.00 36.91 314 GLU A CA 1
ATOM 2482 C C . GLU A 1 319 ? 16.837 51.925 15.530 1.00 36.16 314 GLU A C 1
ATOM 2483 O O . GLU A 1 319 ? 17.437 52.835 15.010 1.00 37.50 314 GLU A O 1
ATOM 2489 N N . VAL A 1 320 ? 16.486 51.980 16.797 1.00 36.00 315 VAL A N 1
ATOM 2490 C CA . VAL A 1 320 ? 16.905 53.097 17.642 1.00 35.60 315 VAL A CA 1
ATOM 2491 C C . VAL A 1 320 ? 18.429 53.164 17.783 1.00 36.27 315 VAL A C 1
ATOM 2492 O O . VAL A 1 320 ? 19.063 54.241 17.680 1.00 35.88 315 VAL A O 1
ATOM 2496 N N . VAL A 1 321 ? 19.036 52.001 18.024 1.00 35.57 316 VAL A N 1
ATOM 2497 C CA . VAL A 1 321 ? 20.522 51.915 17.987 1.00 34.62 316 VAL A CA 1
ATOM 2498 C C . VAL A 1 321 ? 21.092 52.312 16.605 1.00 35.39 316 VAL A C 1
ATOM 2499 O O . VAL A 1 321 ? 22.057 53.101 16.491 1.00 33.75 316 VAL A O 1
ATOM 2503 N N . TRP A 1 322 ? 20.470 51.825 15.540 1.00 36.23 317 TRP A N 1
ATOM 2504 C CA . TRP A 1 322 ? 20.997 52.194 14.226 1.00 37.81 317 TRP A CA 1
ATOM 2505 C C . TRP A 1 322 ? 20.980 53.702 13.996 1.00 38.35 317 TRP A C 1
ATOM 2506 O O . TRP A 1 322 ? 21.946 54.248 13.433 1.00 38.95 317 TRP A O 1
ATOM 2517 N N . SER A 1 323 ? 19.938 54.410 14.430 1.00 38.87 318 SER A N 1
ATOM 2518 C CA . SER A 1 323 ? 19.974 55.854 14.180 1.00 40.39 318 SER A CA 1
ATOM 2519 C C . SER A 1 323 ? 20.610 56.693 15.263 1.00 40.00 318 SER A C 1
ATOM 2520 O O . SER A 1 323 ? 21.214 57.732 14.965 1.00 40.88 318 SER A O 1
ATOM 2523 N N . ARG A 1 324 ? 20.532 56.264 16.509 1.00 38.81 319 ARG A N 1
ATOM 2524 C CA . ARG A 1 324 ? 21.072 57.115 17.578 1.00 39.32 319 ARG A CA 1
ATOM 2525 C C . ARG A 1 324 ? 22.228 56.463 18.346 1.00 38.92 319 ARG A C 1
ATOM 2526 O O . ARG A 1 324 ? 22.721 57.051 19.312 1.00 38.95 319 ARG A O 1
ATOM 2534 N N . GLY A 1 325 ? 22.668 55.272 17.910 1.00 38.11 320 GLY A N 1
ATOM 2535 C CA . GLY A 1 325 ? 23.513 54.419 18.730 1.00 37.04 320 GLY A CA 1
ATOM 2536 C C . GLY A 1 325 ? 24.973 54.659 18.513 1.00 37.47 320 GLY A C 1
ATOM 2537 O O . GLY A 1 325 ? 25.821 54.089 19.198 1.00 37.55 320 GLY A O 1
ATOM 2538 N N . LEU A 1 326 ? 25.272 55.493 17.544 1.00 37.42 321 LEU A N 1
ATOM 2539 C CA . LEU A 1 326 ? 26.644 55.872 17.240 1.00 38.76 321 LEU A CA 1
ATOM 2540 C C . LEU A 1 326 ? 27.161 57.004 18.181 1.00 38.77 321 LEU A C 1
ATOM 2541 O O . LEU A 1 326 ? 27.508 58.118 17.758 1.00 39.96 321 LEU A O 1
ATOM 2546 N N . LEU A 1 327 ? 27.227 56.660 19.464 1.00 38.26 322 LEU A N 1
ATOM 2547 C CA . LEU A 1 327 ? 27.587 57.514 20.576 1.00 38.25 322 LEU A CA 1
ATOM 2548 C C . LEU A 1 327 ? 28.939 58.189 20.389 1.00 38.63 322 LEU A C 1
ATOM 2549 O O . LEU A 1 327 ? 29.840 57.602 19.786 1.00 39.59 322 LEU A O 1
ATOM 2554 N N . LYS A 1 328 ? 29.116 59.363 20.991 1.00 38.44 323 LYS A N 1
ATOM 2555 C CA . LYS A 1 328 ? 30.411 60.047 20.991 1.00 39.76 323 LYS A CA 1
ATOM 2556 C C . LYS A 1 328 ? 31.368 59.520 22.072 1.00 39.34 323 LYS A C 1
ATOM 2557 O O . LYS A 1 328 ? 32.166 60.273 22.631 1.00 39.96 323 LYS A O 1
ATOM 2563 N N . ARG A 1 329 ? 31.278 58.223 22.352 1.00 38.53 324 ARG A N 1
ATOM 2564 C CA . ARG A 1 329 ? 32.136 57.534 23.313 1.00 36.52 324 ARG A CA 1
ATOM 2565 C C . ARG A 1 329 ? 32.475 56.184 22.726 1.00 36.03 324 ARG A C 1
ATOM 2566 O O . ARG A 1 329 ? 31.652 55.572 22.017 1.00 34.91 324 ARG A O 1
ATOM 2574 N N . VAL A 1 330 ? 33.667 55.700 23.051 1.00 34.38 325 VAL A N 1
ATOM 2575 C CA . VAL A 1 330 ? 34.279 54.606 22.343 1.00 33.13 325 VAL A CA 1
ATOM 2576 C C . VAL A 1 330 ? 33.813 53.232 22.868 1.00 33.39 325 VAL A C 1
ATOM 2577 O O . VAL A 1 330 ? 33.822 52.261 22.110 1.00 34.51 325 VAL A O 1
ATOM 2581 N N . GLY A 1 331 ? 33.380 53.162 24.139 1.00 32.40 326 GLY A N 1
ATOM 2582 C CA . GLY A 1 331 ? 33.443 51.946 24.931 1.00 31.93 326 GLY A CA 1
ATOM 2583 C C . GLY A 1 331 ? 32.285 50.969 24.913 1.00 32.78 326 GLY A C 1
ATOM 2584 O O . GLY A 1 331 ? 31.412 51.052 24.086 1.00 33.81 326 GLY A O 1
ATOM 2585 N N . ILE A 1 332 ? 32.311 50.027 25.849 1.00 33.16 327 ILE A N 1
ATOM 2586 C CA . ILE A 1 332 ? 31.372 48.958 25.956 1.00 32.33 327 ILE A CA 1
ATOM 2587 C C . ILE A 1 332 ? 30.112 49.354 26.731 1.00 33.37 327 ILE A C 1
ATOM 2588 O O . ILE A 1 332 ? 28.997 49.173 26.210 1.00 31.70 327 ILE A O 1
ATOM 2593 N N . CYS A 1 333 ? 30.283 49.878 27.940 1.00 33.26 328 CYS A N 1
ATOM 2594 C CA . CYS A 1 333 ? 29.152 50.287 28.765 1.00 32.38 328 CYS A CA 1
ATOM 2595 C C . CYS A 1 333 ? 28.208 51.202 27.991 1.00 32.76 328 CYS A C 1
ATOM 2596 O O . CYS A 1 333 ? 27.065 50.838 27.714 1.00 32.58 328 CYS A O 1
ATOM 2599 N N . HIS A 1 334 ? 28.694 52.389 27.646 1.00 33.89 329 HIS A N 1
ATOM 2600 C CA . HIS A 1 334 ? 27.895 53.358 26.905 1.00 34.34 329 HIS A CA 1
ATOM 2601 C C . HIS A 1 334 ? 28.695 53.972 25.761 1.00 34.58 329 HIS A C 1
ATOM 2602 O O . HIS A 1 334 ? 29.122 55.124 25.839 1.00 34.88 329 HIS A O 1
ATOM 2609 N N . GLY A 1 335 ? 28.894 53.196 24.701 1.00 35.40 330 GLY A N 1
ATOM 2610 C CA . GLY A 1 335 ? 29.641 53.661 23.547 1.00 33.80 330 GLY A CA 1
ATOM 2611 C C . GLY A 1 335 ? 29.357 52.844 22.302 1.00 32.72 330 GLY A C 1
ATOM 2612 O O . GLY A 1 335 ? 28.404 52.066 22.261 1.00 32.29 330 GLY A O 1
ATOM 2613 N N . ILE A 1 336 ? 30.189 53.023 21.281 1.00 30.88 331 ILE A N 1
ATOM 2614 C CA . ILE A 1 336 ? 30.029 52.304 20.028 1.00 30.73 331 ILE A CA 1
ATOM 2615 C C . ILE A 1 336 ? 30.460 50.837 20.122 1.00 30.21 331 ILE A C 1
ATOM 2616 O O . ILE A 1 336 ? 29.698 49.961 19.746 1.00 30.64 331 ILE A O 1
ATOM 2621 N N . SER A 1 337 ? 31.616 50.510 20.695 1.00 30.35 332 SER A N 1
ATOM 2622 C CA A SER A 1 337 ? 31.986 49.084 20.782 0.50 28.41 332 SER A CA 1
ATOM 2623 C CA B SER A 1 337 ? 31.971 49.084 20.784 0.50 30.18 332 SER A CA 1
ATOM 2624 C C . SER A 1 337 ? 30.814 48.282 21.402 1.00 29.61 332 SER A C 1
ATOM 2625 O O . SER A 1 337 ? 30.509 47.162 20.971 1.00 29.34 332 SER A O 1
ATOM 2630 N N . GLY A 1 338 ? 30.133 48.867 22.396 1.00 29.65 333 GLY A N 1
ATOM 2631 C CA . GLY A 1 338 ? 29.093 48.131 23.126 1.00 28.86 333 GLY A CA 1
ATOM 2632 C C . GLY A 1 338 ? 27.827 48.067 22.303 1.00 30.20 333 GLY A C 1
ATOM 2633 O O . GLY A 1 338 ? 27.202 47.002 22.218 1.00 29.11 333 GLY A O 1
ATOM 2634 N N . ASN A 1 339 ? 27.445 49.193 21.683 1.00 30.12 334 ASN A N 1
ATOM 2635 C CA . ASN A 1 339 ? 26.262 49.169 20.795 1.00 32.22 334 ASN A CA 1
ATOM 2636 C C . ASN A 1 339 ? 26.393 48.247 19.534 1.00 32.45 334 ASN A C 1
ATOM 2637 O O . ASN A 1 339 ? 25.404 47.687 19.064 1.00 33.33 334 ASN A O 1
ATOM 2642 N N . THR A 1 340 ? 27.616 48.012 19.065 1.00 29.77 335 THR A N 1
ATOM 2643 C CA . THR A 1 340 ? 27.832 47.035 18.023 1.00 28.84 335 THR A CA 1
ATOM 2644 C C . THR A 1 340 ? 27.178 45.683 18.302 1.00 27.99 335 THR A C 1
ATOM 2645 O O . THR A 1 340 ? 26.617 45.051 17.384 1.00 27.35 335 THR A O 1
ATOM 2649 N N . TYR A 1 341 ? 27.230 45.248 19.558 1.00 28.08 336 TYR A N 1
ATOM 2650 C CA . TYR A 1 341 ? 26.698 43.944 19.967 1.00 26.32 336 TYR A CA 1
ATOM 2651 C C . TYR A 1 341 ? 25.227 43.861 19.750 1.00 27.35 336 TYR A C 1
ATOM 2652 O O . TYR A 1 341 ? 24.658 42.757 19.548 1.00 28.05 336 TYR A O 1
ATOM 2661 N N . VAL A 1 342 ? 24.559 44.994 19.775 1.00 27.63 337 VAL A N 1
ATOM 2662 C CA . VAL A 1 342 ? 23.136 44.921 19.390 1.00 29.10 337 VAL A CA 1
ATOM 2663 C C . VAL A 1 342 ? 22.972 44.285 17.993 1.00 28.85 337 VAL A C 1
ATOM 2664 O O . VAL A 1 342 ? 22.189 43.333 17.817 1.00 29.21 337 VAL A O 1
ATOM 2668 N N . PHE A 1 343 ? 23.733 44.765 17.009 1.00 28.39 338 PHE A N 1
ATOM 2669 C CA . PHE A 1 343 ? 23.614 44.188 15.660 1.00 28.73 338 PHE A CA 1
ATOM 2670 C C . PHE A 1 343 ? 24.049 42.758 15.545 1.00 27.60 338 PHE A C 1
ATOM 2671 O O . PHE A 1 343 ? 23.384 41.962 14.929 1.00 29.30 338 PHE A O 1
ATOM 2679 N N . LEU A 1 344 ? 25.166 42.429 16.168 1.00 29.12 339 LEU A N 1
ATOM 2680 C CA . LEU A 1 344 ? 25.621 41.052 16.343 1.00 28.87 339 LEU A CA 1
ATOM 2681 C C . LEU A 1 344 ? 24.575 40.195 16.993 1.00 28.62 339 LEU A C 1
ATOM 2682 O O . LEU A 1 344 ? 24.397 39.044 16.602 1.00 30.95 339 LEU A O 1
ATOM 2687 N N . SER A 1 345 ? 23.855 40.731 17.948 1.00 26.95 340 SER A N 1
ATOM 2688 C CA . SER A 1 345 ? 22.851 39.914 18.602 1.00 28.25 340 SER A CA 1
ATOM 2689 C C . SER A 1 345 ? 21.670 39.619 17.668 1.00 28.59 340 SER A C 1
ATOM 2690 O O . SER A 1 345 ? 21.090 38.537 17.700 1.00 27.94 340 SER A O 1
ATOM 2693 N N . LEU A 1 346 ? 21.311 40.609 16.853 1.00 29.45 341 LEU A N 1
ATOM 2694 C CA . LEU A 1 346 ? 20.139 40.505 15.956 1.00 31.47 341 LEU A CA 1
ATOM 2695 C C . LEU A 1 346 ? 20.516 39.539 14.803 1.00 30.87 341 LEU A C 1
ATOM 2696 O O . LEU A 1 346 ? 19.735 38.651 14.404 1.00 30.76 341 LEU A O 1
ATOM 2701 N N . TYR A 1 347 ? 21.782 39.622 14.427 1.00 29.96 342 TYR A N 1
ATOM 2702 C CA . TYR A 1 347 ? 22.347 38.734 13.431 1.00 30.35 342 TYR A CA 1
ATOM 2703 C C . TYR A 1 347 ? 22.403 37.313 13.912 1.00 30.75 342 TYR A C 1
ATOM 2704 O O . TYR A 1 347 ? 21.996 36.425 13.188 1.00 30.79 342 TYR A O 1
ATOM 2713 N N . ARG A 1 348 ? 22.879 37.073 15.135 1.00 30.70 343 ARG A N 1
ATOM 2714 C CA . ARG A 1 348 ? 22.785 35.735 15.682 1.00 30.23 343 ARG A CA 1
ATOM 2715 C C . ARG A 1 348 ? 21.354 35.208 15.660 1.00 30.51 343 ARG A C 1
ATOM 2716 O O . ARG A 1 348 ? 21.145 34.044 15.346 1.00 30.43 343 ARG A O 1
ATOM 2724 N N . LEU A 1 349 ? 20.386 36.051 16.004 1.00 30.00 344 LEU A N 1
ATOM 2725 C CA . LEU A 1 349 ? 18.997 35.613 16.110 1.00 31.10 344 LEU A CA 1
ATOM 2726 C C . LEU A 1 349 ? 18.328 35.383 14.705 1.00 32.29 344 LEU A C 1
ATOM 2727 O O . LEU A 1 349 ? 17.628 34.417 14.547 1.00 32.40 344 LEU A O 1
ATOM 2732 N N . THR A 1 350 ? 18.565 36.273 13.713 1.00 33.33 345 THR A N 1
ATOM 2733 C CA . THR A 1 350 ? 17.829 36.230 12.435 1.00 33.32 345 THR A CA 1
ATOM 2734 C C . THR A 1 350 ? 18.593 35.603 11.257 1.00 34.87 345 THR A C 1
ATOM 2735 O O . THR A 1 350 ? 17.969 35.173 10.247 1.00 34.40 345 THR A O 1
ATOM 2739 N N . ARG A 1 351 ? 19.926 35.532 11.400 1.00 33.56 346 ARG A N 1
ATOM 2740 C CA . ARG A 1 351 ? 20.828 35.242 10.306 1.00 32.60 346 ARG A CA 1
ATOM 2741 C C . ARG A 1 351 ? 20.712 36.199 9.087 1.00 33.64 346 ARG A C 1
ATOM 2742 O O . ARG A 1 351 ? 21.102 35.838 7.949 1.00 32.22 346 ARG A O 1
ATOM 2750 N N . ASN A 1 352 ? 20.171 37.396 9.333 1.00 32.99 347 ASN A N 1
ATOM 2751 C CA . ASN A 1 352 ? 19.913 38.355 8.291 1.00 32.22 347 ASN A CA 1
ATOM 2752 C C . ASN A 1 352 ? 21.170 39.222 8.132 1.00 33.63 347 ASN A C 1
ATOM 2753 O O . ASN A 1 352 ? 21.532 39.937 9.088 1.00 35.10 347 ASN A O 1
ATOM 2758 N N . PRO A 1 353 ? 21.850 39.188 6.934 1.00 33.23 348 PRO A N 1
ATOM 2759 C CA . PRO A 1 353 ? 23.189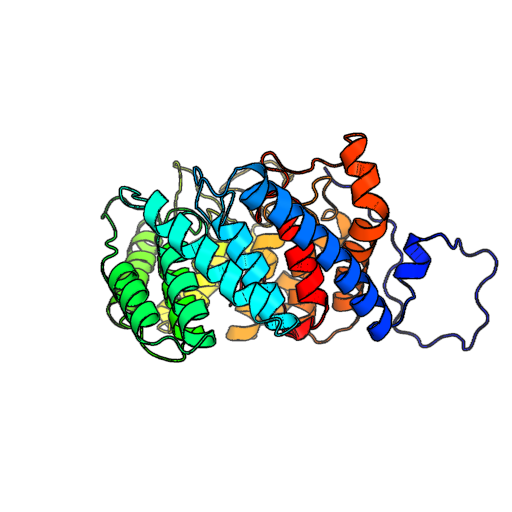 39.807 6.815 1.00 31.80 348 PRO A CA 1
ATOM 2760 C C . PRO A 1 353 ? 23.132 41.296 6.952 1.00 31.49 348 PRO A C 1
ATOM 2761 O O . PRO A 1 353 ? 24.170 41.907 7.075 1.00 31.40 348 PRO A O 1
ATOM 2765 N N . LYS A 1 354 ? 21.940 41.888 6.861 1.00 31.52 349 LYS A N 1
ATOM 2766 C CA . LYS A 1 354 ? 21.755 43.320 7.165 1.00 32.26 349 LYS A CA 1
ATOM 2767 C C . LYS A 1 354 ? 22.296 43.707 8.592 1.00 32.84 349 LYS A C 1
ATOM 2768 O O . LYS A 1 354 ? 22.913 44.782 8.810 1.00 33.09 349 LYS A O 1
ATOM 2774 N N . TYR A 1 355 ? 22.023 42.828 9.559 1.00 31.64 350 TYR A N 1
ATOM 2775 C CA . TYR A 1 355 ? 22.445 42.997 10.948 1.00 30.73 350 TYR A CA 1
ATOM 2776 C C . TYR A 1 355 ? 23.948 42.858 11.076 1.00 30.79 350 TYR A C 1
ATOM 2777 O O . TYR A 1 355 ? 24.571 43.700 11.713 1.00 32.34 350 TYR A O 1
ATOM 2786 N N . LEU A 1 356 ? 24.560 41.868 10.426 1.00 30.32 351 LEU A N 1
ATOM 2787 C CA . LEU A 1 356 ? 26.062 41.808 10.322 1.00 30.87 351 LEU A CA 1
ATOM 2788 C C . LEU A 1 356 ? 26.665 43.058 9.701 1.00 31.57 351 LEU A C 1
ATOM 2789 O O . LEU A 1 356 ? 27.698 43.660 10.178 1.00 31.76 351 LEU A O 1
ATOM 2794 N N . TYR A 1 357 ? 26.011 43.464 8.619 1.00 29.74 352 TYR A N 1
ATOM 2795 C CA . TYR A 1 357 ? 26.434 44.682 7.986 1.00 29.39 352 TYR A CA 1
ATOM 2796 C C . TYR A 1 357 ? 26.389 45.879 8.951 1.00 29.49 352 TYR A C 1
ATOM 2797 O O . TYR A 1 357 ? 27.259 46.747 8.931 1.00 29.68 352 TYR A O 1
ATOM 2806 N N . ARG A 1 358 ? 25.341 45.958 9.756 1.00 30.21 353 ARG A N 1
ATOM 2807 C CA . ARG A 1 358 ? 25.239 47.040 10.714 1.00 30.61 353 ARG A C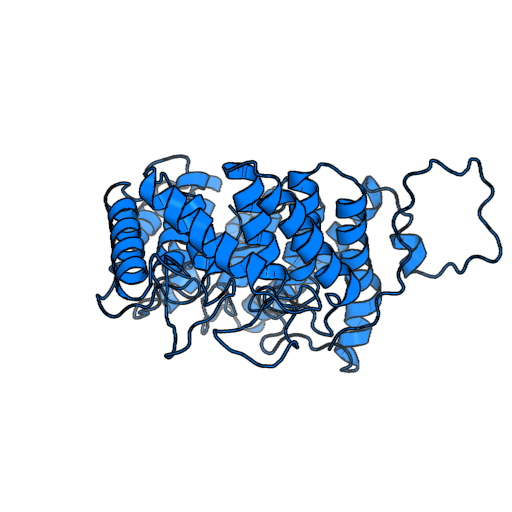A 1
ATOM 2808 C C . ARG A 1 358 ? 26.341 47.000 11.777 1.00 30.32 353 ARG A C 1
ATOM 2809 O O . ARG A 1 358 ? 26.860 48.040 12.121 1.00 32.12 353 ARG A O 1
ATOM 2817 N N . ALA A 1 359 ? 26.723 45.809 12.215 1.00 29.19 354 ALA A N 1
ATOM 2818 C CA . ALA A 1 359 ? 27.810 45.651 13.187 1.00 30.27 354 ALA A CA 1
ATOM 2819 C C . ALA A 1 359 ? 29.091 46.008 12.450 1.00 29.91 354 ALA A C 1
ATOM 2820 O O . ALA A 1 359 ? 29.955 46.702 12.961 1.00 30.40 354 ALA A O 1
ATOM 2822 N N . LYS A 1 360 ? 29.175 45.587 11.214 1.00 29.42 355 LYS A N 1
ATOM 2823 C CA . LYS A 1 360 ? 30.354 45.926 10.412 1.00 30.69 355 LYS A CA 1
ATOM 2824 C C . LYS A 1 360 ? 30.513 47.445 10.243 1.00 29.73 355 LYS A C 1
ATOM 2825 O O . LYS A 1 360 ? 31.614 47.992 10.337 1.00 29.86 355 LYS A O 1
ATOM 2831 N N . ALA A 1 361 ? 29.408 48.143 10.030 1.00 30.98 356 ALA A N 1
ATOM 2832 C CA . ALA A 1 361 ? 29.477 49.603 9.882 1.00 30.06 356 ALA A CA 1
ATOM 2833 C C . ALA A 1 361 ? 29.930 50.252 11.196 1.00 30.01 356 ALA A C 1
ATOM 2834 O O . ALA A 1 361 ? 30.736 51.171 11.187 1.00 28.57 356 ALA A O 1
ATOM 2836 N N . PHE A 1 362 ? 29.430 49.773 12.336 1.00 30.36 357 PHE A N 1
ATOM 2837 C CA . PHE A 1 362 ? 29.845 50.455 13.586 1.00 31.03 357 PHE A CA 1
ATOM 2838 C C . PHE A 1 362 ? 31.318 50.150 13.840 1.00 30.03 357 PHE A C 1
ATOM 2839 O O . PHE A 1 362 ? 32.060 51.007 14.212 1.00 32.08 357 PHE A O 1
ATOM 2847 N N . ALA A 1 363 ? 31.742 48.927 13.595 1.00 29.11 358 ALA A N 1
ATOM 2848 C CA . ALA A 1 363 ? 33.134 48.584 13.755 1.00 29.40 358 ALA A CA 1
ATOM 2849 C C . ALA A 1 363 ? 34.049 49.345 12.789 1.00 29.62 358 ALA A C 1
ATOM 2850 O O . ALA A 1 363 ? 35.152 49.777 13.179 1.00 30.03 358 ALA A O 1
ATOM 2852 N N . SER A 1 364 ? 33.611 49.474 11.529 1.00 28.27 359 SER A N 1
ATOM 2853 C CA . SER A 1 364 ? 34.367 50.295 10.567 1.00 27.77 359 SER A CA 1
ATOM 2854 C C . SER A 1 364 ? 34.453 51.709 10.975 1.00 28.33 359 SER A C 1
ATOM 2855 O O . SER A 1 364 ? 35.540 52.300 10.872 1.00 28.71 359 SER A O 1
ATOM 2858 N N . PHE A 1 365 ? 33.346 52.275 11.478 1.00 29.66 360 PHE A N 1
ATOM 2859 C CA . PHE A 1 365 ? 33.385 53.649 11.989 1.00 31.33 360 PHE A CA 1
ATOM 2860 C C . PHE A 1 365 ? 34.480 53.813 13.031 1.00 33.60 360 PHE A C 1
ATOM 2861 O O . PHE A 1 365 ? 35.362 54.692 12.909 1.00 33.96 360 PHE A O 1
ATOM 2869 N N . LEU A 1 366 ? 34.449 52.947 14.057 1.00 34.02 361 LEU A N 1
ATOM 2870 C CA . LEU A 1 366 ? 35.499 52.960 15.068 1.00 34.28 361 LEU A CA 1
ATOM 2871 C C . LEU A 1 366 ? 36.903 52.775 14.517 1.00 35.64 361 LEU A C 1
ATOM 2872 O O . LEU A 1 366 ? 37.832 53.494 14.908 1.00 35.47 361 LEU A O 1
ATOM 2877 N N . LEU A 1 367 ? 37.119 51.796 13.665 1.00 36.17 362 LEU A N 1
ATOM 2878 C CA . LEU A 1 367 ? 38.491 51.672 13.159 1.00 37.97 362 LEU A CA 1
ATOM 2879 C C . LEU A 1 367 ? 38.944 52.888 12.347 1.00 38.28 362 LEU A C 1
ATOM 2880 O O . LEU A 1 367 ? 40.103 53.353 12.450 1.00 37.73 362 LEU A O 1
ATOM 2885 N N . ASP A 1 368 ? 38.033 53.433 11.550 1.00 38.80 363 ASP A N 1
ATOM 2886 C CA . ASP A 1 368 ? 38.425 54.506 10.624 1.00 38.55 363 ASP A CA 1
ATOM 2887 C C . ASP A 1 368 ? 38.624 55.851 11.357 1.00 38.34 363 ASP A C 1
ATOM 2888 O O . ASP A 1 368 ? 39.551 56.615 11.046 1.00 37.20 363 ASP A O 1
ATOM 2893 N N . LYS A 1 369 ? 37.797 56.091 12.368 1.00 38.06 364 LYS A N 1
ATOM 2894 C CA . LYS A 1 369 ? 37.643 57.425 12.910 1.00 38.88 364 LYS A CA 1
ATOM 2895 C C . LYS A 1 369 ? 38.086 57.599 14.353 1.00 39.99 364 LYS A C 1
ATOM 2896 O O . LYS A 1 369 ? 38.354 58.752 14.768 1.00 40.22 364 LYS A O 1
ATOM 2902 N N . SER A 1 370 ? 38.119 56.506 15.135 1.00 40.29 365 SER A N 1
ATOM 2903 C CA . SER A 1 370 ? 38.153 56.650 16.606 1.00 40.15 365 SER A CA 1
ATOM 2904 C C . SER A 1 370 ? 39.409 57.341 17.159 1.00 41.20 365 SER A C 1
ATOM 2905 O O . SER A 1 370 ? 39.298 58.243 17.968 1.00 41.40 365 SER A O 1
ATOM 2908 N N . GLU A 1 371 ? 40.578 56.947 16.698 1.00 43.35 366 GLU A N 1
ATOM 2909 C CA . GLU A 1 371 ? 41.822 57.539 17.167 1.00 46.04 366 GLU A CA 1
ATOM 2910 C C . GLU A 1 371 ? 41.804 59.071 16.951 1.00 47.14 366 GLU A C 1
ATOM 2911 O O . GLU A 1 371 ? 42.064 59.837 17.891 1.00 46.56 366 GLU A O 1
ATOM 2917 N N . LYS A 1 372 ? 41.426 59.506 15.737 1.00 47.55 367 LYS A N 1
ATOM 2918 C CA . LYS A 1 372 ? 41.369 60.898 15.451 1.00 49.03 367 LYS A CA 1
ATOM 2919 C C . LYS A 1 372 ? 40.302 61.582 16.316 1.00 49.56 367 LYS A C 1
ATOM 2920 O O . LYS A 1 372 ? 40.532 62.675 16.843 1.00 49.94 367 LYS A O 1
ATOM 2926 N N . LEU A 1 373 ? 39.142 60.956 16.456 1.00 49.44 368 LEU A N 1
ATOM 2927 C CA . LEU A 1 373 ? 38.055 61.563 17.179 1.00 50.41 368 LEU A CA 1
ATOM 2928 C C . LEU A 1 373 ? 38.356 61.731 18.658 1.00 51.53 368 LEU A C 1
ATOM 2929 O O . LEU A 1 373 ? 37.974 62.738 19.263 1.00 52.46 368 LEU A O 1
ATOM 2934 N N . ILE A 1 374 ? 39.039 60.742 19.233 1.00 52.59 369 ILE A N 1
ATOM 2935 C CA . ILE A 1 374 ? 39.381 60.732 20.655 1.00 52.84 369 ILE A CA 1
ATOM 2936 C C . ILE A 1 374 ? 40.489 61.765 20.916 1.00 54.63 369 ILE A C 1
ATOM 2937 O O . ILE A 1 374 ? 40.418 62.529 21.870 1.00 54.79 369 ILE A O 1
ATOM 2942 N N . SER A 1 375 ? 41.508 61.785 20.067 1.00 56.34 370 SER A N 1
ATOM 2943 C CA . SER A 1 375 ? 42.635 62.652 20.342 1.00 58.68 370 SER A CA 1
ATOM 2944 C C . SER A 1 375 ? 42.332 64.147 20.102 1.00 60.06 370 SER A C 1
ATOM 2945 O O . SER A 1 375 ? 43.134 64.989 20.490 1.00 61.29 370 SER A O 1
ATOM 2948 N N . GLU A 1 376 ? 41.193 64.490 19.499 1.00 60.48 371 GLU A N 1
ATOM 2949 C CA . GLU A 1 376 ? 40.776 65.888 19.512 1.00 61.20 371 GLU A CA 1
ATOM 2950 C C . GLU A 1 376 ? 39.476 66.147 20.259 1.00 61.06 371 GLU A C 1
ATOM 2951 O O . GLU A 1 376 ? 38.821 67.167 20.019 1.00 60.24 371 GLU A O 1
ATOM 2957 N N . GLY A 1 377 ? 39.117 65.221 21.161 1.00 60.91 372 GLY A N 1
ATOM 2958 C CA . GLY A 1 377 ? 38.025 65.411 22.114 1.00 59.89 372 GLY A CA 1
ATOM 2959 C C . GLY A 1 377 ? 36.590 65.432 21.584 1.00 59.54 372 GLY A C 1
ATOM 2960 O O . GLY A 1 377 ? 35.685 65.830 22.324 1.00 60.25 372 GLY A O 1
ATOM 2961 N N . GLN A 1 378 ? 36.363 65.013 20.328 1.00 58.26 373 GLN A N 1
ATOM 2962 C CA . GLN A 1 378 ? 34.981 64.815 19.824 1.00 57.24 373 GLN A CA 1
ATOM 2963 C C . GLN A 1 378 ? 34.407 63.443 20.228 1.00 55.25 373 GLN A C 1
ATOM 2964 O O . GLN A 1 378 ? 33.214 63.243 20.202 1.00 55.19 373 GLN A O 1
ATOM 2970 N N . MET A 1 379 ? 35.278 62.502 20.565 1.00 53.24 374 MET A N 1
ATOM 2971 C CA . MET A 1 379 ? 34.876 61.222 21.153 1.00 51.54 374 MET A CA 1
ATOM 2972 C C . MET A 1 379 ? 35.565 61.062 22.516 1.00 50.23 374 MET A C 1
ATOM 2973 O O . MET A 1 379 ? 36.771 61.265 22.671 1.00 48.30 374 MET A O 1
ATOM 2978 N N . HIS A 1 380 ? 34.754 60.728 23.502 1.00 49.08 375 HIS A N 1
ATOM 2979 C CA . HIS A 1 380 ? 35.234 60.547 24.820 1.00 48.69 375 HIS A CA 1
ATOM 2980 C C . HIS A 1 380 ? 35.875 59.141 24.873 1.00 47.95 375 HIS A C 1
ATOM 2981 O O . HIS A 1 380 ? 35.304 58.166 24.386 1.00 46.80 375 HIS A O 1
ATOM 2988 N N . GLY A 1 381 ? 37.089 59.049 25.402 1.00 46.87 376 GLY A N 1
ATOM 2989 C CA . GLY A 1 381 ? 37.789 57.775 25.379 1.00 46.74 376 GLY A CA 1
ATOM 2990 C C . GLY A 1 381 ? 37.648 56.898 26.617 1.00 46.19 376 GLY A C 1
ATOM 2991 O O . GLY A 1 381 ? 38.415 55.955 26.789 1.00 45.75 376 GLY A O 1
ATOM 2992 N N . GLY A 1 382 ? 36.669 57.192 27.473 1.00 46.59 377 GLY A N 1
ATOM 2993 C CA . GLY A 1 382 ? 36.573 56.565 28.824 1.00 47.13 377 GLY A CA 1
ATOM 2994 C C . GLY A 1 382 ? 37.388 57.264 29.943 1.00 46.41 377 GLY A C 1
ATOM 2995 O O . GLY A 1 382 ? 38.491 57.792 29.702 1.00 45.70 377 GLY A O 1
ATOM 2996 N N . ASP A 1 383 ? 36.861 57.271 31.169 1.00 47.06 378 ASP A N 1
ATOM 2997 C CA . ASP A 1 383 ? 37.659 57.822 32.301 1.00 47.25 378 ASP A CA 1
ATOM 2998 C C . ASP A 1 383 ? 38.857 56.934 32.601 1.00 46.89 378 ASP A C 1
ATOM 2999 O O . ASP A 1 383 ? 39.942 57.437 32.952 1.00 47.74 378 ASP A O 1
ATOM 3004 N N . ARG A 1 384 ? 38.681 55.612 32.456 1.00 44.46 379 ARG A N 1
ATOM 3005 C CA . ARG A 1 384 ? 39.853 54.741 32.444 1.00 43.33 379 ARG A CA 1
ATOM 3006 C C . ARG A 1 384 ? 40.071 54.284 30.976 1.00 41.71 379 ARG A C 1
ATOM 3007 O O . ARG A 1 384 ? 39.368 53.380 30.474 1.00 40.72 379 ARG A O 1
ATOM 3015 N N . PRO A 1 385 ? 41.007 54.959 30.283 1.00 40.42 380 PRO A N 1
ATOM 3016 C CA . PRO A 1 385 ? 41.045 54.845 28.816 1.00 39.60 380 PRO A CA 1
ATOM 3017 C C . PRO A 1 385 ? 41.451 53.435 28.315 1.00 38.62 380 PRO A C 1
ATOM 3018 O O . PRO A 1 385 ? 41.268 53.121 27.117 1.00 39.04 380 PRO A O 1
ATOM 3022 N N . PHE A 1 386 ? 41.958 52.597 29.208 1.00 35.90 381 PHE A N 1
ATOM 3023 C CA . PHE A 1 386 ? 42.340 51.268 28.814 1.00 35.80 381 PHE A CA 1
ATOM 3024 C C . PHE A 1 386 ? 41.537 50.189 29.495 1.00 34.49 381 PHE A C 1
ATOM 3025 O O . PHE A 1 386 ? 41.911 49.018 29.433 1.00 34.20 381 PHE A O 1
ATOM 3033 N N . SER A 1 387 ? 40.434 50.564 30.142 1.00 32.95 382 SER A N 1
ATOM 3034 C CA . SER A 1 387 ? 39.589 49.553 30.735 1.00 31.73 382 SER A CA 1
ATOM 3035 C C . SER A 1 387 ? 38.742 48.758 29.702 1.00 31.95 382 SER A C 1
ATOM 3036 O O . SER A 1 387 ? 38.563 49.173 28.535 1.00 32.10 382 SER A O 1
ATOM 3039 N N . LEU A 1 388 ? 38.217 47.627 30.149 1.00 30.03 383 LEU A N 1
ATOM 3040 C CA . LEU A 1 388 ? 37.297 46.866 29.391 1.00 29.78 383 LEU A CA 1
ATOM 3041 C C . LEU A 1 388 ? 35.973 47.638 29.172 1.00 30.94 383 LEU A C 1
ATOM 3042 O O . LEU A 1 388 ? 35.522 47.769 28.024 1.00 32.48 383 LEU A O 1
ATOM 3047 N N . PHE A 1 389 ? 35.336 48.157 30.239 1.00 30.36 384 PHE A N 1
ATOM 3048 C CA . PHE A 1 389 ? 34.003 48.759 30.080 1.00 29.24 384 PHE A CA 1
ATOM 3049 C C . PHE A 1 389 ? 33.921 50.219 29.660 1.00 29.22 384 PHE A C 1
ATOM 3050 O O . PHE A 1 389 ? 32.874 50.681 29.240 1.00 30.17 384 PHE A O 1
ATOM 3058 N N . GLU A 1 390 ? 35.031 50.932 29.669 1.00 30.35 385 GLU A N 1
ATOM 3059 C CA . GLU A 1 390 ? 34.987 52.359 29.393 1.00 30.67 385 GLU A CA 1
ATOM 3060 C C . GLU A 1 390 ? 35.962 52.719 28.319 1.00 30.38 385 GLU A C 1
ATOM 3061 O O . GLU A 1 390 ? 35.696 53.628 27.514 1.00 30.08 385 GLU A O 1
ATOM 3067 N N . GLY A 1 391 ? 37.118 52.059 28.342 1.00 29.99 386 GLY A N 1
ATOM 3068 C CA . GLY A 1 391 ? 38.194 52.422 27.411 1.00 30.04 386 GLY A CA 1
ATOM 3069 C C . GLY A 1 391 ? 38.344 51.505 26.192 1.00 30.17 386 GLY A C 1
ATOM 3070 O O . GLY A 1 391 ? 37.378 50.816 25.777 1.00 29.35 386 GLY A O 1
ATOM 3071 N N . ILE A 1 392 ? 39.557 51.482 25.642 1.00 29.10 387 ILE A N 1
ATOM 3072 C CA . ILE A 1 392 ? 39.763 50.855 24.369 1.00 29.10 387 ILE A CA 1
ATOM 3073 C C . ILE A 1 392 ? 39.910 49.364 24.536 1.00 28.69 387 ILE A C 1
ATOM 3074 O O . ILE A 1 392 ? 39.897 48.626 23.554 1.00 29.33 387 ILE A O 1
ATOM 3079 N N . GLY A 1 393 ? 40.119 48.918 25.767 1.00 29.42 388 GLY A N 1
ATOM 3080 C CA . GLY A 1 393 ? 40.070 47.458 26.067 1.00 28.40 388 GLY A CA 1
ATOM 3081 C C . GLY A 1 393 ? 38.819 46.822 25.437 1.00 27.81 388 GLY A C 1
ATOM 3082 O O . GLY A 1 393 ? 38.884 45.744 24.867 1.00 28.16 388 GLY A O 1
ATOM 3083 N N . GLY A 1 394 ? 37.678 47.500 25.526 1.00 27.40 389 GLY A N 1
ATOM 3084 C CA . GLY A 1 394 ? 36.378 46.930 25.104 1.00 27.80 389 GLY A CA 1
ATOM 3085 C C . GLY A 1 394 ? 36.193 46.976 23.577 1.00 28.69 389 GLY A C 1
ATOM 3086 O O . GLY A 1 394 ? 35.464 46.118 22.951 1.00 28.49 389 GLY A O 1
ATOM 3087 N N . MET A 1 395 ? 36.849 47.950 22.983 1.00 28.43 390 MET A N 1
ATOM 3088 C CA . MET A 1 395 ? 36.927 48.071 21.488 1.00 30.91 390 MET A CA 1
ATOM 3089 C C . MET A 1 395 ? 37.733 46.938 20.970 1.00 30.50 390 MET A C 1
ATOM 3090 O O . MET A 1 395 ? 37.300 46.274 20.048 1.00 31.36 390 MET A O 1
ATOM 3095 N N . ALA A 1 396 ? 38.897 46.658 21.573 1.00 30.71 391 ALA A N 1
ATOM 3096 C CA . ALA A 1 396 ? 39.641 45.431 21.136 1.00 30.20 391 ALA A CA 1
ATOM 3097 C C . ALA A 1 396 ? 38.820 44.163 21.315 1.00 29.47 391 ALA A C 1
ATOM 3098 O O . ALA A 1 396 ? 38.903 43.246 20.511 1.00 30.12 391 ALA A O 1
ATOM 3100 N N . TYR A 1 397 ? 38.037 44.112 22.391 1.00 27.92 392 TYR A N 1
ATOM 3101 C CA . TYR A 1 397 ? 37.290 42.930 22.707 1.00 26.55 392 TYR A CA 1
ATOM 3102 C C . TYR A 1 397 ? 36.218 42.718 21.624 1.00 26.92 392 TYR A C 1
ATOM 3103 O O . TYR A 1 397 ? 36.001 41.623 21.128 1.00 25.06 392 TYR A O 1
ATOM 3112 N N . MET A 1 398 ? 35.571 43.799 21.247 1.00 28.00 393 MET A N 1
ATOM 3113 C CA . MET A 1 398 ? 34.508 43.757 20.258 1.00 29.33 393 MET A CA 1
ATOM 3114 C C . MET A 1 398 ? 35.140 43.367 18.901 1.00 30.19 393 MET A C 1
ATOM 3115 O O . MET A 1 398 ? 34.617 42.494 18.166 1.00 29.91 393 MET A O 1
ATOM 3120 N N . LEU A 1 399 ? 36.298 43.945 18.620 1.00 30.38 394 LEU A N 1
ATOM 3121 C CA . LEU A 1 399 ? 36.976 43.705 17.344 1.00 31.69 394 LEU A CA 1
ATOM 3122 C C . LEU A 1 399 ? 37.319 42.226 17.178 1.00 31.82 394 LEU A C 1
ATOM 3123 O O . LEU A 1 399 ? 36.997 41.582 16.112 1.00 30.88 394 LEU A O 1
ATOM 3128 N N . LEU A 1 400 ? 37.903 41.669 18.248 1.00 30.00 395 LEU A N 1
ATOM 3129 C CA . LEU A 1 400 ? 38.207 40.246 18.266 1.00 29.91 395 LEU A CA 1
ATOM 3130 C C . LEU A 1 400 ? 36.958 39.400 18.055 1.00 30.25 395 LEU A C 1
ATOM 3131 O O . LEU A 1 400 ? 36.993 38.348 17.380 1.00 30.14 395 LEU A O 1
ATOM 3136 N N . ASP A 1 401 ? 35.842 39.831 18.639 1.00 28.71 396 ASP A N 1
ATOM 3137 C CA . ASP A 1 401 ? 34.600 39.025 18.589 1.00 29.92 396 ASP A CA 1
ATOM 3138 C C . ASP A 1 401 ? 33.976 39.087 17.128 1.00 31.23 396 ASP A C 1
ATOM 3139 O O . ASP A 1 401 ? 33.182 38.204 16.722 1.00 30.44 396 ASP A O 1
ATOM 3144 N N . MET A 1 402 ? 34.326 40.132 16.353 1.00 31.52 397 MET A N 1
ATOM 3145 C CA . MET A 1 402 ? 33.925 40.187 14.915 1.00 32.84 397 MET A CA 1
ATOM 3146 C C . MET A 1 402 ? 34.567 39.085 14.059 1.00 34.19 397 MET A C 1
ATOM 3147 O O . MET A 1 402 ? 34.070 38.735 13.000 1.00 34.87 397 MET A O 1
ATOM 3152 N N . ASN A 1 403 ? 35.653 38.509 14.524 1.00 34.98 398 ASN A N 1
ATOM 3153 C CA . ASN A 1 403 ? 36.247 37.437 13.792 1.00 36.88 398 ASN A CA 1
ATOM 3154 C C . ASN A 1 403 ? 35.264 36.291 13.568 1.00 37.08 398 ASN A C 1
ATOM 3155 O O . ASN A 1 403 ? 35.348 35.626 12.531 1.00 35.86 398 ASN A O 1
ATOM 3160 N N . ASP A 1 404 ? 34.331 36.062 14.524 1.00 35.19 399 ASP A N 1
ATOM 3161 C CA . ASP A 1 404 ? 33.405 34.954 14.393 1.00 33.53 399 ASP A CA 1
ATOM 3162 C C . ASP A 1 404 ? 32.039 35.443 14.904 1.00 32.37 399 ASP A C 1
ATOM 3163 O O . ASP A 1 404 ? 31.613 35.132 16.027 1.00 32.92 399 ASP A O 1
ATOM 3168 N N . PRO A 1 405 ? 31.386 36.275 14.096 1.00 30.50 400 PRO A N 1
ATOM 3169 C CA . PRO A 1 405 ? 30.339 37.167 14.588 1.00 29.82 400 PRO A CA 1
ATOM 3170 C C . PRO A 1 405 ? 29.115 36.444 15.147 1.00 30.36 400 PRO A C 1
ATOM 3171 O O . PRO A 1 405 ? 28.445 36.985 16.056 1.00 30.36 400 PRO A O 1
ATOM 3175 N N . THR A 1 406 ? 28.862 35.214 14.702 1.00 28.92 401 THR A N 1
ATOM 3176 C CA . THR A 1 406 ? 27.760 34.400 15.260 1.00 30.21 401 THR A CA 1
ATOM 3177 C C . THR A 1 406 ? 28.074 33.771 16.656 1.00 30.97 401 THR A C 1
ATOM 3178 O O . THR A 1 406 ? 27.184 33.229 17.310 1.00 31.40 401 THR A O 1
ATOM 3182 N N . GLN A 1 407 ? 29.341 33.805 17.058 1.00 30.78 402 GLN A N 1
ATOM 3183 C CA . GLN A 1 407 ? 29.764 33.333 18.362 1.00 31.38 402 GLN A CA 1
ATOM 3184 C C . GLN A 1 407 ? 29.952 34.541 19.342 1.00 30.28 402 GLN A C 1
ATOM 3185 O O . GLN A 1 407 ? 30.220 34.336 20.481 1.00 31.47 402 GLN A O 1
ATOM 3191 N N . ALA A 1 408 ? 29.831 35.772 18.858 1.00 28.89 403 ALA A N 1
ATOM 3192 C CA . ALA A 1 408 ? 30.059 36.989 19.645 1.00 28.48 403 ALA A CA 1
ATOM 3193 C C . ALA A 1 408 ? 29.015 37.209 20.713 1.00 28.37 403 ALA A C 1
ATOM 3194 O O . ALA A 1 408 ? 27.836 37.219 20.401 1.00 28.77 403 ALA A O 1
ATOM 3196 N N . LEU A 1 409 ? 29.486 37.350 21.957 1.00 28.26 404 LEU A N 1
ATOM 3197 C CA . LEU A 1 409 ? 28.671 37.611 23.167 1.00 28.13 404 LEU A CA 1
ATOM 3198 C C . LEU A 1 409 ? 29.069 38.900 23.921 1.00 26.85 404 LEU A C 1
ATOM 3199 O O . LEU A 1 409 ? 30.216 39.018 24.264 1.00 25.59 404 LEU A O 1
ATOM 3204 N N . PHE A 1 410 ? 28.134 39.846 24.173 1.00 25.16 405 PHE A N 1
ATOM 3205 C CA . PHE A 1 410 ? 28.471 41.065 24.947 1.00 24.95 405 PHE A CA 1
ATOM 3206 C C . PHE A 1 410 ? 29.113 40.621 26.310 1.00 24.57 405 PHE A C 1
ATOM 3207 O O . PHE A 1 410 ? 28.536 39.825 27.023 1.00 22.29 405 PHE A O 1
ATOM 3215 N N . PRO A 1 411 ? 30.349 41.081 26.603 1.00 24.11 406 PRO A N 1
ATOM 3216 C CA . PRO A 1 411 ? 31.117 40.570 27.774 1.00 24.42 406 PRO A CA 1
ATOM 3217 C C . PRO A 1 411 ? 30.356 40.841 29.088 1.00 26.19 406 PRO A C 1
ATOM 3218 O O . PRO A 1 411 ? 29.881 41.975 29.329 1.00 26.39 406 PRO A O 1
ATOM 3222 N N . GLY A 1 412 ? 30.176 39.815 29.909 1.00 26.65 407 GLY A N 1
ATOM 3223 C CA . GLY A 1 412 ? 29.485 40.030 31.166 1.00 27.70 407 GLY A CA 1
ATOM 3224 C C . GLY A 1 412 ? 27.976 40.235 31.019 1.00 28.48 407 GLY A C 1
ATOM 3225 O O . GLY A 1 412 ? 27.310 40.578 31.988 1.00 27.48 407 GLY A O 1
ATOM 3226 N N . TYR A 1 413 ? 27.445 40.020 29.809 1.00 26.97 408 TYR A N 1
ATOM 3227 C CA . TYR A 1 413 ? 26.014 40.156 29.603 1.00 27.68 408 TYR A CA 1
ATOM 3228 C C . TYR A 1 413 ? 25.383 38.943 28.923 1.00 28.06 408 TYR A C 1
ATOM 3229 O O . TYR A 1 413 ? 24.531 38.244 29.490 1.00 27.26 408 TYR A O 1
ATOM 3238 N N . GLU A 1 414 ? 25.820 38.664 27.708 1.00 28.61 409 GLU A N 1
ATOM 3239 C CA . GLU A 1 414 ? 25.298 37.497 26.991 1.00 29.62 409 GLU A CA 1
ATOM 3240 C C . GLU A 1 414 ? 26.030 36.213 27.298 1.00 30.28 409 GLU A C 1
ATOM 3241 O O . GLU A 1 414 ? 27.245 36.129 27.418 1.00 33.04 409 GLU A O 1
ATOM 3247 N N . LEU A 1 415 ? 25.265 35.184 27.401 1.00 32.23 410 LEU A N 1
ATOM 3248 C CA . LEU A 1 415 ? 25.785 33.888 27.602 1.00 34.75 410 LEU A CA 1
ATOM 3249 C C . LEU A 1 415 ? 25.320 33.092 26.373 1.00 34.46 410 LEU A C 1
ATOM 3250 O O . LEU A 1 415 ? 25.652 31.943 26.290 1.00 35.69 410 LEU A O 1
#

Radius of gyration: 20.79 Å; Cα contacts (8 Å, |Δi|>4): 752; chains: 1; bounding box: 56×45×66 Å

B-factor: mean 41.04, std 11.48, range [18.25, 84.41]

GO terms:
  GO:0005886 plasma membrane (C, IDA)
  GO:0010427 abscisic acid binding (F, IDA)
  GO:0009787 regulation of abscisic acid-activated signaling pathway (P, IMP)
  GO:0010231 maintenance of seed dormancy (P, IMP)
  GO:0005515 protein binding (F, IPI)